Protein AF-0000000077517769 (afdb_homodimer)

Foldseek 3Di:
DVVVVVVVVVVVVVVLLVVLLVLLVVLLVVLCCLQPNFAFDACVVLQVFEEEFEPCLWFLNVLLVVLCLVPRVRAHYEYEEADPVSQVVSCVCSCVVRVHHYHYDHDHLQPDDLVPPDLCLLVGRHAEYEYDFFAFFLFQAAPVPGPPPVLVSRLSGQAVVLVSSCVRHVVVCQVVLHHEYEHEAAPLLVDADGSRRSRNVNRVNSLVVQVVVCVVCVVTSYHGAYAHAYAEATVRLLHHQVPAPCQRYRYSNQQSNQQSSSGRVDRYYNRDSSRSNVVSVVSSDDVVVVNVCCCVPPRVNVSRVSSVVSVVVVVVVVD/DVVVVVVVVVVVVVVLLVVLLVLLVVLLVVLCCLQPNFAFDACVVLQVFEEEFEPCLWFLNVLLVVLCLVPRVRAHYEYEEADPVSQVVSCVCSCVVRVHHYHYDHDHLQPDDLVPPDLCLLVGRHAEYEYDFFAFFLFQAAPVPGPPPVLVSRLSGQAVVLVSSCVRHVVVCQVVLHHEYEHEAAPLLVDAAGSRRSRNVNRVNSLVVQVVVCVVCVVTSYHGAYAHAYAEATVRLLHHQVPAPCQRYRYSNQQSNQQSSSGRPDRYYNRDSSRSNVVSVVSSDDVVVVNVCCCVPPRVNVSRVSSVVSVVVVVVVVD

pLDDT: mean 95.33, std 4.76, range [58.62, 98.94]

Solvent-accessible surface area (backbone atoms only — not comparable to full-atom values): 31493 Å² total; per-residue (Å²): 110,67,66,56,53,50,49,52,48,51,50,51,53,50,15,44,52,49,40,23,50,49,49,22,50,50,39,48,50,50,44,46,39,57,76,72,60,52,70,69,54,83,57,72,90,40,45,88,24,32,31,37,27,31,30,39,66,48,44,56,28,26,28,36,54,52,38,37,35,72,79,64,63,43,35,34,38,35,41,34,34,65,52,59,68,50,48,51,50,48,42,50,50,41,30,73,75,62,69,29,49,65,47,78,44,77,45,39,60,77,77,50,63,76,87,70,53,70,67,61,52,47,73,44,62,48,20,33,40,3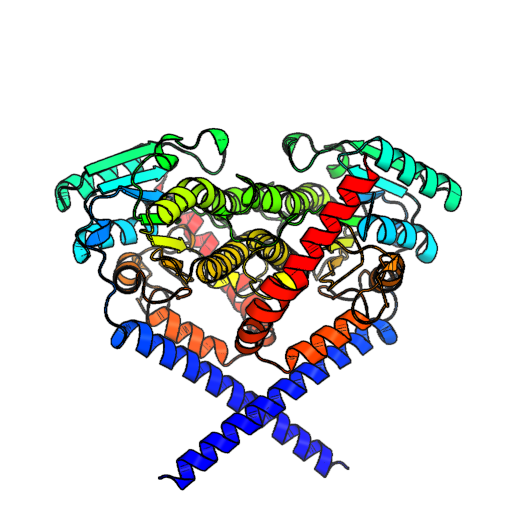7,36,42,39,65,64,54,74,77,55,65,37,38,77,80,74,41,65,89,62,45,51,56,45,34,30,36,24,37,27,49,42,46,48,50,50,44,66,45,35,45,54,48,17,60,74,69,46,37,29,38,37,39,38,59,40,31,48,51,24,73,48,63,43,55,30,48,25,39,45,22,11,25,20,23,19,43,45,23,30,38,53,8,47,30,62,56,33,58,90,49,62,41,37,39,26,27,32,32,32,65,55,44,25,16,75,68,67,49,33,53,55,87,73,34,73,63,56,75,27,26,34,26,57,64,39,18,54,42,30,60,56,39,43,76,67,57,47,73,42,40,35,37,67,51,46,37,51,52,48,20,62,52,46,62,46,56,65,70,60,44,48,68,48,39,42,65,54,36,46,68,39,50,48,28,51,44,30,48,51,40,52,53,50,55,55,57,69,75,108,109,67,64,56,52,49,50,51,48,49,50,52,53,51,16,44,53,48,40,23,49,49,51,23,47,48,41,49,50,51,44,47,40,57,77,71,61,53,71,71,53,82,56,72,90,39,46,86,24,31,32,37,26,30,29,40,66,48,44,55,28,26,28,36,53,50,37,38,37,71,78,65,62,44,37,34,39,34,41,34,34,62,52,59,67,50,47,51,51,46,42,50,49,40,29,72,77,62,69,28,50,66,48,78,46,78,45,39,59,77,75,50,62,75,86,69,53,69,66,60,53,47,73,44,63,48,19,33,39,37,37,40,40,64,65,54,74,77,53,66,36,37,79,80,72,42,64,90,62,45,49,56,44,32,31,38,25,37,28,48,43,44,49,49,51,45,65,45,35,46,54,47,16,59,76,68,47,37,30,37,38,39,37,58,40,31,48,50,27,75,49,62,44,54,31,45,24,40,48,22,12,25,22,24,19,45,45,25,31,36,53,8,48,30,62,54,34,58,88,49,61,39,36,37,26,28,32,31,33,63,55,41,26,16,74,67,66,50,32,55,54,86,72,34,75,63,57,76,27,25,35,27,57,63,38,17,56,41,30,60,54,39,43,74,66,56,47,74,42,41,34,37,67,51,46,36,52,52,49,20,62,52,46,62,46,56,66,69,60,44,48,68,50,38,42,64,55,36,46,68,38,50,46,28,51,45,31,49,52,39,49,52,51,54,58,58,67,74,105

Organism: NCBI:txid2777116

Radius of gyration: 25.0 Å; Cα contacts (8 Å, |Δi|>4): 1229; chains: 2; bounding box: 67×72×52 Å

Nearest PDB structures (foldseek):
  4bmv-assembly4_I  TM=8.872E-01  e=7.139E-17  Sphingobium yanoikuyae
  4bmv-assembly4_H  TM=8.843E-01  e=1.308E-16  Sphingobium yanoikuyae
  6ze0-assembly1_A  TM=8.929E-01  e=1.308E-15  Comamonas sp. 26
  6ze0-assembly2_C-2  TM=8.921E-01  e=1.770E-15  Comamonas sp. 26
  2ztu-assembly1_D  TM=7.907E-01  e=9.650E-14  Pseudomonas fragi

InterPro domains:
  IPR002347 Short-chain dehydrogenase/reductase SDR [PF00106] (51-239)
  IPR002347 Short-chain dehydrogenase/reductase SDR [PR00080] (124-135)
  IPR002347 Short-chain dehydrogenase/reductase SDR [PR00080] (179-187)
  IPR002347 Short-chain dehydrogenase/reductase SDR [PR00080] (199-218)
  IPR002347 Short-chain dehydrogenase/reductase SDR [PR00081] (50-67)
  IPR002347 Short-chain dehydrogenase/reductase SDR [PR00081] (124-135)
  IPR002347 Short-chain dehydrogenase/reductase SDR [PR00081] (173-189)
  IPR002347 Short-chain dehydrogenase/reductase SDR [PR00081] (199-218)
  IPR002347 Short-chain dehydrogenase/reductase SDR [PR00081] (220-237)
  IPR020904 Short-chain dehydrogenase/reductase, conserved site [PS00061] (186-214)
  IPR036291 NAD(P)-binding domain superfamily [SSF51735] (43-278)
  IPR051019 VLCFA Elongation and Steroid Dehydrogenase [PTHR43899] (6-300)

Structure (mmCIF, N/CA/C/O backbone):
data_AF-0000000077517769-model_v1
#
loop_
_entity.id
_entity.type
_entity.pdbx_description
1 polymer 'Uncharacterized protein'
#
loop_
_atom_site.group_PDB
_atom_site.id
_atom_site.type_symbol
_atom_site.label_atom_id
_atom_site.label_alt_id
_atom_site.label_comp_id
_atom_site.label_asym_id
_atom_site.label_entity_id
_atom_site.label_seq_id
_atom_site.pdbx_PDB_ins_code
_atom_site.Cartn_x
_atom_site.Cartn_y
_atom_site.Cartn_z
_atom_site.occupancy
_atom_site.B_iso_or_equiv
_atom_site.auth_seq_id
_atom_site.au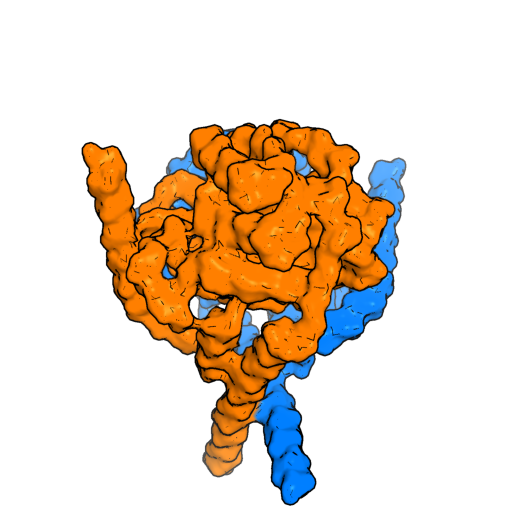th_comp_id
_atom_site.auth_asym_id
_atom_site.auth_atom_id
_atom_site.pdbx_PDB_model_num
ATOM 1 N N . MET A 1 1 ? -41.594 -16.469 -12.984 1 82.88 1 MET A N 1
ATOM 2 C CA . MET A 1 1 ? -40.125 -16.562 -12.938 1 82.88 1 MET A CA 1
ATOM 3 C C . MET A 1 1 ? -39.469 -15.281 -13.43 1 82.88 1 MET A C 1
ATOM 5 O O . MET A 1 1 ? -38.656 -14.68 -12.727 1 82.88 1 MET A O 1
ATOM 9 N N . LEU A 1 2 ? -40 -14.727 -14.523 1 91.19 2 LEU A N 1
ATOM 10 C CA . LEU A 1 2 ? -39.438 -13.5 -15.094 1 91.19 2 LEU A CA 1
ATOM 11 C C . LEU A 1 2 ? -39.75 -12.305 -14.203 1 91.19 2 LEU A C 1
ATOM 13 O O . LEU A 1 2 ? -38.875 -11.43 -14.039 1 91.19 2 LEU A O 1
ATOM 17 N N . GLU A 1 3 ? -40.906 -12.273 -13.641 1 91.31 3 GLU A N 1
ATOM 18 C CA . GLU A 1 3 ? -41.25 -11.18 -12.742 1 91.31 3 GLU A CA 1
ATOM 19 C C . GLU A 1 3 ? -40.375 -11.172 -11.5 1 91.31 3 GLU A C 1
ATOM 21 O O . GLU A 1 3 ? -39.969 -10.109 -11.016 1 91.31 3 GLU A O 1
ATOM 26 N N . PHE A 1 4 ? -40.156 -12.336 -11.039 1 91.69 4 PHE A N 1
ATOM 27 C CA . PHE A 1 4 ? -39.281 -12.469 -9.867 1 91.69 4 PHE A CA 1
ATOM 28 C C . PHE A 1 4 ? -37.875 -11.977 -10.164 1 91.69 4 PHE A C 1
ATOM 30 O O . PHE A 1 4 ? -37.312 -11.219 -9.391 1 91.69 4 PHE A O 1
ATOM 37 N N . VAL A 1 5 ? -37.375 -12.352 -11.234 1 92 5 VAL A N 1
ATOM 38 C CA . VAL A 1 5 ? -36.031 -11.961 -11.648 1 92 5 VAL A CA 1
ATOM 39 C C . VAL A 1 5 ? -35.969 -10.453 -11.852 1 92 5 VAL A C 1
ATOM 41 O O . VAL A 1 5 ? -35 -9.797 -11.445 1 92 5 VAL A O 1
ATOM 44 N N . TRP A 1 6 ? -37.062 -9.945 -12.43 1 92.5 6 TRP A N 1
ATOM 45 C CA . TRP A 1 6 ? -37.125 -8.508 -12.68 1 92.5 6 TRP A CA 1
ATOM 46 C C . TRP A 1 6 ? -37.156 -7.734 -11.367 1 92.5 6 TRP A C 1
ATOM 48 O O . TRP A 1 6 ? -36.5 -6.703 -11.219 1 92.5 6 TRP A O 1
ATOM 58 N N . ASN A 1 7 ? -37.844 -8.234 -10.469 1 92.12 7 ASN A N 1
ATOM 59 C CA . ASN A 1 7 ? -37.938 -7.59 -9.164 1 92.12 7 ASN A CA 1
ATOM 60 C C . ASN A 1 7 ? -36.625 -7.645 -8.398 1 92.12 7 ASN A C 1
ATOM 62 O O . ASN A 1 7 ? -36.25 -6.691 -7.711 1 92.12 7 ASN A O 1
ATOM 66 N N . LEU A 1 8 ? -36.062 -8.758 -8.531 1 91 8 LEU A N 1
ATOM 67 C CA . LEU A 1 8 ? -34.75 -8.898 -7.898 1 91 8 LEU A CA 1
ATOM 68 C C . LEU A 1 8 ? -33.75 -7.934 -8.516 1 91 8 LEU A C 1
ATOM 70 O O . LEU A 1 8 ? -32.906 -7.355 -7.812 1 91 8 LEU A O 1
ATOM 74 N N . PHE A 1 9 ? -33.844 -7.785 -9.781 1 93.88 9 PHE A N 1
ATOM 75 C CA . PHE A 1 9 ? -32.969 -6.859 -10.5 1 93.88 9 PHE A CA 1
ATOM 76 C C . PHE A 1 9 ? -33.219 -5.422 -10.055 1 93.88 9 PHE A C 1
ATOM 78 O O . PHE A 1 9 ? -32.281 -4.68 -9.766 1 93.88 9 PHE A O 1
ATOM 85 N N . LYS A 1 10 ? -34.438 -5.062 -9.953 1 94 10 LYS A N 1
ATOM 86 C CA . LYS A 1 10 ? -34.781 -3.715 -9.531 1 94 10 LYS A CA 1
ATOM 87 C C . LYS A 1 10 ? -34.312 -3.443 -8.102 1 94 10 LYS A C 1
ATOM 89 O O . LYS A 1 10 ? -33.844 -2.354 -7.801 1 94 10 LYS A O 1
ATOM 94 N N . LEU A 1 11 ? -34.562 -4.461 -7.332 1 93.5 11 LEU A N 1
ATOM 95 C CA . LEU A 1 11 ? -34.125 -4.336 -5.945 1 93.5 11 LEU A CA 1
ATOM 96 C C . LEU A 1 11 ? -32.594 -4.156 -5.863 1 93.5 11 LEU A C 1
ATOM 98 O O . LEU A 1 11 ? -32.125 -3.332 -5.09 1 93.5 11 LEU A O 1
ATOM 102 N N . SER A 1 12 ? -31.891 -4.898 -6.621 1 94.38 12 SER A N 1
ATOM 103 C CA . SER A 1 12 ? -30.438 -4.84 -6.629 1 94.38 12 SER A CA 1
ATOM 104 C C . SER A 1 12 ? -29.938 -3.475 -7.094 1 94.38 12 SER A C 1
ATOM 106 O O . SER A 1 12 ? -29.094 -2.861 -6.445 1 94.38 12 SER A O 1
ATOM 108 N N . VAL A 1 13 ? -30.516 -2.955 -8.156 1 94.75 13 VAL A N 1
ATOM 109 C CA . VAL A 1 13 ? -30.078 -1.689 -8.742 1 94.75 13 VAL A CA 1
ATOM 110 C C . VAL A 1 13 ? -30.422 -0.54 -7.797 1 94.75 13 VAL A C 1
ATOM 112 O O . VAL A 1 13 ? -29.594 0.336 -7.547 1 94.75 13 VAL A O 1
ATOM 115 N N . SER A 1 14 ? -31.625 -0.587 -7.309 1 95.56 14 SER A N 1
ATOM 116 C CA . SER A 1 14 ? -32.062 0.475 -6.406 1 95.56 14 SER A CA 1
ATOM 117 C C . SER A 1 14 ? -31.219 0.483 -5.129 1 95.56 14 SER A C 1
ATOM 119 O O . SER A 1 14 ? -30.844 1.547 -4.633 1 95.56 14 SER A O 1
ATOM 121 N N . SER A 1 15 ? -31 -0.694 -4.605 1 96.06 15 SER A N 1
ATOM 122 C CA . SER A 1 15 ? -30.203 -0.792 -3.391 1 96.06 15 SER A CA 1
ATOM 123 C C . SER A 1 15 ? -28.781 -0.312 -3.629 1 96.06 15 SER A C 1
ATOM 125 O O . SER A 1 15 ? -28.172 0.313 -2.754 1 96.06 15 SER A O 1
ATOM 127 N N . TYR A 1 16 ? -28.266 -0.603 -4.73 1 95.06 16 TYR A N 1
ATOM 128 C CA . TYR A 1 16 ? -26.938 -0.146 -5.094 1 95.06 16 TYR A CA 1
ATOM 129 C C . TYR A 1 16 ? -26.875 1.376 -5.152 1 95.06 16 TYR A C 1
ATOM 131 O O . TYR A 1 16 ? -25.953 1.988 -4.621 1 95.06 16 TYR A O 1
ATOM 139 N N . ILE A 1 17 ? -27.828 1.975 -5.777 1 96.19 17 ILE A N 1
ATOM 140 C CA . ILE A 1 17 ? -27.891 3.426 -5.918 1 96.19 17 ILE A CA 1
ATOM 141 C C . ILE A 1 17 ? -28.016 4.074 -4.543 1 96.19 17 ILE A C 1
ATOM 143 O O . ILE A 1 17 ? -27.297 5.039 -4.238 1 96.19 17 ILE A O 1
ATOM 147 N N . VAL A 1 18 ? -28.891 3.5 -3.734 1 96.5 18 VAL A N 1
ATOM 148 C CA . VAL A 1 18 ? -29.078 4.039 -2.391 1 96.5 18 VAL A CA 1
ATOM 149 C C . VAL A 1 18 ? -27.781 3.914 -1.594 1 96.5 18 VAL A C 1
ATOM 151 O O . VAL A 1 18 ? -27.391 4.84 -0.877 1 96.5 18 VAL A O 1
ATOM 154 N N . PHE A 1 19 ? -27.156 2.826 -1.699 1 95.69 19 PHE A N 1
ATOM 155 C CA . PHE A 1 19 ? -25.891 2.621 -1.004 1 95.69 19 PHE A CA 1
ATOM 156 C C . PHE A 1 19 ? -24.875 3.672 -1.419 1 95.69 19 PHE A C 1
ATOM 158 O O . PHE A 1 19 ? -24.156 4.219 -0.576 1 95.69 19 PHE A O 1
ATOM 165 N N . ARG A 1 20 ? -24.781 3.967 -2.684 1 96 20 ARG A N 1
ATOM 166 C CA . ARG A 1 20 ? -23.828 4.949 -3.186 1 96 20 ARG A CA 1
ATOM 167 C C . ARG A 1 20 ? -24.172 6.352 -2.688 1 96 20 ARG A C 1
ATOM 169 O O . ARG A 1 20 ? -23.281 7.141 -2.379 1 96 20 ARG A O 1
ATOM 176 N N . LEU A 1 21 ? -25.422 6.598 -2.652 1 97.25 21 LEU A N 1
ATOM 177 C CA . LEU A 1 21 ? -25.859 7.887 -2.139 1 97.25 21 LEU A CA 1
ATOM 178 C C . LEU A 1 21 ? -25.547 8.016 -0.65 1 97.25 21 LEU A C 1
ATOM 180 O O . LEU A 1 21 ? -25.219 9.102 -0.173 1 97.25 21 LEU A O 1
ATOM 184 N N . LEU A 1 22 ? -25.703 6.91 0.032 1 96.38 22 LEU A N 1
ATOM 185 C CA . LEU A 1 22 ? -25.359 6.91 1.448 1 96.38 22 LEU A CA 1
ATOM 186 C C . LEU A 1 22 ? -23.859 7.172 1.64 1 96.38 22 LEU A C 1
ATOM 188 O O . LEU A 1 22 ? -23.469 7.922 2.537 1 96.38 22 LEU A O 1
ATOM 192 N N . LYS A 1 23 ? -23.094 6.562 0.81 1 95.5 23 LYS A N 1
ATOM 193 C CA . LYS A 1 23 ? -21.656 6.801 0.875 1 95.5 23 LYS A CA 1
ATOM 194 C C . LYS A 1 23 ? -21.312 8.258 0.577 1 95.5 23 LYS A C 1
ATOM 196 O O . LYS A 1 23 ? -20.5 8.867 1.265 1 95.5 23 LYS A O 1
ATOM 201 N N . PHE A 1 24 ? -21.969 8.766 -0.416 1 97.38 24 PHE A N 1
ATOM 202 C CA . PHE A 1 24 ? -21.828 10.172 -0.77 1 97.38 24 PHE A CA 1
ATOM 203 C C . PHE A 1 24 ? -22.156 11.062 0.424 1 97.38 24 PHE A C 1
ATOM 205 O O . PHE A 1 24 ? -21.391 11.961 0.769 1 97.38 24 PHE A O 1
ATOM 212 N N . SER A 1 25 ? -23.219 10.773 1.048 1 97.56 25 SER A N 1
ATOM 213 C CA . SER A 1 25 ? -23.688 11.57 2.178 1 97.56 25 SER A CA 1
ATOM 214 C C . SER A 1 25 ? -22.75 11.43 3.377 1 97.56 25 SER A C 1
ATOM 216 O O . SER A 1 25 ? -22.516 12.391 4.105 1 97.56 25 SER A O 1
ATOM 218 N N . THR A 1 26 ? -22.234 10.242 3.553 1 96.38 26 THR A N 1
ATOM 219 C CA . THR A 1 26 ? -21.344 10 4.672 1 96.38 26 THR A CA 1
ATOM 220 C C . THR A 1 26 ? -20.047 10.805 4.512 1 96.38 26 THR A C 1
ATOM 222 O O . THR A 1 26 ? -19.516 11.344 5.484 1 96.38 26 THR A O 1
ATOM 225 N N . VAL A 1 27 ? -19.516 10.922 3.322 1 97.12 27 VAL A N 1
ATOM 226 C CA . VAL A 1 27 ? -18.297 11.688 3.055 1 97.12 27 VAL A CA 1
ATOM 227 C C . VAL A 1 27 ? -18.547 13.164 3.342 1 97.12 27 VAL A C 1
ATOM 229 O O . VAL A 1 27 ? -17.734 13.82 3.99 1 97.12 27 VAL A O 1
ATOM 232 N N . LEU A 1 28 ? -19.719 13.617 2.91 1 98.12 28 LEU A N 1
ATOM 233 C CA . LEU A 1 28 ? -20.047 15.023 3.125 1 98.12 28 LEU A CA 1
ATOM 234 C C . LEU A 1 28 ? -20.234 15.32 4.609 1 98.12 28 LEU A C 1
ATOM 236 O O . LEU A 1 28 ? -19.812 16.375 5.098 1 98.12 28 LEU A O 1
ATOM 240 N N . LEU A 1 29 ? -20.891 14.422 5.246 1 97.94 29 LEU A N 1
ATOM 241 C CA . LEU A 1 29 ? -21.125 14.602 6.676 1 97.94 29 LEU A CA 1
ATOM 242 C C . LEU A 1 29 ? -19.797 14.617 7.434 1 97.94 29 LEU A C 1
ATOM 244 O O . LEU A 1 29 ? -19.594 15.453 8.312 1 97.94 29 LEU A O 1
ATOM 248 N N . LYS A 1 30 ? -18.938 13.711 7.094 1 96.62 30 LYS A N 1
ATOM 249 C CA . LYS A 1 30 ? -17.609 13.68 7.73 1 96.62 30 LYS A CA 1
ATOM 250 C C . LYS A 1 30 ? -16.844 14.969 7.469 1 96.62 30 LYS A C 1
ATOM 252 O O . LYS A 1 30 ? -16.203 15.508 8.367 1 96.62 30 LYS A O 1
ATOM 257 N N . SER A 1 31 ? -16.922 15.383 6.254 1 97.75 31 SER A N 1
ATOM 258 C CA . SER A 1 31 ? -16.266 16.641 5.898 1 97.75 31 SER A CA 1
ATOM 259 C C . SER A 1 31 ? -16.797 17.797 6.754 1 97.75 31 SER A C 1
ATOM 261 O O . SER A 1 31 ? -16 18.578 7.301 1 97.75 31 SER A O 1
ATOM 263 N N . PHE A 1 32 ? -18.062 17.875 6.883 1 98.06 32 PHE A N 1
ATOM 264 C CA . PHE A 1 32 ? -18.703 18.922 7.668 1 98.06 32 PHE A CA 1
ATOM 265 C C . PHE A 1 32 ? -18.266 18.844 9.125 1 98.06 32 PHE A C 1
ATOM 267 O O . PHE A 1 32 ? -17.938 19.859 9.742 1 98.06 32 PHE A O 1
ATOM 274 N N . LEU A 1 33 ? -18.25 17.688 9.68 1 97.44 33 LEU A N 1
ATOM 275 C CA . LEU A 1 33 ? -17.875 17.484 11.07 1 97.44 33 LEU A CA 1
ATOM 276 C C . LEU A 1 33 ? -16.422 17.875 11.305 1 97.44 33 LEU A C 1
ATOM 278 O O . LEU A 1 33 ? -16.094 18.531 12.297 1 97.44 33 LEU A O 1
ATOM 282 N N . VAL A 1 34 ? -15.516 17.516 10.398 1 96.25 34 VAL A N 1
ATOM 283 C CA . VAL A 1 34 ? -14.086 17.734 10.562 1 96.25 34 VAL A CA 1
ATOM 284 C C . VAL A 1 34 ? -13.766 19.219 10.43 1 96.25 34 VAL A C 1
ATOM 286 O O . VAL A 1 34 ? -13.055 19.781 11.258 1 96.25 34 VAL A O 1
ATOM 289 N N . HIS A 1 35 ? -14.344 19.859 9.43 1 96.94 35 HIS A N 1
ATOM 290 C CA . HIS A 1 35 ? -13.875 21.188 9.047 1 96.94 35 HIS A CA 1
ATOM 291 C C . HIS A 1 35 ? -14.695 22.266 9.734 1 96.94 35 HIS A C 1
ATOM 293 O O . HIS A 1 35 ? -14.234 23.406 9.867 1 96.94 35 HIS A O 1
ATOM 299 N N . PHE A 1 36 ? -15.914 21.906 10.25 1 97.12 36 PHE A N 1
ATOM 300 C CA . PHE A 1 36 ? -16.766 23 10.672 1 97.12 36 PHE A CA 1
ATOM 301 C C . PHE A 1 36 ? -17.297 22.766 12.086 1 97.12 36 PHE A C 1
ATOM 303 O O . PHE A 1 36 ? -17.75 23.703 12.75 1 97.12 36 PHE A O 1
ATOM 310 N N . VAL A 1 37 ? -17.234 21.562 12.586 1 97.38 37 VAL A N 1
ATOM 311 C CA . VAL A 1 37 ? -17.875 21.281 13.875 1 97.38 37 VAL A CA 1
ATOM 312 C C . VAL A 1 37 ? -16.812 20.969 14.914 1 97.38 37 VAL A C 1
ATOM 314 O O . VAL A 1 37 ? -16.828 21.5 16.031 1 97.38 37 VAL A O 1
ATOM 317 N N . THR A 1 38 ? -15.914 20.016 14.617 1 96.38 38 THR A N 1
ATOM 318 C CA . THR A 1 38 ? -14.891 19.578 15.555 1 96.38 38 THR A CA 1
ATOM 319 C C . THR A 1 38 ? -13.984 20.734 15.953 1 96.38 38 THR A C 1
ATOM 321 O O . THR A 1 38 ? -13.477 21.453 15.094 1 96.38 38 THR A O 1
ATOM 324 N N . PRO A 1 39 ? -13.852 20.938 17.203 1 95.88 39 PRO A N 1
ATOM 325 C CA . PRO A 1 39 ? -12.984 22.031 17.656 1 95.88 39 PRO A CA 1
ATOM 326 C C . PRO A 1 39 ? -11.531 21.859 17.203 1 95.88 39 PRO A C 1
ATOM 328 O O . PRO A 1 39 ? -11.055 20.734 17.078 1 95.88 39 PRO A O 1
ATOM 331 N N . VAL A 1 40 ? -10.891 22.922 17.016 1 95.31 40 VAL A N 1
ATOM 332 C CA . VAL A 1 40 ? -9.484 22.922 16.609 1 95.31 40 VAL A CA 1
ATOM 333 C C . VAL A 1 40 ? -8.633 22.328 17.734 1 95.31 40 VAL A C 1
ATOM 335 O O . VAL A 1 40 ? -8.789 22.672 18.906 1 95.31 40 VAL A O 1
ATOM 338 N N . TYR A 1 41 ? -7.801 21.406 17.391 1 96.62 41 TYR A N 1
ATOM 339 C CA . TYR A 1 41 ? -6.883 20.781 18.328 1 96.62 41 TYR A CA 1
ATOM 340 C C . TYR A 1 41 ? -5.754 21.734 18.703 1 96.62 41 TYR A C 1
ATOM 342 O O . TYR A 1 41 ? -5.043 22.25 17.828 1 96.62 41 TYR A O 1
ATOM 350 N N . SER A 1 42 ? -5.57 22.016 19.969 1 97.38 42 SER A N 1
ATOM 351 C CA . SER A 1 42 ? -4.543 22.953 20.406 1 97.38 42 SER A CA 1
ATOM 352 C C . SER A 1 42 ? -3.148 22.359 20.266 1 97.38 42 SER A C 1
ATOM 354 O O . SER A 1 42 ? -2.91 21.219 20.672 1 97.38 42 SER A O 1
ATOM 356 N N . LEU A 1 43 ? -2.223 23.141 19.703 1 97.88 43 LEU A N 1
ATOM 357 C CA . LEU A 1 43 ? -0.837 22.703 19.531 1 97.88 43 LEU A CA 1
ATOM 358 C C . LEU A 1 43 ? 0.068 23.406 20.547 1 97.88 43 LEU A C 1
ATOM 360 O O . LEU A 1 43 ? 1.294 23.328 20.453 1 97.88 43 LEU A O 1
ATOM 364 N N . ASP A 1 44 ? -0.486 24.031 21.547 1 97.62 44 ASP A N 1
ATOM 365 C CA . ASP A 1 44 ? 0.269 24.844 22.5 1 97.62 44 ASP A CA 1
ATOM 366 C C . ASP A 1 44 ? 1.281 24 23.266 1 97.62 44 ASP A C 1
ATOM 368 O O . ASP A 1 44 ? 2.406 24.438 23.516 1 97.62 44 ASP A O 1
ATOM 372 N N . HIS A 1 45 ? 0.897 22.844 23.594 1 97.06 45 HIS A N 1
ATOM 373 C CA . HIS A 1 45 ? 1.745 21.969 24.406 1 97.06 45 HIS A CA 1
ATOM 374 C C . HIS A 1 45 ? 2.896 21.406 23.578 1 97.06 45 HIS A C 1
ATOM 376 O O . HIS A 1 45 ? 3.809 20.781 24.125 1 97.06 45 HIS A O 1
ATOM 382 N N . LEU A 1 46 ? 2.881 21.672 22.234 1 97.81 46 LEU A N 1
ATOM 383 C CA . LEU A 1 46 ? 3.895 21.141 21.344 1 97.81 46 LEU A CA 1
ATOM 384 C C . LEU A 1 46 ? 4.891 22.219 20.938 1 97.81 46 LEU A C 1
ATOM 386 O O . LEU A 1 46 ? 5.906 21.922 20.297 1 97.81 46 LEU A O 1
ATOM 390 N N . LYS A 1 47 ? 4.691 23.422 21.312 1 97.69 47 LYS A N 1
ATOM 391 C CA . LYS A 1 47 ? 5.414 24.578 20.781 1 97.69 47 LYS A CA 1
ATOM 392 C C . LYS A 1 47 ? 6.855 24.594 21.281 1 97.69 47 LYS A C 1
ATOM 394 O O . LYS A 1 47 ? 7.715 25.25 20.672 1 97.69 47 LYS A O 1
ATOM 399 N N . ASP A 1 48 ? 7.145 23.875 22.312 1 96 48 ASP A N 1
ATOM 400 C CA . ASP A 1 48 ? 8.492 23.875 22.875 1 96 48 ASP A CA 1
ATOM 401 C C . ASP A 1 48 ? 9.391 22.859 22.172 1 96 48 ASP A C 1
ATOM 403 O O . ASP A 1 48 ? 10.609 22.891 22.328 1 96 48 ASP A O 1
ATOM 407 N N . GLY A 1 49 ? 8.859 21.953 21.422 1 97.75 49 GLY A N 1
ATOM 408 C CA . GLY A 1 49 ? 9.625 20.938 20.703 1 97.75 49 GLY A CA 1
ATOM 409 C C . GLY A 1 49 ? 9.906 21.312 19.266 1 97.75 49 GLY A C 1
ATOM 410 O O . GLY A 1 49 ? 9.445 22.359 18.781 1 97.75 49 GLY A O 1
ATOM 411 N N . TRP A 1 50 ? 10.672 20.516 18.625 1 98.38 50 TRP A N 1
ATOM 412 C CA . TRP A 1 50 ? 11.016 20.719 17.234 1 98.38 50 TRP A CA 1
ATOM 413 C C . TRP A 1 50 ? 9.938 20.156 16.312 1 98.38 50 TRP A C 1
ATOM 415 O O . TRP A 1 50 ? 9.367 19.109 16.594 1 98.38 50 TRP A O 1
ATOM 425 N N . THR A 1 51 ? 9.648 20.906 15.266 1 98.81 51 THR A N 1
ATOM 426 C CA . THR A 1 51 ? 8.875 20.406 14.133 1 98.81 51 THR A CA 1
ATOM 427 C C . THR A 1 51 ? 9.805 19.938 13.016 1 98.81 51 THR A C 1
ATOM 429 O O . THR A 1 51 ? 10.453 20.75 12.359 1 98.81 51 THR A O 1
ATOM 432 N N . VAL A 1 52 ? 9.883 18.641 12.852 1 98.81 52 VAL A N 1
ATOM 433 C CA . VAL A 1 52 ? 10.727 18.047 11.82 1 98.81 52 VAL A CA 1
ATOM 434 C C . VAL A 1 52 ? 9.93 17.891 10.531 1 98.81 52 VAL A C 1
ATOM 436 O O . VAL A 1 52 ? 8.82 17.328 10.547 1 98.81 52 VAL A O 1
ATOM 439 N N . VAL A 1 53 ? 10.477 18.406 9.406 1 98.81 53 VAL A N 1
ATOM 440 C CA . VAL A 1 53 ? 9.75 18.406 8.141 1 98.81 53 VAL A CA 1
ATOM 441 C C . VAL A 1 53 ? 10.633 17.812 7.043 1 98.81 53 VAL A C 1
ATOM 443 O O . VAL A 1 53 ? 11.75 18.266 6.824 1 98.81 53 VAL A O 1
ATOM 446 N N . THR A 1 54 ? 10.164 16.766 6.41 1 98.62 54 THR A N 1
ATOM 447 C CA . THR A 1 54 ? 10.75 16.312 5.156 1 98.62 54 THR A CA 1
ATOM 448 C C . THR A 1 54 ? 9.961 16.844 3.965 1 98.62 54 THR A C 1
ATOM 450 O O . THR A 1 54 ? 8.734 16.953 4.023 1 98.62 54 THR A O 1
ATOM 453 N N . GLY A 1 55 ? 10.625 17.266 2.922 1 96.88 55 GLY A N 1
ATOM 454 C CA . GLY A 1 55 ? 9.938 17.828 1.778 1 96.88 55 GLY A CA 1
ATOM 455 C C . GLY A 1 55 ? 9.352 19.203 2.061 1 96.88 55 GLY A C 1
ATOM 456 O O . GLY A 1 55 ? 8.242 19.516 1.616 1 96.88 55 GLY A O 1
ATOM 457 N N . GLY A 1 56 ? 10.031 20.016 2.812 1 97.31 56 GLY A N 1
ATOM 458 C CA . GLY A 1 56 ? 9.469 21.266 3.297 1 97.31 56 GLY A CA 1
ATOM 459 C C . GLY A 1 56 ? 9.898 22.469 2.471 1 97.31 56 GLY A C 1
ATOM 460 O O . GLY A 1 56 ? 9.711 23.609 2.889 1 97.31 56 GLY A O 1
ATOM 461 N N . THR A 1 57 ? 10.484 22.219 1.218 1 96.69 57 THR A N 1
ATOM 462 C CA . THR A 1 57 ? 11.055 23.344 0.49 1 96.69 57 THR A CA 1
ATOM 463 C C . THR A 1 57 ? 10.18 23.719 -0.705 1 96.69 57 THR A C 1
ATOM 465 O O . THR A 1 57 ? 10.438 24.719 -1.386 1 96.69 57 THR A O 1
ATOM 468 N N . ASP A 1 58 ? 9.164 22.922 -1 1 94.25 58 ASP A N 1
ATOM 469 C CA . ASP A 1 58 ? 8.242 23.188 -2.096 1 94.25 58 ASP A CA 1
ATOM 470 C C . ASP A 1 58 ? 6.867 22.578 -1.829 1 94.25 58 ASP A C 1
ATOM 472 O O . ASP A 1 58 ? 6.699 21.812 -0.88 1 94.25 58 ASP A O 1
ATOM 476 N N . GLY A 1 59 ? 5.945 23.016 -2.557 1 96.12 59 GLY A N 1
ATOM 477 C CA . GLY A 1 59 ? 4.66 22.344 -2.637 1 96.12 59 GLY A CA 1
ATOM 478 C C . GLY A 1 59 ? 3.908 22.328 -1.318 1 96.12 59 GLY A C 1
ATOM 479 O O . GLY A 1 59 ? 3.836 23.344 -0.63 1 96.12 59 GLY A O 1
ATOM 480 N N . ILE A 1 60 ? 3.311 21.203 -1.014 1 98.06 60 ILE A N 1
ATOM 481 C CA . ILE A 1 60 ? 2.457 21.031 0.159 1 98.06 60 ILE A CA 1
ATOM 482 C C . ILE A 1 60 ? 3.291 21.203 1.429 1 98.06 60 ILE A C 1
ATOM 484 O O . ILE A 1 60 ? 2.877 21.891 2.367 1 98.06 60 ILE A O 1
ATOM 488 N N . GLY A 1 61 ? 4.488 20.625 1.442 1 98.5 61 GLY A N 1
ATOM 489 C CA . GLY A 1 61 ? 5.336 20.672 2.623 1 98.5 61 GLY A CA 1
ATOM 490 C C . GLY A 1 61 ? 5.719 22.094 3.021 1 98.5 61 GLY A C 1
ATOM 491 O O . GLY A 1 61 ? 5.648 22.453 4.199 1 98.5 61 GLY A O 1
ATOM 492 N N . LYS A 1 62 ? 6.098 22.844 2.051 1 98.44 62 LYS A N 1
ATOM 493 C CA . LYS A 1 62 ? 6.465 24.219 2.318 1 98.44 62 LYS A CA 1
ATOM 494 C C . LYS A 1 62 ? 5.27 25.031 2.83 1 98.44 62 LYS A C 1
ATOM 496 O O . LYS A 1 62 ? 5.375 25.734 3.834 1 98.44 62 LYS A O 1
ATOM 501 N N . ALA A 1 63 ? 4.145 24.906 2.123 1 98.62 63 ALA A N 1
ATOM 502 C CA . ALA A 1 63 ? 2.939 25.641 2.506 1 98.62 63 ALA A CA 1
ATOM 503 C C . ALA A 1 63 ? 2.465 25.234 3.896 1 98.62 63 ALA A C 1
ATOM 505 O O . ALA A 1 63 ? 2.039 26.078 4.688 1 98.62 63 ALA A O 1
ATOM 506 N N . TYR A 1 64 ? 2.531 23.953 4.18 1 98.81 64 TYR A N 1
ATOM 507 C CA . TYR A 1 64 ? 2.119 23.422 5.477 1 98.81 64 TYR A CA 1
ATOM 508 C C . TYR A 1 64 ? 2.99 23.984 6.594 1 98.81 64 TYR A C 1
ATOM 510 O O . TYR A 1 64 ? 2.48 24.422 7.629 1 98.81 64 TYR A O 1
ATOM 518 N N . THR A 1 65 ? 4.289 23.984 6.371 1 98.81 65 THR A N 1
ATOM 519 C CA . THR A 1 65 ? 5.254 24.5 7.336 1 98.81 65 THR A CA 1
ATOM 520 C C . THR A 1 65 ? 5.004 25.969 7.621 1 98.81 65 THR A C 1
ATOM 522 O O . THR A 1 65 ? 4.957 26.391 8.781 1 98.81 65 THR A O 1
ATOM 525 N N . GLU A 1 66 ? 4.832 26.734 6.582 1 98.75 66 GLU A N 1
ATOM 526 C CA . GLU A 1 66 ? 4.559 28.156 6.727 1 98.75 66 GLU A CA 1
ATOM 527 C C . GLU A 1 66 ? 3.254 28.391 7.48 1 98.75 66 GLU A C 1
ATOM 529 O O . GLU A 1 66 ? 3.172 29.297 8.32 1 98.75 66 GLU A O 1
ATOM 534 N N . GLU A 1 67 ? 2.254 27.609 7.156 1 98.81 67 GLU A N 1
ATOM 535 C CA . GLU A 1 67 ? 0.953 27.781 7.797 1 98.81 67 GLU A CA 1
ATOM 536 C C . GLU A 1 67 ? 1.025 27.438 9.281 1 98.81 67 GLU A C 1
ATOM 538 O O . GLU A 1 67 ? 0.36 28.078 10.102 1 98.81 67 GLU A O 1
ATOM 543 N N . LEU A 1 68 ? 1.819 26.453 9.68 1 98.81 68 LEU A N 1
ATOM 544 C CA . LEU A 1 68 ? 2.027 26.125 11.086 1 98.81 68 LEU A CA 1
ATOM 545 C C . LEU A 1 68 ? 2.598 27.312 11.844 1 98.81 68 LEU A C 1
ATOM 547 O O . LEU A 1 68 ? 2.162 27.625 12.953 1 98.81 68 LEU A O 1
ATOM 551 N N . ALA A 1 69 ? 3.572 27.938 11.234 1 98.81 69 ALA A N 1
ATOM 552 C CA . ALA A 1 69 ? 4.176 29.125 11.836 1 98.81 69 ALA A CA 1
ATOM 553 C C . ALA A 1 69 ? 3.176 30.266 11.922 1 98.81 69 ALA A C 1
ATOM 555 O O . ALA A 1 69 ? 3.039 30.922 12.961 1 98.81 69 ALA A O 1
ATOM 556 N N . ARG A 1 70 ? 2.457 30.453 10.859 1 98.62 70 ARG A N 1
ATOM 557 C CA . ARG A 1 70 ? 1.573 31.609 10.711 1 98.62 70 ARG A CA 1
ATOM 558 C C . ARG A 1 70 ? 0.364 31.5 11.633 1 98.62 70 ARG A C 1
ATOM 560 O O . ARG A 1 70 ? 0.08 32.406 12.414 1 98.62 70 ARG A O 1
ATOM 567 N N . SER A 1 71 ? -0.333 30.375 11.57 1 98.38 71 SER A N 1
ATOM 568 C CA . SER A 1 71 ? -1.651 30.297 12.195 1 98.38 71 SER A CA 1
ATOM 569 C C . SER A 1 71 ? -1.598 29.562 13.523 1 98.38 71 SER A C 1
ATOM 571 O O . SER A 1 71 ? -2.494 29.703 14.359 1 98.38 71 SER A O 1
ATOM 573 N N . ARG A 1 72 ? -0.522 28.719 13.781 1 98.31 72 ARG A N 1
ATOM 574 C CA . ARG A 1 72 ? -0.524 27.891 14.977 1 98.31 72 ARG A CA 1
ATOM 575 C C . ARG A 1 72 ? 0.599 28.297 15.93 1 98.31 72 ARG A C 1
ATOM 577 O O . ARG A 1 72 ? 0.731 27.734 17.016 1 98.31 72 ARG A O 1
ATOM 584 N N . GLY A 1 73 ? 1.484 29.25 15.531 1 98.38 73 GLY A N 1
ATOM 585 C CA . GLY A 1 73 ? 2.498 29.812 16.406 1 98.38 73 GLY A CA 1
ATOM 586 C C . GLY A 1 73 ? 3.691 28.891 16.609 1 98.38 73 GLY A C 1
ATOM 587 O O . GLY A 1 73 ? 4.426 29.031 17.594 1 98.38 73 GLY A O 1
ATOM 588 N N . ILE A 1 74 ? 3.877 27.938 15.758 1 98.69 74 ILE A N 1
ATOM 589 C CA . ILE A 1 74 ? 5.047 27.078 15.836 1 98.69 74 ILE A CA 1
ATOM 590 C C . ILE A 1 74 ? 6.301 27.859 15.461 1 98.69 74 ILE A C 1
ATOM 592 O O . ILE A 1 74 ? 6.293 28.625 14.484 1 98.69 74 ILE A O 1
ATOM 596 N N . ARG A 1 75 ? 7.398 27.641 16.234 1 98.69 75 ARG A N 1
ATOM 597 C CA . ARG A 1 75 ? 8.531 28.547 16.031 1 98.69 75 ARG A CA 1
ATOM 598 C C . ARG A 1 75 ? 9.836 27.766 15.914 1 98.69 75 ARG A C 1
ATOM 600 O O . ARG A 1 75 ? 10.891 28.344 15.664 1 98.69 75 ARG A O 1
ATOM 607 N N . ARG A 1 76 ? 9.828 26.484 16.078 1 98.5 76 ARG A N 1
ATOM 608 C CA . ARG A 1 76 ? 11.031 25.672 15.961 1 98.5 76 ARG A CA 1
ATOM 609 C C . ARG A 1 76 ? 10.875 24.625 14.859 1 98.5 76 ARG A C 1
ATOM 611 O O . ARG A 1 76 ? 10.023 23.75 14.953 1 98.5 76 ARG A O 1
ATOM 618 N N . PHE A 1 77 ? 11.742 24.766 13.883 1 98.62 77 PHE A N 1
ATOM 619 C CA . PHE A 1 77 ? 11.648 23.875 12.727 1 98.62 77 PHE A CA 1
ATOM 620 C C . PHE A 1 77 ? 12.992 23.203 12.461 1 98.62 77 PHE A C 1
ATOM 622 O O . PHE A 1 77 ? 14.047 23.781 12.695 1 98.62 77 PHE A O 1
ATOM 629 N N . TYR A 1 78 ? 12.977 21.969 12.086 1 98.38 78 TYR A N 1
ATOM 630 C CA . TYR A 1 78 ? 14.078 21.156 11.578 1 98.38 78 TYR A CA 1
ATOM 631 C C . TYR A 1 78 ? 13.766 20.625 10.18 1 98.38 78 TYR A C 1
ATOM 633 O O . TYR A 1 78 ? 12.977 19.688 10.023 1 98.38 78 TYR A O 1
ATOM 641 N N . LEU A 1 79 ? 14.414 21.25 9.141 1 98.44 79 LEU A N 1
ATOM 642 C CA . LEU A 1 79 ? 14.086 20.953 7.754 1 98.44 79 LEU A CA 1
ATOM 643 C C . LEU A 1 79 ? 15.094 19.984 7.145 1 98.44 79 LEU A C 1
ATOM 645 O O . LEU A 1 79 ? 16.312 20.219 7.227 1 98.44 79 LEU A O 1
ATOM 649 N N . LEU A 1 80 ? 14.602 18.891 6.574 1 98.12 80 LEU A N 1
ATOM 650 C CA . LEU A 1 80 ? 15.43 17.953 5.832 1 98.12 80 LEU A CA 1
ATOM 651 C C . LEU A 1 80 ? 15.094 17.984 4.348 1 98.12 80 LEU A C 1
ATOM 653 O O . LEU A 1 80 ? 13.922 18.016 3.969 1 98.12 80 LEU A O 1
ATOM 657 N N . GLY A 1 81 ? 16.109 17.969 3.506 1 97.25 81 GLY A N 1
ATOM 658 C CA . GLY A 1 81 ? 15.938 17.938 2.062 1 97.25 81 GLY A CA 1
ATOM 659 C C . GLY A 1 81 ? 17.25 17.812 1.31 1 97.25 81 GLY A C 1
ATOM 660 O O . GLY A 1 81 ? 18.328 17.922 1.902 1 97.25 81 GLY A O 1
ATOM 661 N N . ARG A 1 82 ? 17.156 17.641 0.067 1 96.5 82 ARG A N 1
ATOM 662 C CA . ARG A 1 82 ? 18.359 17.328 -0.709 1 96.5 82 ARG A CA 1
ATOM 663 C C . ARG A 1 82 ? 19.016 18.578 -1.244 1 96.5 82 ARG A C 1
ATOM 665 O O . ARG A 1 82 ? 20.219 18.594 -1.515 1 96.5 82 ARG A O 1
ATOM 672 N N . ASN A 1 83 ? 18.25 19.703 -1.408 1 97.19 83 ASN A N 1
ATOM 673 C CA . ASN A 1 83 ? 18.75 20.938 -1.99 1 97.19 83 ASN A CA 1
ATOM 674 C C . ASN A 1 83 ? 19.094 21.969 -0.914 1 97.19 83 ASN A C 1
ATOM 676 O O . ASN A 1 83 ? 18.203 22.609 -0.351 1 97.19 83 ASN A O 1
ATOM 680 N N . GLU A 1 84 ? 20.328 22.219 -0.732 1 97.94 84 GLU A N 1
ATOM 681 C CA . GLU A 1 84 ? 20.781 23.094 0.341 1 97.94 84 GLU A CA 1
ATOM 682 C C . GLU A 1 84 ? 20.297 24.531 0.122 1 97.94 84 GLU A C 1
ATOM 684 O O . GLU A 1 84 ? 19.891 25.203 1.069 1 97.94 84 GLU A O 1
ATOM 689 N N . LYS A 1 85 ? 20.359 24.969 -1.066 1 98.38 85 LYS A N 1
ATOM 690 C CA . LYS A 1 85 ? 19.953 26.328 -1.375 1 98.38 85 LYS A CA 1
ATOM 691 C C . LYS A 1 85 ? 18.469 26.547 -1.058 1 98.38 85 LYS A C 1
ATOM 693 O O . LYS A 1 85 ? 18.094 27.562 -0.477 1 98.38 85 LYS A O 1
ATOM 698 N N . LYS A 1 86 ? 17.625 25.625 -1.45 1 98.06 86 LYS A N 1
ATOM 699 C CA . LYS A 1 86 ? 16.203 25.719 -1.172 1 98.06 86 LYS A CA 1
ATOM 700 C C . LYS A 1 86 ? 15.93 25.641 0.327 1 98.06 86 LYS A C 1
ATOM 702 O O . LYS A 1 86 ? 15.047 26.344 0.839 1 98.06 86 LYS A O 1
ATOM 707 N N . LEU A 1 87 ? 16.688 24.812 1.019 1 98.62 87 LEU A N 1
ATOM 708 C CA . LEU A 1 87 ? 16.562 24.688 2.467 1 98.62 87 LEU A CA 1
ATOM 709 C C . LEU A 1 87 ? 16.875 26.016 3.15 1 98.62 87 LEU A C 1
ATOM 711 O O . LEU A 1 87 ? 16.125 26.469 4.008 1 98.62 87 LEU A O 1
ATOM 715 N N . GLN A 1 88 ? 17.953 26.609 2.74 1 98.62 88 GLN A N 1
ATOM 716 C CA . GLN A 1 88 ? 18.391 27.875 3.324 1 98.62 88 GLN A CA 1
ATOM 717 C C . GLN A 1 88 ? 17.375 28.984 3.045 1 98.62 88 GLN A C 1
ATOM 719 O O . GLN A 1 88 ? 17.078 29.797 3.924 1 98.62 88 GLN A O 1
ATOM 724 N N . LYS A 1 89 ? 16.891 28.984 1.856 1 98.62 89 LYS A N 1
ATOM 725 C CA . LYS A 1 89 ? 15.898 29.984 1.494 1 98.62 89 LYS A CA 1
ATOM 726 C C . LYS A 1 89 ? 14.648 29.859 2.365 1 98.62 89 LYS A C 1
ATOM 728 O O . LYS A 1 89 ? 14.148 30.859 2.891 1 98.62 89 LYS A O 1
ATOM 733 N N . THR A 1 90 ? 14.148 28.641 2.506 1 98.56 90 THR A N 1
ATOM 734 C CA . THR A 1 90 ? 12.977 28.406 3.334 1 98.56 90 THR A CA 1
ATOM 735 C C . THR A 1 90 ? 13.25 28.766 4.789 1 98.56 90 THR A C 1
ATOM 737 O O . THR A 1 90 ? 12.406 29.375 5.449 1 98.56 90 THR A O 1
ATOM 740 N N . ALA A 1 91 ? 14.43 28.406 5.297 1 98.75 91 ALA A N 1
ATOM 741 C CA . ALA A 1 91 ? 14.812 28.734 6.664 1 98.75 91 ALA A CA 1
ATOM 742 C C . ALA A 1 91 ? 14.828 30.234 6.891 1 98.75 91 ALA A C 1
ATOM 744 O O . ALA A 1 91 ? 14.312 30.719 7.902 1 98.75 91 ALA A O 1
ATOM 745 N N . GLU A 1 92 ? 15.367 30.953 5.945 1 98.62 92 GLU A N 1
ATOM 746 C CA . GLU A 1 92 ? 15.461 32.406 6.055 1 98.62 92 GLU A CA 1
ATOM 747 C C . GLU A 1 92 ? 14.078 33.031 6.043 1 98.62 92 GLU A C 1
ATOM 749 O O . GLU A 1 92 ? 13.82 34 6.785 1 98.62 92 GLU A O 1
ATOM 754 N N . GLU A 1 93 ? 13.227 32.531 5.184 1 98.5 93 GLU A N 1
ATOM 755 C CA . GLU A 1 93 ? 11.867 33.062 5.129 1 98.5 93 GLU A CA 1
ATOM 756 C C . GLU A 1 93 ? 11.148 32.844 6.461 1 98.5 93 GLU A C 1
ATOM 758 O O . GLU A 1 93 ? 10.469 33.75 6.949 1 98.5 93 GLU A O 1
ATOM 763 N N . LEU A 1 94 ? 11.297 31.719 7.09 1 98.75 94 LEU A N 1
ATOM 764 C CA . LEU A 1 94 ? 10.664 31.406 8.367 1 98.75 94 LEU A CA 1
ATOM 765 C C . LEU A 1 94 ? 11.234 32.281 9.477 1 98.75 94 LEU A C 1
ATOM 767 O O . LEU A 1 94 ? 10.492 32.75 10.344 1 98.75 94 LEU A O 1
ATOM 771 N N . ARG A 1 95 ? 12.531 32.5 9.43 1 98.69 95 ARG A N 1
ATOM 772 C CA . ARG A 1 95 ? 13.18 33.375 10.422 1 98.69 95 ARG A CA 1
ATOM 773 C C . ARG A 1 95 ? 12.688 34.812 10.312 1 98.69 95 ARG A C 1
ATOM 775 O O . ARG A 1 95 ? 12.305 35.406 11.312 1 98.69 95 ARG A O 1
ATOM 782 N N . LYS A 1 96 ? 12.672 35.281 9.086 1 98.56 96 LYS A N 1
ATOM 783 C CA . LYS A 1 96 ? 12.352 36.688 8.844 1 98.56 96 LYS A CA 1
ATOM 784 C C . LYS A 1 96 ? 10.867 36.969 9.109 1 98.56 96 LYS A C 1
ATOM 786 O O . LYS A 1 96 ? 10.523 37.969 9.742 1 98.56 96 LYS A O 1
ATOM 791 N N . LYS A 1 97 ? 10.016 36.094 8.672 1 98.5 97 LYS A N 1
ATOM 792 C CA . LYS A 1 97 ? 8.586 36.344 8.711 1 98.5 97 LYS A CA 1
ATOM 793 C C . LYS A 1 97 ? 8 36 10.078 1 98.5 97 LYS A C 1
ATOM 795 O O . LYS A 1 97 ? 7.047 36.625 10.531 1 98.5 97 LYS A O 1
ATOM 800 N N . TYR A 1 98 ? 8.633 34.969 10.758 1 98.5 98 TYR A N 1
ATOM 801 C CA . TYR A 1 98 ? 7.93 34.469 11.922 1 98.5 98 TYR A CA 1
ATOM 802 C C . TYR A 1 98 ? 8.859 34.375 13.133 1 98.5 98 TYR A C 1
ATOM 804 O O . TYR A 1 98 ? 8.492 33.812 14.164 1 98.5 98 TYR A O 1
ATOM 812 N N . ASP A 1 99 ? 10.117 34.844 13.039 1 98.44 99 ASP A N 1
ATOM 813 C CA . ASP A 1 99 ? 11.102 34.781 14.117 1 98.44 99 ASP A CA 1
ATOM 814 C C . ASP A 1 99 ? 11.312 33.344 14.578 1 98.44 99 ASP A C 1
ATOM 816 O O . ASP A 1 99 ? 11.336 33.062 15.781 1 98.44 99 ASP A O 1
ATOM 820 N N . ALA A 1 100 ? 11.312 32.438 13.648 1 98.69 100 ALA A N 1
ATOM 821 C CA . ALA A 1 100 ? 11.43 31 13.945 1 98.69 100 ALA A CA 1
ATOM 822 C C . ALA A 1 100 ? 12.891 30.594 14.125 1 98.69 100 ALA A C 1
ATOM 824 O O . ALA A 1 100 ? 13.781 31.188 13.523 1 98.69 100 ALA A O 1
ATOM 825 N N . GLU A 1 101 ? 13.156 29.688 15 1 98.62 101 GLU A N 1
ATOM 826 C CA . GLU A 1 101 ? 14.414 28.953 15.055 1 98.62 101 GLU A CA 1
ATOM 827 C C . GLU A 1 101 ? 14.43 27.797 14.07 1 98.62 101 GLU A C 1
ATOM 829 O O . GLU A 1 101 ? 13.57 26.906 14.133 1 98.62 101 GLU A O 1
ATOM 834 N N . VAL A 1 102 ? 15.383 27.812 13.125 1 98.56 102 VAL A N 1
ATOM 835 C CA . VAL A 1 102 ? 15.336 26.828 12.055 1 98.56 102 VAL A CA 1
ATOM 836 C C . VAL A 1 102 ? 16.688 26.125 11.938 1 98.56 102 VAL A C 1
ATOM 838 O O . VAL A 1 102 ? 17.719 26.781 11.82 1 98.56 102 VAL A O 1
ATOM 841 N N . LYS A 1 103 ? 16.688 24.812 12.047 1 97.69 103 LYS A N 1
ATOM 842 C CA . LYS A 1 103 ? 17.812 23.953 11.68 1 97.69 103 LYS A CA 1
ATOM 843 C C . LYS A 1 103 ? 17.594 23.312 10.305 1 97.69 103 LYS A C 1
ATOM 845 O O . LYS A 1 103 ? 16.469 23.031 9.922 1 97.69 103 LYS A O 1
ATOM 850 N N . ILE A 1 104 ? 18.672 23.172 9.594 1 97.75 104 ILE A N 1
ATOM 851 C CA . ILE A 1 104 ? 18.594 22.5 8.305 1 97.75 104 ILE A CA 1
ATOM 852 C C . ILE A 1 104 ? 19.562 21.312 8.273 1 97.75 104 ILE A C 1
ATOM 854 O O . ILE A 1 104 ? 20.625 21.359 8.906 1 97.75 104 ILE A O 1
ATOM 858 N N . HIS A 1 105 ? 19.203 20.281 7.621 1 97.56 105 HIS A N 1
ATOM 859 C CA . HIS A 1 105 ? 20.047 19.125 7.371 1 97.56 105 HIS A CA 1
ATOM 860 C C . HIS A 1 105 ? 19.891 18.625 5.938 1 97.56 105 HIS A C 1
ATOM 862 O O . HIS A 1 105 ? 18.797 18.234 5.535 1 97.56 105 HIS A O 1
ATOM 868 N N . VAL A 1 106 ? 20.984 18.641 5.199 1 97.81 106 VAL A N 1
ATOM 869 C CA . VAL A 1 106 ? 20.953 18.141 3.822 1 97.81 106 VAL A CA 1
ATOM 870 C C . VAL A 1 106 ? 20.938 16.625 3.816 1 97.81 106 VAL A C 1
ATOM 872 O O . VAL A 1 106 ? 21.844 15.977 4.344 1 97.81 106 VAL A O 1
ATOM 875 N N . PHE A 1 107 ? 19.906 16.031 3.254 1 97.88 107 PHE A N 1
ATOM 876 C CA . PHE A 1 107 ? 19.719 14.594 3.164 1 97.88 107 PHE A CA 1
ATOM 877 C C . PHE A 1 107 ? 18.938 14.219 1.905 1 97.88 107 PHE A C 1
ATOM 879 O O . PHE A 1 107 ? 17.812 14.664 1.713 1 97.88 107 PHE A O 1
ATOM 886 N N . ASP A 1 108 ? 19.547 13.438 1.072 1 97.75 108 ASP A N 1
ATOM 887 C CA . ASP A 1 108 ? 18.891 12.961 -0.142 1 97.75 108 ASP A CA 1
ATOM 888 C C . ASP A 1 108 ? 18.219 11.609 0.088 1 97.75 108 ASP A C 1
ATOM 890 O O . ASP A 1 108 ? 18.875 10.562 0.02 1 97.75 108 ASP A O 1
ATOM 894 N N . PHE A 1 109 ? 16.938 11.602 0.2 1 97.62 109 PHE A N 1
ATOM 895 C CA . PHE A 1 109 ? 16.188 10.391 0.491 1 97.62 109 PHE A CA 1
ATOM 896 C C . PHE A 1 109 ? 16.266 9.414 -0.675 1 97.62 109 PHE A C 1
ATOM 898 O O . PHE A 1 109 ? 15.922 8.234 -0.528 1 97.62 109 PHE A O 1
ATOM 905 N N . GLU A 1 110 ? 16.641 9.867 -1.777 1 96.81 110 GLU A N 1
ATOM 906 C CA . GLU A 1 110 ? 16.75 9.016 -2.955 1 96.81 110 GLU A CA 1
ATOM 907 C C . GLU A 1 110 ? 18.016 8.164 -2.912 1 96.81 110 GLU A C 1
ATOM 909 O O . GLU A 1 110 ? 17.984 6.98 -3.246 1 96.81 110 GLU A O 1
ATOM 914 N N . SER A 1 111 ? 19.125 8.766 -2.469 1 95.81 111 SER A N 1
ATOM 915 C CA . SER A 1 111 ? 20.406 8.109 -2.711 1 95.81 111 SER A CA 1
ATOM 916 C C . SER A 1 111 ? 21.172 7.902 -1.412 1 95.81 111 SER A C 1
ATOM 918 O O . SER A 1 111 ? 21.984 6.977 -1.302 1 95.81 111 SER A O 1
ATOM 920 N N . THR A 1 112 ? 20.953 8.766 -0.437 1 95.81 112 THR A N 1
ATOM 921 C CA . THR A 1 112 ? 21.703 8.68 0.81 1 95.81 112 THR A CA 1
ATOM 922 C C . THR A 1 112 ? 21.219 7.512 1.661 1 95.81 112 THR A C 1
ATOM 924 O O . THR A 1 112 ? 20 7.289 1.779 1 95.81 112 THR A O 1
ATOM 927 N N . SER A 1 113 ? 22.141 6.742 2.191 1 95.25 113 SER A N 1
ATOM 928 C CA . SER A 1 113 ? 21.766 5.664 3.094 1 95.25 113 SER A CA 1
ATOM 929 C C . SER A 1 113 ? 20.969 6.195 4.281 1 95.25 113 SER A C 1
ATOM 931 O O . SER A 1 113 ? 21.344 7.195 4.891 1 95.25 113 SER A O 1
ATOM 933 N N . TYR A 1 114 ? 19.891 5.516 4.656 1 95.19 114 TYR A N 1
ATOM 934 C CA . TYR A 1 114 ? 19.031 5.949 5.758 1 95.19 114 TYR A CA 1
ATOM 935 C C . TYR A 1 114 ? 19.766 5.836 7.09 1 95.19 114 TYR A C 1
ATOM 937 O O . TYR A 1 114 ? 19.344 6.41 8.094 1 95.19 114 TYR A O 1
ATOM 945 N N . GLU A 1 115 ? 20.828 5.086 7.141 1 92.81 115 GLU A N 1
ATOM 946 C CA . GLU A 1 115 ? 21.672 5 8.336 1 92.81 115 GLU A CA 1
ATOM 947 C C . GLU A 1 115 ? 22.312 6.344 8.664 1 92.81 115 GLU A C 1
ATOM 949 O O . GLU A 1 115 ? 22.75 6.574 9.797 1 92.81 115 GLU A O 1
ATOM 954 N N . ASN A 1 116 ? 22.297 7.234 7.707 1 95 116 ASN A N 1
ATOM 955 C CA . ASN A 1 116 ? 22.938 8.531 7.883 1 95 116 ASN A CA 1
ATOM 956 C C . ASN A 1 116 ? 21.938 9.602 8.305 1 95 116 ASN A C 1
ATOM 958 O O . ASN A 1 116 ? 22.266 10.789 8.344 1 95 116 ASN A O 1
ATOM 962 N N . LEU A 1 117 ? 20.688 9.164 8.555 1 95.56 117 LEU A N 1
ATOM 963 C CA . LEU A 1 117 ? 19.766 10.109 9.156 1 95.56 117 LEU A CA 1
ATOM 964 C C . LEU A 1 117 ? 20.312 10.664 10.461 1 95.56 117 LEU A C 1
ATOM 966 O O . LEU A 1 117 ? 20.984 9.953 11.211 1 95.56 117 LEU A O 1
ATOM 970 N N . PRO A 1 118 ? 20.062 11.922 10.719 1 91.25 118 PRO A N 1
ATOM 971 C CA . PRO A 1 118 ? 20.625 12.492 11.945 1 91.25 118 PRO A CA 1
ATOM 972 C C . PRO A 1 118 ? 20.141 11.789 13.211 1 91.25 118 PRO A C 1
ATOM 974 O O . PRO A 1 118 ? 18.969 11.898 13.57 1 91.25 118 PRO A O 1
ATOM 977 N N . SER A 1 119 ? 21 11.227 13.922 1 87 119 SER A N 1
ATOM 978 C CA . SER A 1 119 ? 20.672 10.438 15.094 1 87 119 SER A CA 1
ATOM 979 C C . SER A 1 119 ? 20.125 11.312 16.219 1 87 119 SER A C 1
ATOM 981 O O . SER A 1 119 ? 19.422 10.828 17.109 1 87 119 SER A O 1
ATOM 983 N N . ASP A 1 120 ? 20.5 12.57 16.203 1 88.38 120 ASP A N 1
ATOM 984 C CA . ASP A 1 120 ? 20.047 13.477 17.25 1 88.38 120 ASP A CA 1
ATOM 985 C C . ASP A 1 120 ? 18.516 13.609 17.234 1 88.38 120 ASP A C 1
ATOM 987 O O . ASP A 1 120 ? 17.922 14.008 18.25 1 88.38 120 ASP A O 1
ATOM 991 N N . LEU A 1 121 ? 17.922 13.258 16.094 1 91 121 LEU A N 1
ATOM 992 C CA . LEU A 1 121 ? 16.469 13.359 16.016 1 91 121 LEU A CA 1
ATOM 993 C C . LEU A 1 121 ? 15.797 12.375 16.969 1 91 121 LEU A C 1
ATOM 995 O O . LEU A 1 121 ? 14.656 12.602 17.391 1 91 121 LEU A O 1
ATOM 999 N N . SER A 1 122 ? 16.453 11.312 17.281 1 88.12 122 SER A N 1
ATOM 1000 C CA . SER A 1 122 ? 15.883 10.336 18.219 1 88.12 122 SER A CA 1
ATOM 1001 C C . SER A 1 122 ? 15.977 10.836 19.656 1 88.12 122 SER A C 1
ATOM 1003 O O . SER A 1 122 ? 15.242 10.359 20.531 1 88.12 122 SER A O 1
ATOM 1005 N N . GLN A 1 123 ? 16.875 11.766 19.891 1 83.69 123 GLN A N 1
ATOM 1006 C CA . GLN A 1 123 ? 17.125 12.258 21.234 1 83.69 123 GLN A CA 1
ATOM 1007 C C . GLN A 1 123 ? 16.516 13.641 21.438 1 83.69 123 GLN A C 1
ATOM 1009 O O . GLN A 1 123 ? 16.297 14.07 22.578 1 83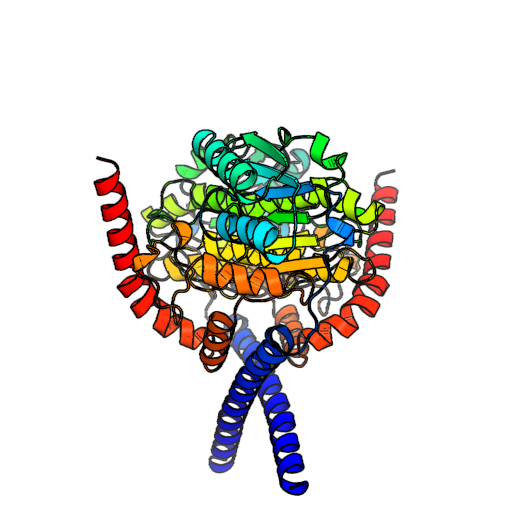.69 123 GLN A O 1
ATOM 1014 N N . GLU A 1 124 ? 16.266 14.281 20.359 1 85.69 124 GLU A N 1
ATOM 1015 C CA . GLU A 1 124 ? 15.695 15.625 20.422 1 85.69 124 GLU A CA 1
ATOM 1016 C C . GLU A 1 124 ? 14.219 15.586 20.812 1 85.69 124 GLU A C 1
ATOM 1018 O O . GLU A 1 124 ? 13.562 14.555 20.656 1 85.69 124 GLU A O 1
ATOM 1023 N N . ASN A 1 125 ? 13.875 16.672 21.453 1 95 125 ASN A N 1
ATOM 1024 C CA . ASN A 1 125 ? 12.453 16.859 21.734 1 95 125 ASN A CA 1
ATOM 1025 C C . ASN A 1 125 ? 11.672 17.203 20.484 1 95 125 ASN A C 1
ATOM 1027 O O . ASN A 1 125 ? 11.344 18.375 20.25 1 95 125 ASN A O 1
ATOM 1031 N N . VAL A 1 126 ? 11.367 16.172 19.703 1 98.12 126 VAL A N 1
ATOM 1032 C CA . VAL A 1 126 ? 10.555 16.375 18.516 1 98.12 126 VAL A CA 1
ATOM 1033 C C . VAL A 1 126 ? 9.07 16.25 18.859 1 98.12 126 VAL A C 1
ATOM 1035 O O . VAL A 1 126 ? 8.633 15.203 19.344 1 98.12 126 VAL A O 1
ATOM 1038 N N . SER A 1 127 ? 8.32 17.312 18.578 1 97.94 127 SER A N 1
ATOM 1039 C CA . SER A 1 127 ? 6.91 17.328 18.969 1 97.94 127 SER A CA 1
ATOM 1040 C C . SER A 1 127 ? 6.012 17.141 17.75 1 97.94 127 SER A C 1
ATOM 1042 O O . SER A 1 127 ? 4.883 16.656 17.875 1 97.94 127 SER A O 1
ATOM 1044 N N . ILE A 1 128 ? 6.516 17.578 16.578 1 98.81 128 ILE A N 1
ATOM 1045 C CA . ILE A 1 128 ? 5.73 17.422 15.359 1 98.81 128 ILE A CA 1
ATOM 1046 C C . ILE A 1 128 ? 6.609 16.859 14.242 1 98.81 128 ILE A C 1
ATOM 1048 O O . ILE A 1 128 ? 7.746 17.312 14.055 1 98.81 128 ILE A O 1
ATOM 1052 N N . LEU A 1 129 ? 6.195 15.836 13.594 1 98.88 129 LEU A N 1
ATOM 1053 C CA . LEU A 1 129 ? 6.836 15.273 12.414 1 98.88 129 LEU A CA 1
ATOM 1054 C C . LEU A 1 129 ? 5.926 15.383 11.195 1 98.88 129 LEU A C 1
ATOM 1056 O O . LEU A 1 129 ? 4.797 14.883 11.211 1 98.88 129 LEU A O 1
ATOM 1060 N N . ILE A 1 130 ? 6.363 16.109 10.188 1 98.94 130 ILE A N 1
ATOM 1061 C CA . ILE A 1 130 ? 5.664 16.219 8.914 1 98.94 130 ILE A CA 1
ATOM 1062 C C . ILE A 1 130 ? 6.441 15.469 7.832 1 98.94 130 ILE A C 1
ATOM 1064 O O . ILE A 1 130 ? 7.512 15.914 7.406 1 98.94 130 ILE A O 1
ATOM 1068 N N . ASN A 1 131 ? 5.938 14.359 7.406 1 98.88 131 ASN A N 1
ATOM 1069 C CA . ASN A 1 131 ? 6.5 13.594 6.301 1 98.88 131 ASN A CA 1
ATOM 1070 C C . ASN A 1 131 ? 5.848 13.953 4.973 1 98.88 131 ASN A C 1
ATOM 1072 O O . ASN A 1 131 ? 4.773 13.445 4.645 1 98.88 131 ASN A O 1
ATOM 1076 N N . CYS A 1 132 ? 6.574 14.742 4.168 1 98.44 132 CYS A N 1
ATOM 1077 C CA . CYS A 1 132 ? 5.988 15.234 2.926 1 98.44 132 CYS A CA 1
ATOM 1078 C C . CYS A 1 132 ? 6.926 14.984 1.748 1 98.44 132 CYS A C 1
ATOM 1080 O O . CYS A 1 132 ? 6.594 15.312 0.607 1 98.44 132 CYS A O 1
ATOM 1082 N N . ALA A 1 133 ? 8.109 14.43 2.002 1 97.81 133 ALA A N 1
ATOM 1083 C CA . ALA A 1 133 ? 9.016 14.109 0.903 1 97.81 133 ALA A CA 1
ATOM 1084 C C . ALA A 1 133 ? 8.391 13.109 -0.058 1 97.81 133 ALA A C 1
ATOM 1086 O O . ALA A 1 133 ? 7.77 12.133 0.372 1 97.81 133 ALA A O 1
ATOM 1087 N N . GLY A 1 134 ? 8.461 13.398 -1.314 1 97.38 134 GLY A N 1
ATOM 1088 C CA . GLY A 1 134 ? 7.898 12.492 -2.303 1 97.38 134 GLY A CA 1
ATOM 1089 C C . GLY A 1 134 ? 8.195 12.914 -3.73 1 97.38 134 GLY A C 1
ATOM 1090 O O . GLY A 1 134 ? 8.43 14.094 -4.004 1 97.38 134 GLY A O 1
ATOM 1091 N N . ILE A 1 135 ? 8.211 11.953 -4.617 1 97.19 135 ILE A N 1
ATOM 1092 C CA . ILE A 1 135 ? 8.375 12.195 -6.047 1 97.19 135 ILE A CA 1
ATOM 1093 C C . ILE A 1 135 ? 7.316 11.406 -6.82 1 97.19 135 ILE A C 1
ATOM 1095 O O . ILE A 1 135 ? 6.727 10.461 -6.289 1 97.19 135 ILE A O 1
ATOM 1099 N N . ALA A 1 136 ? 6.988 11.859 -7.988 1 96.38 136 ALA A N 1
ATOM 1100 C CA . ALA A 1 136 ? 6.086 11.195 -8.93 1 96.38 136 ALA A CA 1
ATOM 1101 C C . ALA A 1 136 ? 6.746 11.016 -10.289 1 96.38 136 ALA A C 1
ATOM 1103 O O . ALA A 1 136 ? 7.77 11.648 -10.578 1 96.38 136 ALA A O 1
ATOM 1104 N N . PRO A 1 137 ? 6.211 10.117 -11.117 1 95.94 137 PRO A N 1
ATOM 1105 C CA . PRO A 1 137 ? 6.762 10 -12.469 1 95.94 137 PRO A CA 1
ATOM 1106 C C . PRO A 1 137 ? 6.645 11.289 -13.273 1 95.94 137 PRO A C 1
ATOM 1108 O O . PRO A 1 137 ? 5.633 11.992 -13.18 1 95.94 137 PRO A O 1
ATOM 1111 N N . GLU A 1 138 ? 7.641 11.523 -14.062 1 94.12 138 GLU A N 1
ATOM 1112 C CA . GLU A 1 138 ? 7.648 12.719 -14.891 1 94.12 138 GLU A CA 1
ATOM 1113 C C . GLU A 1 138 ? 6.934 12.484 -16.219 1 94.12 138 GLU A C 1
ATOM 1115 O O . GLU A 1 138 ? 6.844 13.383 -17.047 1 94.12 138 GLU A O 1
ATOM 1120 N N . GLN A 1 139 ? 6.496 11.297 -16.422 1 93.94 139 GLN A N 1
ATOM 1121 C CA . GLN A 1 139 ? 5.703 10.953 -17.594 1 93.94 139 GLN A CA 1
ATOM 1122 C C . GLN A 1 139 ? 4.695 9.852 -17.266 1 93.94 139 GLN A C 1
ATOM 1124 O O . GLN A 1 139 ? 4.906 9.062 -16.344 1 93.94 139 GLN A O 1
ATOM 1129 N N . VAL A 1 140 ? 3.594 9.922 -17.953 1 95.06 140 VAL A N 1
ATOM 1130 C CA . VAL A 1 140 ? 2.607 8.852 -17.891 1 95.06 140 VAL A CA 1
ATOM 1131 C C . VAL A 1 140 ? 2.988 7.738 -18.859 1 95.06 140 VAL A C 1
ATOM 1133 O O . VAL A 1 140 ? 3.121 7.973 -20.062 1 95.06 140 VAL A O 1
ATOM 1136 N N . GLY A 1 141 ? 3.266 6.578 -18.328 1 96.44 141 GLY A N 1
ATOM 1137 C CA . GLY A 1 141 ? 3.686 5.434 -19.125 1 96.44 141 GLY A CA 1
ATOM 1138 C C . GLY A 1 141 ? 3.752 4.145 -18.328 1 96.44 141 GLY A C 1
ATOM 1139 O O . GLY A 1 141 ? 3.732 4.168 -17.109 1 96.44 141 GLY A O 1
ATOM 1140 N N . ASN A 1 142 ? 3.701 3.053 -19.078 1 97.19 142 ASN A N 1
ATOM 1141 C CA . ASN A 1 142 ? 3.836 1.776 -18.391 1 97.19 142 ASN A CA 1
ATOM 1142 C C . ASN A 1 142 ? 5.23 1.604 -17.797 1 97.19 142 ASN A C 1
ATOM 1144 O O . ASN A 1 142 ? 6.105 2.451 -18 1 97.19 142 ASN A O 1
ATOM 1148 N N . LEU A 1 143 ? 5.48 0.589 -17.016 1 98 143 LEU A N 1
ATOM 1149 C CA . LEU A 1 143 ? 6.711 0.393 -16.25 1 98 143 LEU A CA 1
ATOM 1150 C C . LEU A 1 143 ? 7.93 0.431 -17.172 1 98 143 LEU A C 1
ATOM 1152 O O . LEU A 1 143 ? 8.953 1.019 -16.812 1 98 143 LEU A O 1
ATOM 1156 N N . VAL A 1 144 ? 7.855 -0.15 -18.375 1 97.06 144 VAL A N 1
ATOM 1157 C CA . VAL A 1 144 ? 9.016 -0.299 -19.234 1 97.06 144 VAL A CA 1
ATOM 1158 C C . VAL A 1 144 ? 9.266 1.005 -19.984 1 97.06 144 VAL A C 1
ATOM 1160 O O . VAL A 1 144 ? 10.352 1.214 -20.531 1 97.06 144 VAL A O 1
ATOM 1163 N N . GLU A 1 145 ? 8.281 1.861 -20.031 1 96.56 145 GLU A N 1
ATOM 1164 C CA . GLU A 1 145 ? 8.422 3.17 -20.672 1 96.56 145 GLU A CA 1
ATOM 1165 C C . GLU A 1 145 ? 9.023 4.188 -19.703 1 96.56 145 GLU A C 1
ATOM 1167 O O . GLU A 1 145 ? 9.516 5.234 -20.125 1 96.56 145 GLU A O 1
ATOM 1172 N N . GLN A 1 146 ? 8.938 3.877 -18.438 1 96.88 146 GLN A N 1
ATOM 1173 C CA . GLN A 1 146 ? 9.508 4.75 -17.406 1 96.88 146 GLN A CA 1
ATOM 1174 C C . GLN A 1 146 ? 11.016 4.555 -17.297 1 96.88 146 GLN A C 1
ATOM 1176 O O . GLN A 1 146 ? 11.539 3.512 -17.703 1 96.88 146 GLN A O 1
ATOM 1181 N N . PRO A 1 147 ? 11.758 5.609 -16.781 1 96.56 147 PRO A N 1
ATOM 1182 C CA . PRO A 1 147 ? 13.188 5.41 -16.531 1 96.56 147 PRO A CA 1
ATOM 1183 C C . PRO A 1 147 ? 13.477 4.168 -15.688 1 96.56 147 PRO A C 1
ATOM 1185 O O . PRO A 1 147 ? 12.727 3.861 -14.758 1 96.56 147 PRO A O 1
ATOM 1188 N N . GLU A 1 148 ? 14.617 3.488 -16.062 1 96 148 GLU A N 1
ATOM 1189 C CA . GLU A 1 148 ? 15.016 2.283 -15.336 1 96 148 GLU A CA 1
ATOM 1190 C C . GLU A 1 148 ? 15.133 2.553 -13.844 1 96 148 GLU A C 1
ATOM 1192 O O . GLU A 1 148 ? 15.727 3.555 -13.43 1 96 148 GLU A O 1
ATOM 1197 N N . GLY A 1 149 ? 14.453 1.72 -13.055 1 97.06 149 GLY A N 1
ATOM 1198 C CA . GLY A 1 149 ? 14.594 1.799 -11.609 1 97.06 149 GLY A CA 1
ATOM 1199 C C . GLY A 1 149 ? 13.695 2.844 -10.984 1 97.06 149 GLY A C 1
ATOM 1200 O O . GLY A 1 149 ? 13.773 3.086 -9.773 1 97.06 149 GLY A O 1
ATOM 1201 N N . LEU A 1 150 ? 12.836 3.477 -11.719 1 98.25 150 LEU A N 1
ATOM 1202 C CA . LEU A 1 150 ? 12.008 4.559 -11.195 1 98.25 150 LEU A CA 1
ATOM 1203 C C . LEU A 1 150 ? 11.047 4.047 -10.125 1 98.25 150 LEU A C 1
ATOM 1205 O O . LEU A 1 150 ? 10.797 4.73 -9.133 1 98.25 150 LEU A O 1
ATOM 1209 N N . ALA A 1 151 ? 10.516 2.865 -10.367 1 98.56 151 ALA A N 1
ATOM 1210 C CA . ALA A 1 151 ? 9.539 2.336 -9.414 1 98.56 151 ALA A CA 1
ATOM 1211 C C . ALA A 1 151 ? 10.156 2.201 -8.023 1 98.56 151 ALA A C 1
ATOM 1213 O O . ALA A 1 151 ? 9.594 2.695 -7.043 1 98.56 151 ALA A O 1
ATOM 1214 N N . SER A 1 152 ? 11.305 1.527 -7.926 1 98.25 152 SER A N 1
ATOM 1215 C CA . SER A 1 152 ? 11.969 1.362 -6.637 1 98.25 152 SER A CA 1
ATOM 1216 C C . SER A 1 152 ? 12.398 2.707 -6.059 1 98.25 152 SER A C 1
ATOM 1218 O O . SER A 1 152 ? 12.398 2.895 -4.84 1 98.25 152 SER A O 1
ATOM 1220 N N . LYS A 1 153 ? 12.789 3.629 -6.906 1 98.19 153 LYS A N 1
ATOM 1221 C CA . LYS A 1 153 ? 13.156 4.973 -6.469 1 98.19 153 LYS A CA 1
ATOM 1222 C C . LYS A 1 153 ? 11.977 5.68 -5.805 1 98.19 153 LYS A C 1
ATOM 1224 O O . LYS A 1 153 ? 12.133 6.285 -4.742 1 98.19 153 LYS A O 1
ATOM 1229 N N . ILE A 1 154 ? 10.828 5.605 -6.422 1 98.69 154 ILE A N 1
ATOM 1230 C CA . ILE A 1 154 ? 9.625 6.234 -5.895 1 98.69 154 ILE A CA 1
ATOM 1231 C C . ILE A 1 154 ? 9.273 5.613 -4.543 1 98.69 154 ILE A C 1
ATOM 1233 O O . ILE A 1 154 ? 8.969 6.332 -3.584 1 98.69 154 ILE A O 1
ATOM 1237 N N . LEU A 1 155 ? 9.312 4.316 -4.441 1 98.75 155 LEU A N 1
ATOM 1238 C CA . LEU A 1 155 ? 9.008 3.648 -3.182 1 98.75 155 LEU A CA 1
ATOM 1239 C C . LEU A 1 155 ? 10.008 4.039 -2.104 1 98.75 155 LEU A C 1
ATOM 1241 O O . LEU A 1 155 ? 9.641 4.223 -0.941 1 98.75 155 LEU A O 1
ATOM 1245 N N . ARG A 1 156 ? 11.242 4.145 -2.482 1 98.38 156 ARG A N 1
ATOM 1246 C CA . ARG A 1 156 ? 12.281 4.531 -1.528 1 98.38 156 ARG A CA 1
ATOM 1247 C C . ARG A 1 156 ? 12.031 5.941 -1.001 1 98.38 156 ARG A C 1
ATOM 1249 O O . ARG A 1 156 ? 12.047 6.168 0.211 1 98.38 156 ARG A O 1
ATOM 1256 N N . VAL A 1 157 ? 11.781 6.84 -1.864 1 98.56 157 VAL A N 1
ATOM 1257 C CA . VAL A 1 157 ? 11.656 8.242 -1.49 1 98.56 157 VAL A CA 1
ATOM 1258 C C . VAL A 1 157 ? 10.32 8.477 -0.789 1 98.56 157 VAL A C 1
ATOM 1260 O O . VAL A 1 157 ? 10.266 9.133 0.256 1 98.56 157 VAL A O 1
ATOM 1263 N N . ASN A 1 158 ? 9.266 7.969 -1.325 1 98.75 158 ASN A N 1
ATOM 1264 C CA . ASN A 1 158 ? 7.93 8.281 -0.826 1 98.75 158 ASN A CA 1
ATOM 1265 C C . ASN A 1 158 ? 7.617 7.516 0.455 1 98.75 158 ASN A C 1
ATOM 1267 O O . ASN A 1 158 ? 7.074 8.078 1.405 1 98.75 158 ASN A O 1
ATOM 1271 N N . LEU A 1 159 ? 7.945 6.266 0.425 1 98.81 159 LEU A N 1
ATOM 1272 C CA . LEU A 1 159 ? 7.477 5.367 1.477 1 98.81 159 LEU A CA 1
ATOM 1273 C C . LEU A 1 159 ? 8.57 5.133 2.516 1 98.81 159 LEU A C 1
ATOM 1275 O O . LEU A 1 159 ? 8.359 5.379 3.707 1 98.81 159 LEU A O 1
ATOM 1279 N N . MET A 1 160 ? 9.719 4.672 2.064 1 98.62 160 MET A N 1
ATOM 1280 C CA . MET A 1 160 ? 10.773 4.305 3.01 1 98.62 160 MET A CA 1
ATOM 1281 C C . MET A 1 160 ? 11.227 5.512 3.822 1 98.62 160 MET A C 1
ATOM 1283 O O . MET A 1 160 ? 11.562 5.383 5 1 98.62 160 MET A O 1
ATOM 1287 N N . SER A 1 161 ? 11.25 6.684 3.211 1 98.62 161 SER A N 1
ATOM 1288 C CA . SER A 1 161 ? 11.617 7.895 3.936 1 98.62 161 SER A CA 1
ATOM 1289 C C . SER A 1 161 ? 10.688 8.133 5.121 1 98.62 161 SER A C 1
ATOM 1291 O O . SER A 1 161 ? 11.148 8.328 6.25 1 98.62 161 SER A O 1
ATOM 1293 N N . SER A 1 162 ? 9.359 8.055 4.895 1 98.62 162 SER A N 1
ATOM 1294 C CA . SER A 1 162 ? 8.367 8.289 5.941 1 98.62 162 SER A CA 1
ATOM 1295 C C . SER A 1 162 ? 8.484 7.246 7.051 1 98.62 162 SER A C 1
ATOM 1297 O O . SER A 1 162 ? 8.422 7.586 8.234 1 98.62 162 SER A O 1
ATOM 1299 N N . VAL A 1 163 ? 8.664 6.004 6.688 1 98.75 163 VAL A N 1
ATOM 1300 C CA . VAL A 1 163 ? 8.719 4.918 7.656 1 98.75 163 VAL A CA 1
ATOM 1301 C C . VAL A 1 163 ? 9.969 5.055 8.523 1 98.75 163 VAL A C 1
ATOM 1303 O O . VAL A 1 163 ? 9.898 4.91 9.742 1 98.75 163 VAL A O 1
ATOM 1306 N N . LYS A 1 164 ? 11.078 5.367 7.898 1 98.44 164 LYS A N 1
ATOM 1307 C CA . LYS A 1 164 ? 12.328 5.52 8.633 1 98.44 164 LYS A CA 1
ATOM 1308 C C . LYS A 1 164 ? 12.258 6.707 9.586 1 98.44 164 LYS A C 1
ATOM 1310 O O . LYS A 1 164 ? 12.758 6.637 10.711 1 98.44 164 LYS A O 1
ATOM 1315 N N . MET A 1 165 ? 11.656 7.797 9.148 1 98.56 165 MET A N 1
ATOM 1316 C CA . MET A 1 165 ? 11.492 8.961 10.016 1 98.56 165 MET A CA 1
ATOM 1317 C C . MET A 1 165 ? 10.609 8.625 11.211 1 98.56 165 MET A C 1
ATOM 1319 O O . MET A 1 165 ? 10.891 9.055 12.328 1 98.56 165 MET A O 1
ATOM 1323 N N . ILE A 1 166 ? 9.562 7.898 11.008 1 98.69 166 ILE A N 1
ATOM 1324 C CA . ILE A 1 166 ? 8.656 7.496 12.078 1 98.69 166 ILE A CA 1
ATOM 1325 C C . ILE A 1 166 ? 9.383 6.578 13.055 1 98.69 166 ILE A C 1
ATOM 1327 O O . ILE A 1 166 ? 9.273 6.742 14.273 1 98.69 166 ILE A O 1
ATOM 1331 N N . GLU A 1 167 ? 10.156 5.617 12.516 1 98.06 167 GLU A N 1
ATOM 1332 C CA . GLU A 1 167 ? 10.945 4.727 13.367 1 98.06 167 GLU A CA 1
ATOM 1333 C C . GLU A 1 167 ? 11.891 5.516 14.258 1 98.06 167 GLU A C 1
ATOM 1335 O O . GLU A 1 167 ? 12.133 5.137 15.406 1 98.06 167 GLU A O 1
ATOM 1340 N N . LEU A 1 168 ? 12.383 6.559 13.695 1 97.69 168 LEU A N 1
ATOM 1341 C CA . LEU A 1 168 ? 13.398 7.363 14.375 1 97.69 168 LEU A CA 1
ATOM 1342 C C . LEU A 1 168 ? 12.766 8.242 15.445 1 97.69 168 LEU A C 1
ATOM 1344 O O . LEU A 1 168 ? 13.328 8.406 16.531 1 97.69 168 LEU A O 1
ATOM 1348 N N . ILE A 1 169 ? 11.578 8.781 15.281 1 98.25 169 ILE A N 1
ATOM 1349 C CA . ILE A 1 169 ? 11.094 9.906 16.078 1 98.25 169 ILE A CA 1
ATOM 1350 C C . ILE A 1 169 ? 9.945 9.453 16.969 1 98.25 169 ILE A C 1
ATOM 1352 O O . ILE A 1 169 ? 9.82 9.906 18.109 1 98.25 169 ILE A O 1
ATOM 1356 N N . LEU A 1 170 ? 9.117 8.555 16.531 1 98.31 170 LEU A N 1
ATOM 1357 C CA . LEU A 1 170 ? 7.863 8.203 17.188 1 98.31 170 LEU A CA 1
ATOM 1358 C C . LEU A 1 170 ? 8.125 7.645 18.578 1 98.31 170 LEU A C 1
ATOM 1360 O O . LEU A 1 170 ? 7.418 7.973 19.531 1 98.31 170 LEU A O 1
ATOM 1364 N N . PRO A 1 171 ? 9.172 6.746 18.75 1 97.75 171 PRO A N 1
ATOM 1365 C CA . PRO A 1 171 ? 9.414 6.215 20.094 1 97.75 171 PRO A CA 1
ATOM 1366 C C . PRO A 1 171 ? 9.617 7.312 21.141 1 97.75 171 PRO A C 1
ATOM 1368 O O . PRO A 1 171 ? 9.109 7.207 22.266 1 97.75 171 PRO A O 1
ATOM 1371 N N . GLY A 1 172 ? 10.328 8.344 20.781 1 97.44 172 GLY A N 1
ATOM 1372 C CA . GLY A 1 172 ? 10.5 9.461 21.703 1 97.44 172 GLY A CA 1
ATOM 1373 C C . GLY A 1 172 ? 9.203 10.172 22.016 1 97.44 172 GLY A C 1
ATOM 1374 O O . GLY A 1 172 ? 8.977 10.578 23.156 1 97.44 172 GLY A O 1
ATOM 1375 N N . MET A 1 173 ? 8.352 10.375 21.016 1 98.12 173 MET A N 1
ATOM 1376 C CA . MET A 1 173 ? 7.047 10.992 21.234 1 98.12 173 MET A CA 1
ATOM 1377 C C . MET A 1 173 ? 6.211 10.172 22.203 1 98.12 173 MET A C 1
ATOM 1379 O O . MET A 1 173 ? 5.566 10.727 23.094 1 98.12 173 MET A O 1
ATOM 1383 N N . ILE A 1 174 ? 6.227 8.852 21.953 1 97.88 174 ILE A N 1
ATOM 1384 C CA . ILE A 1 174 ? 5.422 7.957 22.781 1 97.88 174 ILE A CA 1
ATOM 1385 C C . ILE A 1 174 ? 5.938 7.98 24.219 1 97.88 174 ILE A C 1
ATOM 1387 O O . ILE A 1 174 ? 5.152 8.023 25.172 1 97.88 174 ILE A O 1
ATOM 1391 N N . LYS A 1 175 ? 7.227 7.945 24.391 1 96.88 175 LYS A N 1
ATOM 1392 C CA . LYS A 1 175 ? 7.832 8 25.719 1 96.88 175 LYS A CA 1
ATOM 1393 C C . LYS A 1 175 ? 7.41 9.266 26.469 1 96.88 175 LYS A C 1
ATOM 1395 O O . LYS A 1 175 ? 7.086 9.219 27.656 1 96.88 175 LYS A O 1
ATOM 1400 N N . ARG A 1 176 ? 7.359 10.391 25.781 1 97.12 176 ARG A N 1
ATOM 1401 C CA . ARG A 1 176 ? 6.992 11.672 26.375 1 97.12 176 ARG A CA 1
ATOM 1402 C C . ARG A 1 176 ? 5.477 11.852 26.406 1 97.12 176 ARG A C 1
ATOM 1404 O O . ARG A 1 176 ? 4.973 12.797 27 1 97.12 176 ARG A O 1
ATOM 1411 N N . ASN A 1 177 ? 4.719 10.977 25.672 1 97.62 177 ASN A N 1
ATOM 1412 C CA . ASN A 1 177 ? 3.268 11 25.531 1 97.62 177 ASN A CA 1
ATOM 1413 C C . ASN A 1 177 ? 2.777 12.328 24.969 1 97.62 177 ASN A C 1
ATOM 1415 O O . ASN A 1 177 ? 1.833 12.922 25.5 1 97.62 177 ASN A O 1
ATOM 1419 N N . LYS A 1 178 ? 3.545 12.781 24.047 1 96.5 178 LYS A N 1
ATOM 1420 C CA . LYS A 1 178 ? 3.23 14.047 23.391 1 96.5 178 LYS A CA 1
ATOM 1421 C C . LYS A 1 178 ? 3.801 14.094 21.969 1 96.5 178 LYS A C 1
ATOM 1423 O O . LYS A 1 178 ? 4.98 13.805 21.766 1 96.5 178 LYS A O 1
ATOM 1428 N N . GLY A 1 179 ? 2.924 14.477 21.031 1 97.94 179 GLY A N 1
ATOM 1429 C CA . GLY A 1 179 ? 3.438 14.617 19.672 1 97.94 179 GLY A CA 1
ATOM 1430 C C . GLY A 1 179 ? 2.367 14.477 18.609 1 97.94 179 GLY A C 1
ATOM 1431 O O . GLY A 1 179 ? 1.26 14.016 18.891 1 97.94 179 GLY A O 1
ATOM 1432 N N . CYS A 1 180 ? 2.689 14.961 17.422 1 98.5 180 CYS A N 1
ATOM 1433 C CA . CYS A 1 180 ? 1.856 14.828 16.219 1 98.5 180 CYS A CA 1
ATOM 1434 C C . CYS A 1 180 ? 2.684 14.375 15.031 1 98.5 180 CYS A C 1
ATOM 1436 O O . CYS A 1 180 ? 3.777 14.891 14.789 1 98.5 180 CYS A O 1
ATOM 1438 N N . VAL A 1 181 ? 2.238 13.383 14.398 1 98.81 181 VAL A N 1
ATOM 1439 C CA . VAL A 1 181 ? 2.824 12.938 13.141 1 98.81 181 VAL A CA 1
ATOM 1440 C C . VAL A 1 181 ? 1.834 13.164 12 1 98.81 181 VAL A C 1
ATOM 1442 O O . VAL A 1 181 ? 0.67 12.766 12.086 1 98.81 181 VAL A O 1
ATOM 1445 N N . VAL A 1 182 ? 2.24 13.844 10.953 1 98.88 182 VAL A N 1
ATOM 1446 C CA . VAL A 1 182 ? 1.439 14.039 9.75 1 98.88 182 VAL A CA 1
ATOM 1447 C C . VAL A 1 182 ? 2.156 13.422 8.547 1 98.88 182 VAL A C 1
ATOM 1449 O O . VAL A 1 182 ? 3.268 13.836 8.203 1 98.88 182 VAL A O 1
ATOM 1452 N N . ASN A 1 183 ? 1.604 12.438 7.977 1 98.88 183 ASN A N 1
ATOM 1453 C CA . ASN A 1 183 ? 2.078 11.82 6.742 1 98.88 183 ASN A CA 1
ATOM 1454 C C . ASN A 1 183 ? 1.24 12.258 5.543 1 98.88 183 ASN A C 1
ATOM 1456 O O . ASN A 1 183 ? 0.017 12.367 5.641 1 98.88 183 ASN A O 1
ATOM 1460 N N . VAL A 1 184 ? 1.883 12.5 4.438 1 98.69 184 VAL A N 1
ATOM 1461 C CA . VAL A 1 184 ? 1.16 12.93 3.242 1 98.69 184 VAL A CA 1
ATOM 1462 C C . VAL A 1 184 ? 1.111 11.789 2.23 1 98.69 184 VAL A C 1
ATOM 1464 O O . VAL A 1 184 ? 2.143 11.391 1.686 1 98.69 184 VAL A O 1
ATOM 1467 N N . SER A 1 185 ? 0.004 11.289 2.049 1 98.44 185 SER A N 1
ATOM 1468 C CA . SER A 1 185 ? -0.282 10.289 1.025 1 98.44 185 SER A CA 1
ATOM 1469 C C . SER A 1 185 ? -0.93 10.922 -0.201 1 98.44 185 SER A C 1
ATOM 1471 O O . SER A 1 185 ? -0.51 11.992 -0.647 1 98.44 185 SER A O 1
ATOM 1473 N N . SER A 1 186 ? -1.83 10.258 -0.803 1 97.69 186 SER A N 1
ATOM 1474 C CA . SER A 1 186 ? -2.545 10.703 -1.995 1 97.69 186 SER A CA 1
ATOM 1475 C C . SER A 1 186 ? -3.824 9.898 -2.203 1 97.69 186 SER A C 1
ATOM 1477 O O . SER A 1 186 ? -3.92 8.75 -1.764 1 97.69 186 SER A O 1
ATOM 1479 N N . MET A 1 187 ? -4.742 10.547 -2.867 1 95.25 187 MET A N 1
ATOM 1480 C CA . MET A 1 187 ? -5.953 9.812 -3.221 1 95.25 187 MET A CA 1
ATOM 1481 C C . MET A 1 187 ? -5.641 8.672 -4.188 1 95.25 187 MET A C 1
ATOM 1483 O O . MET A 1 187 ? -6.375 7.688 -4.246 1 95.25 187 MET A O 1
ATOM 1487 N N . THR A 1 188 ? -4.578 8.797 -4.922 1 93.81 188 THR A N 1
ATOM 1488 C CA . THR A 1 188 ? -4.184 7.719 -5.816 1 93.81 188 THR A CA 1
ATOM 1489 C C . THR A 1 188 ? -3.85 6.457 -5.027 1 93.81 188 THR A C 1
ATOM 1491 O O . THR A 1 188 ? -3.76 5.367 -5.594 1 93.81 188 THR A O 1
ATOM 1494 N N . GLY A 1 189 ? -3.639 6.578 -3.75 1 93.75 189 GLY A N 1
ATOM 1495 C CA . GLY A 1 189 ? -3.365 5.438 -2.891 1 93.75 189 GLY A CA 1
ATOM 1496 C C . GLY A 1 189 ? -4.621 4.691 -2.473 1 93.75 189 GLY A C 1
ATOM 1497 O O . GLY A 1 189 ? -4.543 3.672 -1.783 1 93.75 189 GLY A O 1
ATOM 1498 N N . TRP A 1 190 ? -5.715 5.113 -2.934 1 89.69 190 TRP A N 1
ATOM 1499 C CA . TRP A 1 190 ? -6.977 4.477 -2.568 1 89.69 190 TRP A CA 1
ATOM 1500 C C . TRP A 1 190 ? -7.301 3.33 -3.518 1 89.69 190 TRP A C 1
ATOM 1502 O O . TRP A 1 190 ? -7.902 2.334 -3.113 1 89.69 190 TRP A O 1
ATOM 1512 N N . ARG A 1 191 ? -6.941 3.523 -4.73 1 90.81 191 ARG A N 1
ATOM 1513 C CA . ARG A 1 191 ? -7.121 2.48 -5.734 1 90.81 191 ARG A CA 1
ATOM 1514 C C . ARG A 1 191 ? -5.945 2.445 -6.707 1 90.81 191 ARG A C 1
ATOM 1516 O O . ARG A 1 191 ? -5.355 3.482 -7.016 1 90.81 191 ARG A O 1
ATOM 1523 N N . PRO A 1 192 ? -5.73 1.266 -7.168 1 92.56 192 PRO A N 1
ATOM 1524 C CA . PRO A 1 192 ? -4.613 1.157 -8.102 1 92.56 192 PRO A CA 1
ATOM 1525 C C . PRO A 1 192 ? -4.895 1.835 -9.445 1 92.56 192 PRO A C 1
ATOM 1527 O O . PRO A 1 192 ? -5.98 1.673 -10.008 1 92.56 192 PRO A O 1
ATOM 1530 N N . LEU A 1 193 ? -4 2.637 -9.859 1 93.5 193 LEU A N 1
ATOM 1531 C CA . LEU A 1 193 ? -4.07 3.297 -11.156 1 93.5 193 LEU A CA 1
ATOM 1532 C C . LEU A 1 193 ? -2.869 2.93 -12.023 1 93.5 193 LEU A C 1
ATOM 1534 O O . LEU A 1 193 ? -1.726 3.008 -11.57 1 93.5 193 LEU A O 1
ATOM 1538 N N . PRO A 1 194 ? -3.074 2.543 -13.266 1 95.81 194 PRO A N 1
ATOM 1539 C CA . PRO A 1 194 ? -1.98 2.182 -14.172 1 95.81 194 PRO A CA 1
ATOM 1540 C C . PRO A 1 194 ? -1.267 3.4 -14.75 1 95.81 194 PRO A C 1
ATOM 1542 O O . PRO A 1 194 ? -1.772 4.52 -14.656 1 95.81 194 PRO A O 1
ATOM 1545 N N . TYR A 1 195 ? 0.007 3.242 -15.242 1 96.31 195 TYR A N 1
ATOM 1546 C CA . TYR A 1 195 ? 0.823 4.184 -16 1 96.31 195 TYR A CA 1
ATOM 1547 C C . TYR A 1 195 ? 1.482 5.203 -15.086 1 96.31 195 TYR A C 1
ATOM 1549 O O . TYR A 1 195 ? 2.137 6.137 -15.547 1 96.31 195 TYR A O 1
ATOM 1557 N N . ILE A 1 196 ? 1.248 5.016 -13.797 1 95.69 196 ILE A N 1
ATOM 1558 C CA . ILE A 1 196 ? 2.004 5.633 -12.711 1 95.69 196 ILE A CA 1
ATOM 1559 C C . ILE A 1 196 ? 2.104 4.66 -11.531 1 95.69 196 ILE A C 1
ATOM 1561 O O . ILE A 1 196 ? 2.029 5.074 -10.375 1 95.69 196 ILE A O 1
ATOM 1565 N N . SER A 1 197 ? 2.184 3.451 -11.75 1 95.25 197 SER A N 1
ATOM 1566 C CA . SER A 1 197 ? 1.884 2.283 -10.93 1 95.25 197 SER A CA 1
ATOM 1567 C C . SER A 1 197 ? 2.592 2.361 -9.578 1 95.25 197 SER A C 1
ATOM 1569 O O . SER A 1 197 ? 2.008 2.033 -8.547 1 95.25 197 SER A O 1
ATOM 1571 N N . SER A 1 198 ? 3.877 2.766 -9.516 1 97.38 198 SER A N 1
ATOM 1572 C CA . SER A 1 198 ? 4.645 2.75 -8.273 1 97.38 198 SER A CA 1
ATOM 1573 C C . SER A 1 198 ? 4.195 3.865 -7.332 1 97.38 198 SER A C 1
ATOM 1575 O O . SER A 1 198 ? 4.301 3.732 -6.113 1 97.38 198 SER A O 1
ATOM 1577 N N . TYR A 1 199 ? 3.662 4.934 -7.883 1 97.88 199 TYR A N 1
ATOM 1578 C CA . TYR A 1 199 ? 3.25 6.074 -7.074 1 97.88 199 TYR A CA 1
ATOM 1579 C C . TYR A 1 199 ? 2.031 5.734 -6.227 1 97.88 199 TYR A C 1
ATOM 1581 O O . TYR A 1 199 ? 2.078 5.82 -4.996 1 97.88 199 TYR A O 1
ATOM 1589 N N . PRO A 1 200 ? 0.922 5.254 -6.871 1 98.12 200 PRO A N 1
ATOM 1590 C CA . PRO A 1 200 ? -0.215 4.832 -6.047 1 98.12 200 PRO A CA 1
ATOM 1591 C C . PRO A 1 200 ? 0.158 3.754 -5.035 1 98.12 200 PRO A C 1
ATOM 1593 O O . PRO A 1 200 ? -0.359 3.75 -3.912 1 98.12 200 PRO A O 1
ATOM 1596 N N . ALA A 1 201 ? 1.015 2.85 -5.418 1 98.69 201 ALA A N 1
ATOM 1597 C CA . ALA A 1 201 ? 1.444 1.793 -4.508 1 98.69 201 ALA A CA 1
ATOM 1598 C C . ALA A 1 201 ? 2.121 2.377 -3.271 1 98.69 201 ALA A C 1
ATOM 1600 O O . ALA A 1 201 ? 1.819 1.979 -2.145 1 98.69 201 ALA A O 1
ATOM 1601 N N . SER A 1 202 ? 3.021 3.324 -3.447 1 98.75 202 SER A N 1
ATOM 1602 C CA . SER A 1 202 ? 3.725 3.961 -2.338 1 98.75 202 SER A CA 1
ATOM 1603 C C . SER A 1 202 ? 2.756 4.699 -1.421 1 98.75 202 SER A C 1
ATOM 1605 O O . SER A 1 202 ? 2.869 4.621 -0.196 1 98.75 202 SER A O 1
ATOM 1607 N N . LYS A 1 203 ? 1.832 5.395 -2.01 1 98.69 203 LYS A N 1
ATOM 1608 C CA . LYS A 1 203 ? 0.901 6.215 -1.241 1 98.69 203 LYS A CA 1
ATOM 1609 C C . LYS A 1 203 ? -0.129 5.352 -0.521 1 98.69 203 LYS A C 1
ATOM 1611 O O . LYS A 1 203 ? -0.576 5.691 0.576 1 98.69 203 LYS A O 1
ATOM 1616 N N . ALA A 1 204 ? -0.462 4.223 -1.146 1 98.5 204 ALA A N 1
ATOM 1617 C CA . ALA A 1 204 ? -1.308 3.256 -0.45 1 98.5 204 ALA A CA 1
ATOM 1618 C C . ALA A 1 204 ? -0.626 2.74 0.814 1 98.5 204 ALA A C 1
ATOM 1620 O O . ALA A 1 204 ? -1.246 2.676 1.879 1 98.5 204 ALA A O 1
ATOM 1621 N N . ALA A 1 205 ? 0.589 2.387 0.679 1 98.81 205 ALA A N 1
ATOM 1622 C CA . ALA A 1 205 ? 1.329 1.854 1.82 1 98.81 205 ALA A CA 1
ATOM 1623 C C . ALA A 1 205 ? 1.42 2.885 2.943 1 98.81 205 ALA A C 1
ATOM 1625 O O . ALA A 1 205 ? 1.272 2.543 4.117 1 98.81 205 ALA A O 1
ATOM 1626 N N . ILE A 1 206 ? 1.642 4.133 2.604 1 98.75 206 ILE A N 1
ATOM 1627 C CA . ILE A 1 206 ? 1.713 5.203 3.592 1 98.75 206 ILE A CA 1
ATOM 1628 C C . ILE A 1 206 ? 0.381 5.312 4.332 1 98.75 206 ILE A C 1
ATOM 1630 O O . ILE A 1 206 ? 0.352 5.43 5.559 1 98.75 206 ILE A O 1
ATOM 1634 N N . SER A 1 207 ? -0.675 5.289 3.592 1 98.19 207 SER A N 1
ATOM 1635 C CA . SER A 1 207 ? -2 5.395 4.191 1 98.19 207 SER A CA 1
ATOM 1636 C C . SER A 1 207 ? -2.277 4.227 5.133 1 98.19 207 SER A C 1
ATOM 1638 O O . SER A 1 207 ? -2.779 4.426 6.242 1 98.19 207 SER A O 1
ATOM 1640 N N . PHE A 1 208 ? -1.94 3.01 4.641 1 98.19 208 PHE A N 1
ATOM 1641 C CA . PHE A 1 208 ? -2.139 1.819 5.461 1 98.19 208 PHE A CA 1
ATOM 1642 C C . PHE A 1 208 ? -1.341 1.915 6.754 1 98.19 208 PHE A C 1
ATOM 1644 O O . PHE A 1 208 ? -1.876 1.674 7.84 1 98.19 208 PHE A O 1
ATOM 1651 N N . PHE A 1 209 ? -0.105 2.268 6.645 1 98.81 209 PHE A N 1
ATOM 1652 C CA . PHE A 1 209 ? 0.802 2.352 7.781 1 98.81 209 PHE A CA 1
ATOM 1653 C C . PHE A 1 209 ? 0.328 3.406 8.773 1 98.81 209 PHE A C 1
ATOM 1655 O O . PHE A 1 209 ? 0.271 3.152 9.977 1 98.81 209 PHE A O 1
ATOM 1662 N N . SER A 1 210 ? -0.078 4.555 8.281 1 98.62 210 SER A N 1
ATOM 1663 C CA . SER A 1 210 ? -0.538 5.664 9.102 1 98.62 210 SER A CA 1
ATOM 1664 C C . SER A 1 210 ? -1.812 5.301 9.859 1 98.62 210 SER A C 1
ATOM 1666 O O . SER A 1 210 ? -1.932 5.574 11.055 1 98.62 210 SER A O 1
ATOM 1668 N N . ASP A 1 211 ? -2.719 4.703 9.141 1 97.5 211 ASP A N 1
ATOM 1669 C CA . ASP A 1 211 ? -3.988 4.312 9.742 1 97.5 211 ASP A CA 1
ATOM 1670 C C . ASP A 1 211 ? -3.771 3.303 10.867 1 97.5 211 ASP A C 1
ATOM 1672 O O . ASP A 1 211 ? -4.328 3.451 11.961 1 97.5 211 ASP A O 1
ATOM 1676 N N . ALA A 1 212 ? -2.973 2.303 10.602 1 97.88 212 ALA A N 1
ATOM 1677 C CA . ALA A 1 212 ? -2.678 1.28 11.602 1 97.88 212 ALA A CA 1
ATOM 1678 C C . ALA A 1 212 ? -2 1.891 12.828 1 97.88 212 ALA A C 1
ATOM 1680 O O . ALA A 1 212 ? -2.35 1.565 13.969 1 97.88 212 ALA A O 1
ATOM 1681 N N . LEU A 1 213 ? -1.062 2.779 12.617 1 98.5 213 LEU A N 1
ATOM 1682 C CA . LEU A 1 213 ? -0.357 3.422 13.719 1 98.5 213 LEU A CA 1
ATOM 1683 C C . LEU A 1 213 ? -1.312 4.266 14.555 1 98.5 213 LEU A C 1
ATOM 1685 O O . LEU A 1 213 ? -1.188 4.316 15.781 1 98.5 213 LEU A O 1
ATOM 1689 N N . SER A 1 214 ? -2.223 4.973 13.883 1 97.81 214 SER A N 1
ATOM 1690 C CA . SER A 1 214 ? -3.188 5.785 14.617 1 97.81 214 SER A CA 1
ATOM 1691 C C . SER A 1 214 ? -4.02 4.926 15.562 1 97.81 214 SER A C 1
ATOM 1693 O O . SER A 1 214 ? -4.348 5.355 16.672 1 97.81 214 SER A O 1
ATOM 1695 N N . ASP A 1 215 ? -4.371 3.719 15.133 1 96.38 215 ASP A N 1
ATOM 1696 C CA . ASP A 1 215 ? -5.09 2.785 15.992 1 96.38 215 ASP A CA 1
ATOM 1697 C C . ASP A 1 215 ? -4.207 2.307 17.141 1 96.38 215 ASP A C 1
ATOM 1699 O O . ASP A 1 215 ? -4.656 2.227 18.281 1 96.38 215 ASP A O 1
ATOM 1703 N N . GLU A 1 216 ? -2.992 2.025 16.859 1 97.38 216 GLU A N 1
ATOM 1704 C CA . GLU A 1 216 ? -2.057 1.484 17.844 1 97.38 216 GLU A CA 1
ATOM 1705 C C . GLU A 1 216 ? -1.828 2.469 18.984 1 97.38 216 GLU A C 1
ATOM 1707 O O . GLU A 1 216 ? -1.641 2.062 20.125 1 97.38 216 GLU A O 1
ATOM 1712 N N . PHE A 1 217 ? -1.896 3.711 18.625 1 97.75 217 PHE A N 1
ATOM 1713 C CA . PHE A 1 217 ? -1.493 4.688 19.625 1 97.75 217 PHE A CA 1
ATOM 1714 C C . PHE A 1 217 ? -2.656 5.598 20 1 97.75 217 PHE A C 1
ATOM 1716 O O . PHE A 1 217 ? -2.451 6.699 20.516 1 97.75 217 PHE A O 1
ATOM 1723 N N . ARG A 1 218 ? -3.852 5.168 19.719 1 94.62 218 ARG A N 1
ATOM 1724 C CA . ARG A 1 218 ? -5.062 5.941 19.984 1 94.62 218 ARG A CA 1
ATOM 1725 C C . ARG A 1 218 ? -5.191 6.27 21.469 1 94.62 218 ARG A C 1
ATOM 1727 O O . ARG A 1 218 ? -5.758 7.301 21.828 1 94.62 218 ARG A O 1
ATOM 1734 N N . SER A 1 219 ? -4.672 5.426 22.312 1 95.25 219 SER A N 1
ATOM 1735 C CA . SER A 1 219 ? -4.805 5.613 23.75 1 95.25 219 SER A CA 1
ATOM 1736 C C . SER A 1 219 ? -3.734 6.562 24.281 1 95.25 219 SER A C 1
ATOM 1738 O O . SER A 1 219 ? -3.775 6.957 25.453 1 95.25 219 SER A O 1
ATOM 1740 N N . SER A 1 220 ? -2.742 6.918 23.5 1 97.12 220 SER A N 1
ATOM 1741 C CA . SER A 1 220 ? -1.723 7.891 23.875 1 97.12 220 SER A CA 1
ATOM 1742 C C . SER A 1 220 ? -2.15 9.312 23.516 1 97.12 220 SER A C 1
ATOM 1744 O O . SER A 1 220 ? -3.223 9.516 22.953 1 97.12 220 SER A O 1
ATOM 1746 N N . ASN A 1 221 ? -1.348 10.266 23.906 1 97.38 221 ASN A N 1
ATOM 1747 C CA . ASN A 1 221 ? -1.598 11.656 23.547 1 97.38 221 ASN A CA 1
ATOM 1748 C C . ASN A 1 221 ? -0.886 12.031 22.25 1 97.38 221 ASN A C 1
ATOM 1750 O O . ASN A 1 221 ? -0.8 13.219 21.906 1 97.38 221 ASN A O 1
ATOM 1754 N N . VAL A 1 222 ? -0.339 11.031 21.609 1 98.25 222 VAL A N 1
ATOM 1755 C CA . VAL A 1 222 ? 0.305 11.258 20.312 1 98.25 222 VAL A CA 1
ATOM 1756 C C . VAL A 1 222 ? -0.715 11.094 19.203 1 98.25 222 VAL A C 1
ATOM 1758 O O . VAL A 1 222 ? -1.402 10.07 19.125 1 98.25 222 VAL A O 1
ATOM 1761 N N . LYS A 1 223 ? -0.858 12.125 18.375 1 98.31 223 LYS A N 1
ATOM 1762 C CA . LYS A 1 223 ? -1.779 12.094 17.234 1 98.31 223 LYS A CA 1
ATOM 1763 C C . LYS A 1 223 ? -1.053 11.719 15.945 1 98.31 223 LYS A C 1
ATOM 1765 O O . LYS A 1 223 ? -0.009 12.289 15.625 1 98.31 223 LYS A O 1
ATOM 1770 N N . ILE A 1 224 ? -1.531 10.742 15.289 1 98.62 224 ILE A N 1
ATOM 1771 C CA . ILE A 1 224 ? -0.994 10.328 13.992 1 98.62 224 ILE A CA 1
ATOM 1772 C C . ILE A 1 224 ? -2.049 10.531 12.906 1 98.62 224 ILE A C 1
ATOM 1774 O O . ILE A 1 224 ? -3.131 9.945 12.969 1 98.62 224 ILE A O 1
ATOM 1778 N N . GLN A 1 225 ? -1.713 11.359 11.953 1 98.44 225 GLN A N 1
ATOM 1779 C CA . GLN A 1 225 ? -2.648 11.758 10.906 1 98.44 225 GLN A CA 1
ATOM 1780 C C . GLN A 1 225 ? -2.064 11.508 9.523 1 98.44 225 GLN A C 1
ATOM 1782 O O . GLN A 1 225 ? -0.852 11.609 9.328 1 98.44 225 GLN A O 1
ATOM 1787 N N . CYS A 1 226 ? -2.879 11.109 8.602 1 98.56 226 CYS A N 1
ATOM 1788 C CA . CYS A 1 226 ? -2.527 10.945 7.195 1 98.56 226 CYS A CA 1
ATOM 1789 C C . CYS A 1 226 ? -3.387 11.836 6.309 1 98.56 226 CYS A C 1
ATOM 1791 O O . CYS A 1 226 ? -4.617 11.773 6.363 1 98.56 226 CYS A O 1
ATOM 1793 N N . LEU A 1 227 ? -2.764 12.703 5.562 1 98.69 227 LEU A N 1
ATOM 1794 C CA . LEU A 1 227 ? -3.451 13.508 4.562 1 98.69 227 LEU A CA 1
ATOM 1795 C C . LEU A 1 227 ? -3.484 12.789 3.217 1 98.69 227 LEU A C 1
ATOM 1797 O O . LEU A 1 227 ? -2.465 12.273 2.76 1 98.69 227 LEU A O 1
ATOM 1801 N N . VAL A 1 228 ? -4.621 12.758 2.607 1 98.19 228 VAL A N 1
ATOM 1802 C CA . VAL A 1 228 ? -4.828 12.07 1.335 1 98.19 228 VAL A CA 1
ATOM 1803 C C . VAL A 1 228 ? -5.391 13.047 0.307 1 98.19 228 VAL A C 1
ATOM 1805 O O . VAL A 1 228 ? -6.531 12.898 -0.14 1 98.19 228 VAL A O 1
ATOM 1808 N N . PRO A 1 229 ? -4.582 13.945 -0.125 1 97.88 229 PRO A N 1
ATOM 1809 C CA . PRO A 1 229 ? -5.074 14.992 -1.024 1 97.88 229 PRO A CA 1
ATOM 1810 C C . PRO A 1 229 ? -5.402 14.469 -2.42 1 97.88 229 PRO A C 1
ATOM 1812 O O . PRO A 1 229 ? -4.934 13.391 -2.803 1 97.88 229 PRO A O 1
ATOM 1815 N N . MET A 1 230 ? -6.277 15.242 -3.094 1 96.69 230 MET A N 1
ATOM 1816 C CA . MET A 1 230 ? -6.375 15.18 -4.551 1 96.69 230 MET A CA 1
ATOM 1817 C C . MET A 1 230 ? -5.402 16.141 -5.207 1 96.69 230 MET A C 1
ATOM 1819 O O . MET A 1 230 ? -4.262 16.297 -4.758 1 96.69 230 MET A O 1
ATOM 1823 N N . LEU A 1 231 ? -5.754 16.828 -6.223 1 95.69 231 LEU A N 1
ATOM 1824 C CA . LEU A 1 231 ? -4.805 17.641 -6.98 1 95.69 231 LEU A CA 1
ATOM 1825 C C . LEU A 1 231 ? -4.5 18.938 -6.254 1 95.69 231 LEU A C 1
ATOM 1827 O O . LEU A 1 231 ? -5.406 19.734 -6.004 1 95.69 231 LEU A O 1
ATOM 1831 N N . VAL A 1 232 ? -3.334 19.031 -5.828 1 97.19 232 VAL A N 1
ATOM 1832 C CA . VAL A 1 232 ? -2.756 20.297 -5.363 1 97.19 232 VAL A CA 1
ATOM 1833 C C . VAL A 1 232 ? -1.701 20.781 -6.355 1 97.19 232 VAL A C 1
ATOM 1835 O O . VAL A 1 232 ? -0.897 19.984 -6.852 1 97.19 232 VAL A O 1
ATOM 1838 N N . ALA A 1 233 ? -1.737 22.031 -6.668 1 95.62 233 ALA A N 1
ATOM 1839 C CA . ALA A 1 233 ? -0.843 22.547 -7.695 1 95.62 233 ALA A CA 1
ATOM 1840 C C . ALA A 1 233 ? 0.607 22.547 -7.219 1 95.62 233 ALA A C 1
ATOM 1842 O O . ALA A 1 233 ? 1.054 23.469 -6.547 1 95.62 233 ALA A O 1
ATOM 1843 N N . THR A 1 234 ? 1.291 21.531 -7.547 1 93.62 234 THR A N 1
ATOM 1844 C CA . THR A 1 234 ? 2.691 21.312 -7.195 1 93.62 234 THR A CA 1
ATOM 1845 C C . THR A 1 234 ? 3.441 20.656 -8.352 1 93.62 234 THR A C 1
ATOM 1847 O O . THR A 1 234 ? 2.83 20.219 -9.328 1 93.62 234 THR A O 1
ATOM 1850 N N . LYS A 1 235 ? 4.73 20.609 -8.188 1 87.44 235 LYS A N 1
ATOM 1851 C CA . LYS A 1 235 ? 5.559 19.938 -9.18 1 87.44 235 LYS A CA 1
ATOM 1852 C C . LYS A 1 235 ? 5.219 18.453 -9.25 1 87.44 235 LYS A C 1
ATOM 1854 O O . LYS A 1 235 ? 5.211 17.859 -10.336 1 87.44 235 LYS A O 1
ATOM 1859 N N . VAL A 1 236 ? 4.945 17.844 -8.125 1 86.44 236 VAL A N 1
ATOM 1860 C CA . VAL A 1 236 ? 4.621 16.422 -8.055 1 86.44 236 VAL A CA 1
ATOM 1861 C C . VAL A 1 236 ? 3.367 16.141 -8.883 1 86.44 236 VAL A C 1
ATOM 1863 O O . VAL A 1 236 ? 3.287 15.117 -9.57 1 86.44 236 VAL A O 1
ATOM 1866 N N . ALA A 1 237 ? 2.426 17.062 -8.859 1 89.56 237 ALA A N 1
ATOM 1867 C CA . ALA A 1 237 ? 1.174 16.891 -9.586 1 89.56 237 ALA A CA 1
ATOM 1868 C C . ALA A 1 237 ? 1.292 17.438 -11.008 1 89.56 237 ALA A C 1
ATOM 1870 O O . ALA A 1 237 ? 0.342 17.359 -11.789 1 89.56 237 ALA A O 1
ATOM 1871 N N . SER A 1 238 ? 2.438 18.094 -11.359 1 88.81 238 SER A N 1
ATOM 1872 C CA . SER A 1 238 ? 2.686 18.703 -12.664 1 88.81 238 SER A CA 1
ATOM 1873 C C . SER A 1 238 ? 1.682 19.812 -12.961 1 88.81 238 SER A C 1
ATOM 1875 O O . SER A 1 238 ? 1.104 19.859 -14.047 1 88.81 238 SER A O 1
ATOM 1877 N N . TYR A 1 239 ? 1.429 20.578 -11.914 1 88.44 239 TYR A N 1
ATOM 1878 C CA . TYR A 1 239 ? 0.572 21.75 -12.047 1 88.44 239 TYR A CA 1
ATOM 1879 C C . TYR A 1 239 ? 1.289 23 -11.57 1 88.44 239 TYR A C 1
ATOM 1881 O O . TYR A 1 239 ? 1.942 23 -10.523 1 88.44 239 TYR A O 1
ATOM 1889 N N . GLU A 1 240 ? 1.145 24.016 -12.375 1 87.75 240 GLU A N 1
ATOM 1890 C CA . GLU A 1 240 ? 1.564 25.328 -11.906 1 87.75 240 GLU A CA 1
ATOM 1891 C C . GLU A 1 240 ? 0.509 25.953 -11 1 87.75 240 GLU A C 1
ATOM 1893 O O . GLU A 1 240 ? -0.69 25.734 -11.195 1 87.75 240 GLU A O 1
ATOM 1898 N N . VAL A 1 241 ? 0.97 26.703 -10.102 1 87.88 241 VAL A N 1
ATOM 1899 C CA . VAL A 1 241 ? 0.066 27.344 -9.148 1 87.88 241 VAL A CA 1
ATOM 1900 C C . VAL A 1 241 ? -0.951 28.203 -9.891 1 87.88 241 VAL A C 1
ATOM 1902 O O . VAL A 1 241 ? -2.127 28.25 -9.523 1 87.88 241 VAL A O 1
ATOM 1905 N N . ALA A 1 242 ? -0.531 28.844 -10.961 1 87.94 242 ALA A N 1
ATOM 1906 C CA . ALA A 1 242 ? -1.383 29.734 -11.734 1 87.94 242 ALA A CA 1
ATOM 1907 C C . ALA A 1 242 ? -2.533 28.969 -12.383 1 87.94 242 ALA A C 1
ATOM 1909 O O . ALA A 1 242 ? -3.547 29.562 -12.758 1 87.94 242 ALA A O 1
ATOM 1910 N N . GLU A 1 243 ? -2.436 27.656 -12.484 1 87.12 243 GLU A N 1
ATOM 1911 C CA . GLU A 1 243 ? -3.443 26.828 -13.133 1 87.12 243 GLU A CA 1
ATOM 1912 C C . GLU A 1 243 ? -4.512 26.375 -12.141 1 87.12 243 GLU A C 1
ATOM 1914 O O . GLU A 1 243 ? -5.539 25.812 -12.531 1 87.12 243 GLU A O 1
ATOM 1919 N N . ALA A 1 244 ? -4.262 26.656 -10.898 1 89 244 ALA A N 1
ATOM 1920 C CA . ALA A 1 244 ? -5.211 26.234 -9.875 1 89 244 ALA A CA 1
ATOM 1921 C C . ALA A 1 244 ? -6.488 27.062 -9.93 1 89 244 ALA A C 1
ATOM 1923 O O . ALA A 1 244 ? -6.434 28.281 -10.117 1 89 244 ALA A O 1
ATOM 1924 N N . ASN A 1 245 ? -7.641 26.422 -9.828 1 87.69 245 ASN A N 1
ATOM 1925 C CA . ASN A 1 245 ? -8.922 27.125 -9.828 1 87.69 245 ASN A CA 1
ATOM 1926 C C . ASN A 1 245 ? -9.609 27.031 -8.469 1 87.69 245 ASN A C 1
ATOM 1928 O O . ASN A 1 245 ? -10.734 27.5 -8.305 1 87.69 245 ASN A O 1
ATOM 1932 N N . ASP A 1 246 ? -8.969 26.266 -7.539 1 87.81 246 ASP A N 1
ATOM 1933 C CA . ASP A 1 246 ? -9.383 26.078 -6.152 1 87.81 246 ASP A CA 1
ATOM 1934 C C . ASP A 1 246 ? -10.711 25.328 -6.07 1 87.81 246 ASP A C 1
ATOM 1936 O O . ASP A 1 246 ? -11.492 25.547 -5.141 1 87.81 246 ASP A O 1
ATOM 1940 N N . ILE A 1 247 ? -11.055 24.625 -7.09 1 85.81 247 ILE A N 1
ATOM 1941 C CA . ILE A 1 247 ? -12.195 23.703 -7.094 1 85.81 247 ILE A CA 1
ATOM 1942 C C . ILE A 1 247 ? -11.711 22.281 -7.359 1 85.81 247 ILE A C 1
ATOM 1944 O O . ILE A 1 247 ? -11.734 21.438 -6.461 1 85.81 247 ILE A O 1
ATOM 1948 N N . PHE A 1 248 ? -11.07 22.141 -8.484 1 88.25 248 PHE A N 1
ATOM 1949 C CA . PHE A 1 248 ? -10.57 20.828 -8.852 1 88.25 248 PHE A CA 1
ATOM 1950 C C . PHE A 1 248 ? -9.102 20.672 -8.484 1 88.25 248 PHE A C 1
ATOM 1952 O O . PHE A 1 248 ? -8.664 19.609 -8.062 1 88.25 248 PHE A O 1
ATOM 1959 N N . VAL A 1 249 ? -8.375 21.766 -8.68 1 94.44 249 VAL A N 1
ATOM 1960 C CA . VAL A 1 249 ? -6.973 21.875 -8.289 1 94.44 249 VAL A CA 1
ATOM 1961 C C . VAL A 1 249 ? -6.793 23.031 -7.316 1 94.44 249 VAL A C 1
ATOM 1963 O O . VAL A 1 249 ? -7.086 24.188 -7.652 1 94.44 249 VAL A O 1
ATOM 1966 N N . VAL A 1 250 ? -6.336 22.75 -6.148 1 96.81 250 VAL A N 1
ATOM 1967 C CA . VAL A 1 250 ? -6.184 23.781 -5.141 1 96.81 250 VAL A CA 1
ATOM 1968 C C . VAL A 1 250 ? -4.719 24.219 -5.051 1 96.81 250 VAL A C 1
ATOM 1970 O O . VAL A 1 250 ? -3.822 23.453 -5.43 1 96.81 250 VAL A O 1
ATOM 1973 N N . THR A 1 251 ? -4.512 25.453 -4.613 1 97.25 251 THR A N 1
ATOM 1974 C CA . THR A 1 251 ? -3.143 25.906 -4.375 1 97.25 251 THR A CA 1
ATOM 1975 C C . THR A 1 251 ? -2.58 25.266 -3.105 1 97.25 251 THR A C 1
ATOM 1977 O O . THR A 1 251 ? -3.336 24.859 -2.221 1 97.25 251 THR A O 1
ATOM 1980 N N . PRO A 1 252 ? -1.258 25.172 -3.027 1 97.88 252 PRO A N 1
ATOM 1981 C CA . PRO A 1 252 ? -0.659 24.656 -1.794 1 97.88 252 PRO A CA 1
ATOM 1982 C C . PRO A 1 252 ? -1.071 25.453 -0.558 1 97.88 252 PRO A C 1
ATOM 1984 O O . PRO A 1 252 ? -1.333 24.875 0.497 1 97.88 252 PRO A O 1
ATOM 1987 N N . GLU A 1 253 ? -1.214 26.75 -0.66 1 97.38 253 GLU A N 1
ATOM 1988 C CA . GLU A 1 253 ? -1.562 27.625 0.466 1 97.38 253 GLU A CA 1
ATOM 1989 C C . GLU A 1 253 ? -2.994 27.375 0.931 1 97.38 253 GLU A C 1
ATOM 1991 O O . GLU A 1 253 ? -3.254 27.266 2.133 1 97.38 253 GLU A O 1
ATOM 1996 N N . SER A 1 254 ? -3.889 27.266 -0.055 1 97.31 254 SER A N 1
ATOM 1997 C CA . SER A 1 254 ? -5.285 27 0.277 1 97.31 254 SER A CA 1
ATOM 1998 C C . SER A 1 254 ? -5.438 25.625 0.939 1 97.31 254 SER A C 1
ATOM 2000 O O . SER A 1 254 ? -6.18 25.484 1.913 1 97.31 254 SER A O 1
ATOM 2002 N N . PHE A 1 255 ? -4.746 24.688 0.413 1 98.31 255 PHE A N 1
ATOM 2003 C CA . PHE A 1 255 ? -4.754 23.344 0.99 1 98.31 255 PHE A CA 1
ATOM 2004 C C . PHE A 1 255 ? -4.207 23.375 2.414 1 98.31 255 PHE A C 1
ATOM 2006 O O . PHE A 1 255 ? -4.84 22.844 3.334 1 98.31 255 PHE A O 1
ATOM 2013 N N . ALA A 1 256 ? -3.061 24 2.641 1 98.5 256 ALA A N 1
ATOM 2014 C CA . ALA A 1 256 ? -2.369 24.016 3.928 1 98.5 256 ALA A CA 1
ATOM 2015 C C . ALA A 1 256 ? -3.211 24.703 4.996 1 98.5 256 ALA A C 1
ATOM 2017 O O . ALA A 1 256 ? -3.211 24.297 6.156 1 98.5 256 ALA A O 1
ATOM 2018 N N . ARG A 1 257 ? -3.943 25.766 4.629 1 98.25 257 ARG A N 1
ATOM 2019 C CA . ARG A 1 257 ? -4.785 26.469 5.586 1 98.25 257 ARG A CA 1
ATOM 2020 C C . ARG A 1 257 ? -5.805 25.531 6.223 1 98.25 257 ARG A C 1
ATOM 2022 O O . ARG A 1 257 ? -5.984 25.547 7.441 1 98.25 257 ARG A O 1
ATOM 2029 N N . GLN A 1 258 ? -6.383 24.75 5.391 1 98.12 258 GLN A N 1
ATOM 2030 C CA . GLN A 1 258 ? -7.418 23.844 5.887 1 98.12 258 GLN A CA 1
ATOM 2031 C C . GLN A 1 258 ? -6.801 22.625 6.562 1 98.12 258 GLN A C 1
ATOM 2033 O O . GLN A 1 258 ? -7.281 22.188 7.609 1 98.12 258 GLN A O 1
ATOM 2038 N N . ALA A 1 259 ? -5.742 22.094 6.012 1 98.62 259 ALA A N 1
ATOM 2039 C CA . ALA A 1 259 ? -5.102 20.891 6.547 1 98.62 259 ALA A CA 1
ATOM 2040 C C . ALA A 1 259 ? -4.492 21.156 7.918 1 98.62 259 ALA A C 1
ATOM 2042 O O . ALA A 1 259 ? -4.605 20.344 8.828 1 98.62 259 ALA A O 1
ATOM 2043 N N . VAL A 1 260 ? -3.826 22.312 8.086 1 98.75 260 VAL A N 1
ATOM 2044 C CA . VAL A 1 260 ? -3.213 22.672 9.359 1 98.75 260 VAL A CA 1
ATOM 2045 C C . VAL A 1 260 ? -4.297 22.906 10.406 1 98.75 260 VAL A C 1
ATOM 2047 O O . VAL A 1 260 ? -4.137 22.531 11.57 1 98.75 260 VAL A O 1
ATOM 2050 N N . ALA A 1 261 ? -5.43 23.5 9.969 1 98.25 261 ALA A N 1
ATOM 2051 C CA . ALA A 1 261 ? -6.547 23.672 10.891 1 98.25 261 ALA A CA 1
ATOM 2052 C C . ALA A 1 261 ? -7.078 22.344 11.383 1 98.25 261 ALA A C 1
ATOM 2054 O O . ALA A 1 261 ? -7.609 22.25 12.492 1 98.25 261 ALA A O 1
ATOM 2055 N N . ALA A 1 262 ? -6.867 21.312 10.609 1 98.06 262 ALA A N 1
ATOM 2056 C CA . ALA A 1 262 ? -7.457 20.016 10.906 1 98.06 262 ALA A CA 1
ATOM 2057 C C . ALA A 1 262 ? -6.453 19.109 11.609 1 98.06 262 ALA A C 1
ATOM 2059 O O . ALA A 1 262 ? -6.773 17.953 11.945 1 98.06 262 ALA A O 1
ATOM 2060 N N . ILE A 1 263 ? -5.25 19.594 11.859 1 97.81 263 ILE A N 1
ATOM 2061 C CA . ILE A 1 263 ? -4.234 18.75 12.492 1 97.81 263 ILE A CA 1
ATOM 2062 C C . ILE A 1 263 ? -4.758 18.219 13.82 1 97.81 263 ILE A C 1
ATOM 2064 O O . ILE A 1 263 ? -5.355 18.969 14.602 1 97.81 263 ILE A O 1
ATOM 2068 N N . GLY A 1 264 ? -4.645 16.875 14.07 1 94.88 264 GLY A N 1
ATOM 2069 C CA . GLY A 1 264 ? -4.992 16.266 15.344 1 94.88 264 GLY A CA 1
ATOM 2070 C C . GLY A 1 264 ? -6.469 15.945 15.469 1 94.88 264 GLY A C 1
ATOM 2071 O O . GLY A 1 264 ? -6.895 15.305 16.438 1 94.88 264 GLY A O 1
ATOM 2072 N N . ARG A 1 265 ? -7.352 16.328 14.477 1 92.12 265 ARG A N 1
ATOM 2073 C CA . ARG A 1 265 ? -8.797 16.156 14.586 1 92.12 265 ARG A CA 1
ATOM 2074 C C . ARG A 1 265 ? -9.211 14.758 14.156 1 92.12 265 ARG A C 1
ATOM 2076 O O . ARG A 1 265 ? -10.062 14.133 14.797 1 92.12 265 ARG A O 1
ATOM 2083 N N . TRP A 1 266 ? -8.672 14.281 13.008 1 93.06 266 TRP A N 1
ATOM 2084 C CA . TRP A 1 266 ? -8.984 12.969 12.461 1 93.06 266 TRP A CA 1
ATOM 2085 C C . TRP A 1 266 ? -7.734 12.297 11.898 1 93.06 266 TRP A C 1
ATOM 2087 O O . TRP A 1 266 ? -6.746 12.977 11.602 1 93.06 266 TRP A O 1
ATOM 2097 N N . GLU A 1 267 ? -7.828 11.031 11.805 1 95.75 267 GLU A N 1
ATOM 2098 C CA . GLU A 1 267 ? -6.637 10.25 11.484 1 95.75 267 GLU A CA 1
ATOM 2099 C C . GLU A 1 267 ? -6.371 10.227 9.984 1 95.75 267 GLU A C 1
ATOM 2101 O O . GLU A 1 267 ? -5.223 10.312 9.547 1 95.75 267 GLU A O 1
ATOM 2106 N N . ILE A 1 268 ? -7.43 10.062 9.203 1 96.19 268 ILE A N 1
ATOM 2107 C CA . ILE A 1 268 ? -7.312 10.039 7.75 1 96.19 268 ILE A CA 1
ATOM 2108 C C . ILE A 1 268 ? -8.242 11.086 7.141 1 96.19 268 ILE A C 1
ATOM 2110 O O . ILE A 1 268 ? -9.461 11.008 7.301 1 96.19 268 ILE A O 1
ATOM 2114 N N . LEU A 1 269 ? -7.676 12.055 6.465 1 96.94 269 LEU A N 1
ATOM 2115 C CA . LEU A 1 269 ? -8.477 13.102 5.84 1 96.94 269 LEU A CA 1
ATOM 2116 C C . LEU A 1 269 ? -7.828 13.586 4.551 1 96.94 269 LEU A C 1
ATOM 2118 O O . LEU A 1 269 ? -6.621 13.414 4.355 1 96.94 269 LEU A O 1
ATOM 2122 N N . THR A 1 270 ? -8.602 14.148 3.729 1 97.62 270 THR A N 1
ATOM 2123 C CA . THR A 1 270 ? -8.062 14.703 2.494 1 97.62 270 THR A CA 1
ATOM 2124 C C . THR A 1 270 ? -7.23 15.953 2.781 1 97.62 270 THR A C 1
ATOM 2126 O O . THR A 1 270 ? -6.227 16.203 2.111 1 97.62 270 THR A O 1
ATOM 2129 N N . GLY A 1 271 ? -7.652 16.75 3.701 1 97.38 271 GLY A N 1
ATOM 2130 C CA . GLY A 1 271 ? -6.965 17.984 4.066 1 97.38 271 GLY A CA 1
ATOM 2131 C C . GLY A 1 271 ? -7.773 19.234 3.777 1 97.38 271 GLY A C 1
ATOM 2132 O O . GLY A 1 271 ? -7.539 20.281 4.375 1 97.38 271 GLY A O 1
ATOM 2133 N N . CYS A 1 272 ? -8.781 19.125 2.814 1 97.69 272 CYS A N 1
ATOM 2134 C CA . CYS A 1 272 ? -9.57 20.312 2.518 1 97.69 272 CYS A CA 1
ATOM 2135 C C . CYS A 1 272 ? -10.953 19.938 2 1 97.69 272 CYS A C 1
ATOM 2137 O O . CYS A 1 272 ? -11.141 18.844 1.457 1 97.69 272 CYS A O 1
ATOM 2139 N N . VAL A 1 273 ? -11.883 20.859 2.096 1 98 273 VAL A N 1
ATOM 2140 C CA . VAL A 1 273 ? -13.289 20.641 1.794 1 98 273 VAL A CA 1
ATOM 2141 C C . VAL A 1 273 ? -13.461 20.359 0.303 1 98 273 VAL A C 1
ATOM 2143 O O . VAL A 1 273 ? -14.281 19.531 -0.089 1 98 273 VAL A O 1
ATOM 2146 N N . GLN A 1 274 ? -12.727 21.078 -0.535 1 97.88 274 GLN A N 1
ATOM 2147 C CA . GLN A 1 274 ? -12.82 20.891 -1.979 1 97.88 274 GLN A CA 1
ATOM 2148 C C . GLN A 1 274 ? -12.555 19.438 -2.365 1 97.88 274 GLN A C 1
ATOM 2150 O O . GLN A 1 274 ? -13.281 18.859 -3.174 1 97.88 274 GLN A O 1
ATOM 2155 N N . HIS A 1 275 ? -11.5 18.875 -1.774 1 98.19 275 HIS A N 1
ATOM 2156 C CA . HIS A 1 275 ? -11.148 17.5 -2.064 1 98.19 275 HIS A CA 1
ATOM 2157 C C . HIS A 1 275 ? -12.18 16.531 -1.49 1 98.19 275 HIS A C 1
ATOM 2159 O O . HIS A 1 275 ? -12.469 15.492 -2.09 1 98.19 275 HIS A O 1
ATOM 2165 N N . ASP A 1 276 ? -12.773 16.844 -0.332 1 98.12 276 ASP A N 1
ATOM 2166 C CA . ASP A 1 276 ? -13.844 16.031 0.228 1 98.12 276 ASP A CA 1
ATOM 2167 C C . ASP A 1 276 ? -15.039 15.961 -0.727 1 98.12 276 ASP A C 1
ATOM 2169 O O . ASP A 1 276 ? -15.609 14.891 -0.938 1 98.12 276 ASP A O 1
ATOM 2173 N N . ILE A 1 277 ? -15.383 17.094 -1.286 1 97.94 277 ILE A N 1
ATOM 2174 C CA . ILE A 1 277 ? -16.516 17.172 -2.203 1 97.94 277 ILE A CA 1
ATOM 2175 C C . ILE A 1 277 ? -16.234 16.328 -3.445 1 97.94 277 ILE A C 1
ATOM 2177 O O . ILE A 1 277 ? -17.094 15.594 -3.916 1 97.94 277 ILE A O 1
ATOM 2181 N N . GLN A 1 278 ? -15.047 16.453 -3.945 1 96.69 278 GLN A N 1
ATOM 2182 C CA . GLN A 1 278 ? -14.656 15.656 -5.109 1 96.69 278 GLN A CA 1
ATOM 2183 C C . GLN A 1 278 ? -14.758 14.164 -4.82 1 96.69 278 GLN A C 1
ATOM 2185 O O . GLN A 1 278 ? -15.266 13.398 -5.645 1 96.69 278 GLN A O 1
ATOM 2190 N N . ILE A 1 279 ? -14.305 13.773 -3.68 1 96.25 279 ILE A N 1
ATOM 2191 C CA . ILE A 1 279 ? -14.344 12.367 -3.295 1 96.25 279 ILE A CA 1
ATOM 2192 C C . ILE A 1 279 ? -15.789 11.922 -3.127 1 96.25 279 ILE A C 1
ATOM 2194 O O . ILE A 1 279 ? -16.141 10.797 -3.496 1 96.25 279 ILE A O 1
ATOM 2198 N N . ALA A 1 280 ? -16.609 12.789 -2.545 1 97.38 280 ALA A N 1
ATOM 2199 C CA . ALA A 1 280 ? -18.031 12.469 -2.406 1 97.38 280 ALA A CA 1
ATOM 2200 C C . ALA A 1 280 ? -18.656 12.164 -3.762 1 97.38 280 ALA A C 1
ATOM 2202 O O . ALA A 1 280 ? -19.312 11.133 -3.93 1 97.38 280 ALA A O 1
ATOM 2203 N N . PHE A 1 281 ? -18.406 12.969 -4.73 1 96.06 281 PHE A N 1
ATOM 2204 C CA . PHE A 1 281 ? -18.969 12.75 -6.062 1 96.06 281 PHE A CA 1
ATOM 2205 C C . PHE A 1 281 ? -18.344 11.508 -6.703 1 96.06 281 PHE A C 1
ATOM 2207 O O . PHE A 1 281 ? -19.047 10.758 -7.398 1 96.06 281 PHE A O 1
ATOM 2214 N N . GLY A 1 282 ? -17.047 11.32 -6.426 1 93.06 282 GLY A N 1
ATOM 2215 C CA . GLY A 1 282 ? -16.406 10.133 -6.938 1 93.06 282 GLY A CA 1
ATOM 2216 C C . GLY A 1 282 ? -16.984 8.844 -6.379 1 93.06 282 GLY A C 1
ATOM 2217 O O . GLY A 1 282 ? -16.969 7.812 -7.051 1 93.06 282 GLY A O 1
ATOM 2218 N N . SER A 1 283 ? -17.5 8.898 -5.191 1 93.69 283 SER A N 1
ATOM 2219 C CA . SER A 1 283 ? -18 7.711 -4.508 1 93.69 283 SER A CA 1
ATOM 2220 C C . SER A 1 283 ? -19.344 7.258 -5.086 1 93.69 283 SER A C 1
ATOM 2222 O O . SER A 1 283 ? -19.812 6.16 -4.781 1 93.69 283 SER A O 1
ATOM 2224 N N . LEU A 1 284 ? -19.938 8.031 -5.984 1 94.75 284 LEU A N 1
ATOM 2225 C CA . LEU A 1 284 ? -21.203 7.668 -6.617 1 94.75 284 LEU A CA 1
ATOM 2226 C C . LEU A 1 284 ? -20.984 6.582 -7.668 1 94.75 284 LEU A C 1
ATOM 2228 O O . LEU A 1 284 ? -21.938 5.914 -8.078 1 94.75 284 LEU A O 1
ATOM 2232 N N . LEU A 1 285 ? -19.75 6.492 -8.055 1 91.06 285 LEU A N 1
ATOM 2233 C CA . LEU A 1 285 ? -19.406 5.484 -9.055 1 91.06 285 LEU A CA 1
ATOM 2234 C C . LEU A 1 285 ? -18.531 4.391 -8.438 1 91.06 285 LEU A C 1
ATOM 2236 O O . LEU A 1 285 ? -17.719 4.66 -7.551 1 91.06 285 LEU A O 1
ATOM 2240 N N . SER A 1 286 ? -18.797 3.148 -8.891 1 89.88 286 SER A N 1
ATOM 2241 C CA . SER A 1 286 ? -17.875 2.088 -8.484 1 89.88 286 SER A CA 1
ATOM 2242 C C . SER A 1 286 ? -16.484 2.309 -9.062 1 89.88 286 SER A C 1
ATOM 2244 O O . SER A 1 286 ? -16.328 2.986 -10.086 1 89.88 286 SER A O 1
ATOM 2246 N N . PHE A 1 287 ? -15.469 1.784 -8.391 1 88.88 287 PHE A N 1
ATOM 2247 C CA . PHE A 1 287 ? -14.094 1.96 -8.859 1 88.88 287 PHE A CA 1
ATOM 2248 C C . PHE A 1 287 ? -13.898 1.299 -10.219 1 88.88 287 PHE A C 1
ATOM 2250 O O . PHE A 1 287 ? -13.156 1.807 -11.062 1 88.88 287 PHE A O 1
ATOM 2257 N N . TRP A 1 288 ? -14.477 0.171 -10.375 1 88.31 288 TRP A N 1
ATOM 2258 C CA . TRP A 1 288 ? -14.359 -0.5 -11.664 1 88.31 288 TRP A CA 1
ATOM 2259 C C . TRP A 1 288 ? -14.828 0.41 -12.797 1 88.31 288 TRP A C 1
ATOM 2261 O O . TRP A 1 288 ? -14.133 0.569 -13.797 1 88.31 288 TRP A O 1
ATOM 2271 N N . LEU A 1 289 ? -16.016 1.012 -12.625 1 89.44 289 LEU A N 1
ATOM 2272 C CA . LEU A 1 289 ? -16.547 1.915 -13.633 1 89.44 289 LEU A CA 1
ATOM 2273 C C . LEU A 1 289 ? -15.672 3.148 -13.781 1 89.44 289 LEU A C 1
ATOM 2275 O O . LEU A 1 289 ? -15.422 3.609 -14.898 1 89.44 289 LEU A O 1
ATOM 2279 N N . PHE A 1 290 ? -15.273 3.6 -12.656 1 90.19 290 PHE A N 1
ATOM 2280 C CA . PHE A 1 290 ? -14.375 4.75 -12.672 1 90.19 290 PHE A CA 1
ATOM 2281 C C . PHE A 1 290 ? -13.125 4.453 -13.484 1 90.19 290 PHE A C 1
ATOM 2283 O O . PHE A 1 290 ? -12.711 5.254 -14.328 1 90.19 290 PHE A O 1
ATOM 2290 N N . LYS A 1 291 ? -12.492 3.342 -13.297 1 90.94 291 LYS A N 1
ATOM 2291 C CA . LYS A 1 291 ? -11.258 2.955 -13.977 1 90.94 291 LYS A CA 1
ATOM 2292 C C . LYS A 1 291 ? -11.477 2.826 -15.477 1 90.94 291 LYS A C 1
ATOM 2294 O O . LYS A 1 291 ? -10.625 3.23 -16.266 1 90.94 291 LYS A O 1
ATOM 2299 N N . GLN A 1 292 ? -12.625 2.283 -15.898 1 91.56 292 GLN A N 1
ATOM 2300 C CA . GLN A 1 292 ? -12.93 2.076 -17.312 1 91.56 292 GLN A CA 1
ATOM 2301 C C . GLN A 1 292 ? -13.008 3.406 -18.062 1 91.56 292 GLN A C 1
ATOM 2303 O O . GLN A 1 292 ? -12.711 3.473 -19.25 1 91.56 292 GLN A O 1
ATOM 2308 N N . LEU A 1 293 ? -13.445 4.395 -17.328 1 90.75 293 LEU A N 1
ATOM 2309 C CA . LEU A 1 293 ? -13.586 5.703 -17.969 1 90.75 293 LEU A CA 1
ATOM 2310 C C . LEU A 1 293 ? -12.328 6.539 -17.766 1 90.75 293 LEU A C 1
ATOM 2312 O O . LEU A 1 293 ? -11.852 7.191 -18.703 1 90.75 293 LEU A O 1
ATOM 2316 N N . PHE A 1 294 ? -11.805 6.473 -16.625 1 90.75 294 PHE A N 1
ATOM 2317 C CA . PHE A 1 294 ? -10.711 7.352 -16.219 1 90.75 294 PHE A CA 1
ATOM 2318 C C . PHE A 1 294 ? -9.422 6.984 -16.938 1 90.75 294 PHE A C 1
ATOM 2320 O O . PHE A 1 294 ? -8.672 7.863 -17.359 1 90.75 294 PHE A O 1
ATOM 2327 N N . VAL A 1 295 ? -9.133 5.734 -17.141 1 91.5 295 VAL A N 1
ATOM 2328 C CA . VAL A 1 295 ? -7.84 5.301 -17.656 1 91.5 295 VAL A CA 1
ATOM 2329 C C . VAL A 1 295 ? -7.727 5.691 -19.141 1 91.5 295 VAL A C 1
ATOM 2331 O O . VAL A 1 295 ? -6.809 6.414 -19.516 1 91.5 295 VAL A O 1
ATOM 2334 N N . PRO A 1 296 ? -8.664 5.332 -19.984 1 91.56 296 PRO A N 1
ATOM 2335 C CA . PRO A 1 296 ? -8.516 5.676 -21.406 1 91.56 296 PRO A CA 1
ATOM 2336 C C . PRO A 1 296 ? -8.695 7.168 -21.672 1 91.56 296 PRO A C 1
ATOM 2338 O O . PRO A 1 296 ? -7.957 7.746 -22.469 1 91.56 296 PRO A O 1
ATOM 2341 N N . PHE A 1 297 ? -9.562 7.863 -20.906 1 91.5 297 PHE A N 1
ATOM 2342 C CA . PHE A 1 297 ? -9.922 9.227 -21.281 1 91.5 297 PHE A CA 1
ATOM 2343 C C . PHE A 1 297 ? -9.117 10.242 -20.484 1 91.5 297 PHE A C 1
ATOM 2345 O O . PHE A 1 297 ? -8.758 11.297 -21.016 1 91.5 297 PHE A O 1
ATOM 2352 N N . VAL A 1 298 ? -8.844 9.906 -19.297 1 89.5 298 VAL A N 1
ATOM 2353 C CA . VAL A 1 298 ? -8.172 10.891 -18.453 1 89.5 298 VAL A CA 1
ATOM 2354 C C . VAL A 1 298 ? -6.691 10.555 -18.344 1 89.5 298 VAL A C 1
ATOM 2356 O O . VAL A 1 298 ? -5.836 11.367 -18.703 1 89.5 298 VAL A O 1
ATOM 2359 N N . MET A 1 299 ? -6.367 9.375 -17.984 1 90.25 299 MET A N 1
ATOM 2360 C CA . MET A 1 299 ? -4.973 9 -17.766 1 90.25 299 MET A CA 1
ATOM 2361 C C . MET A 1 299 ? -4.195 9.023 -19.078 1 90.25 299 MET A C 1
ATOM 2363 O O . MET A 1 299 ? -3.191 9.727 -19.203 1 90.25 299 MET A O 1
ATOM 2367 N N . LEU A 1 300 ? -4.617 8.312 -20.047 1 90.12 300 LEU A N 1
ATOM 2368 C CA . LEU A 1 300 ? -3.9 8.156 -21.312 1 90.12 300 LEU A CA 1
ATOM 2369 C C . LEU A 1 300 ? -4.227 9.297 -22.266 1 90.12 300 LEU A C 1
ATOM 2371 O O . LEU A 1 300 ? -3.504 9.516 -23.234 1 90.12 300 LEU A O 1
ATOM 2375 N N . GLY A 1 301 ? -5.281 10.047 -21.938 1 89.75 301 GLY A N 1
ATOM 2376 C CA . GLY A 1 301 ? -5.664 11.195 -22.75 1 89.75 301 GLY A CA 1
ATOM 2377 C C . GLY A 1 301 ? -5.168 12.516 -22.188 1 89.75 301 GLY A C 1
ATOM 2378 O O . GLY A 1 301 ? -4.066 12.961 -22.516 1 89.75 301 GLY A O 1
ATOM 2379 N N . ILE A 1 302 ? -5.875 12.953 -21.234 1 85 302 ILE A N 1
ATOM 2380 C CA . ILE A 1 302 ? -5.672 14.305 -20.719 1 85 302 ILE A CA 1
ATOM 2381 C C . ILE A 1 302 ? -4.395 14.359 -19.891 1 85 302 ILE A C 1
ATOM 2383 O O . ILE A 1 302 ? -3.523 15.203 -20.141 1 85 302 ILE A O 1
ATOM 2387 N N . HIS A 1 303 ? -4.281 13.508 -19.031 1 85.88 303 HIS A N 1
ATOM 2388 C CA . HIS A 1 303 ? -3.18 13.562 -18.078 1 85.88 303 HIS A CA 1
ATOM 2389 C C . HIS A 1 303 ? -1.842 13.32 -18.781 1 85.88 303 HIS A C 1
ATOM 2391 O O . HIS A 1 303 ? -0.849 13.984 -18.469 1 85.88 303 HIS A O 1
ATOM 2397 N N . LYS A 1 304 ? -1.791 12.406 -19.625 1 88.38 304 LYS A N 1
ATOM 2398 C CA . LYS A 1 304 ? -0.555 12.125 -20.359 1 88.38 304 LYS A CA 1
ATOM 2399 C C . LYS A 1 304 ? -0.06 13.367 -21.094 1 88.38 304 LYS A C 1
ATOM 2401 O O . LYS A 1 304 ? 1.115 13.727 -21 1 88.38 304 LYS A O 1
ATOM 2406 N N . GLN A 1 305 ? -0.926 14.008 -21.734 1 89.38 305 GLN A N 1
ATOM 2407 C CA . GLN A 1 305 ? -0.576 15.219 -22.469 1 89.38 305 GLN A CA 1
ATOM 2408 C C . GLN A 1 305 ? -0.201 16.359 -21.516 1 89.38 305 GLN A C 1
ATOM 2410 O O . GLN A 1 305 ? 0.752 17.094 -21.766 1 89.38 305 GLN A O 1
ATOM 2415 N N . ARG A 1 306 ? -0.93 16.438 -20.516 1 86.88 306 ARG A N 1
ATOM 2416 C CA . ARG A 1 306 ? -0.695 17.5 -19.562 1 86.88 306 ARG A CA 1
ATOM 2417 C C . ARG A 1 306 ? 0.682 17.375 -18.922 1 86.88 306 ARG A C 1
ATOM 2419 O O . ARG A 1 306 ? 1.408 18.359 -18.797 1 86.88 306 ARG A O 1
ATOM 2426 N N . VAL A 1 307 ? 0.979 16.234 -18.562 1 87.38 307 VAL A N 1
ATOM 2427 C CA . VAL A 1 307 ? 2.268 15.984 -17.922 1 87.38 307 VAL A CA 1
ATOM 2428 C C . VAL A 1 307 ? 3.398 16.266 -18.906 1 87.38 307 VAL A C 1
ATOM 2430 O O . VAL A 1 307 ? 4.402 16.875 -18.547 1 87.38 307 VAL A O 1
ATOM 2433 N N . ALA A 1 308 ? 3.254 15.852 -20.094 1 89.75 308 ALA A N 1
ATOM 2434 C CA . ALA A 1 308 ? 4.254 16.109 -21.125 1 89.75 308 ALA A CA 1
ATOM 2435 C C . ALA A 1 308 ? 4.461 17.609 -21.328 1 89.75 308 ALA A C 1
ATOM 2437 O O . ALA A 1 308 ? 5.598 18.078 -21.406 1 89.75 308 ALA A O 1
ATOM 2438 N N . ASP A 1 309 ? 3.35 18.297 -21.375 1 89.94 309 ASP A N 1
ATOM 2439 C CA . ASP A 1 309 ? 3.4 19.734 -21.562 1 89.94 309 ASP A CA 1
ATOM 2440 C C . ASP A 1 309 ? 4.078 20.422 -20.391 1 89.94 309 ASP A C 1
ATOM 2442 O O . ASP A 1 309 ? 4.863 21.359 -20.578 1 89.94 309 ASP A O 1
ATOM 2446 N N . PHE A 1 310 ? 3.779 20 -19.266 1 86.69 310 PHE A N 1
ATOM 2447 C CA . PHE A 1 310 ? 4.363 20.578 -18.062 1 86.69 310 PHE A CA 1
ATOM 2448 C C . PHE A 1 310 ? 5.875 20.391 -18.047 1 86.69 310 PHE A C 1
ATOM 2450 O O . PHE A 1 310 ? 6.617 21.344 -17.75 1 86.69 310 PHE A O 1
ATOM 2457 N N . GLN A 1 311 ? 6.316 19.203 -18.344 1 87.69 311 GLN A N 1
ATOM 2458 C CA . GLN A 1 311 ? 7.742 18.906 -18.328 1 87.69 311 GLN A CA 1
ATOM 2459 C C . GLN A 1 311 ? 8.484 19.719 -19.391 1 87.69 311 GLN A C 1
ATOM 2461 O O . GLN A 1 311 ? 9.617 20.156 -19.172 1 87.69 311 GLN A O 1
ATOM 2466 N N . LYS A 1 312 ? 7.863 19.891 -20.562 1 87.19 312 LYS A N 1
ATOM 2467 C CA . LYS A 1 312 ? 8.438 20.719 -21.625 1 87.19 312 LYS A CA 1
ATOM 2468 C C . LYS A 1 312 ? 8.609 22.172 -21.172 1 87.19 312 LYS A C 1
ATOM 2470 O O . LYS A 1 312 ? 9.633 22.797 -21.438 1 87.19 312 LYS A O 1
ATOM 2475 N N . ASN A 1 313 ? 7.645 22.609 -20.375 1 84.94 313 ASN A N 1
ATOM 2476 C CA . ASN A 1 313 ? 7.684 23.969 -19.875 1 84.94 313 ASN A CA 1
ATOM 2477 C C . ASN A 1 313 ? 8.797 24.156 -18.859 1 84.94 313 ASN A C 1
ATOM 2479 O O . ASN A 1 313 ? 9.469 25.188 -18.844 1 84.94 313 ASN A O 1
ATOM 2483 N N . ILE A 1 314 ? 8.984 23.219 -17.938 1 82.38 314 ILE A N 1
ATOM 2484 C CA . ILE A 1 314 ? 10.031 23.297 -16.922 1 82.38 314 ILE A CA 1
ATOM 2485 C C . ILE A 1 314 ? 11.406 23.297 -17.609 1 82.38 314 ILE A C 1
ATOM 2487 O O . ILE A 1 314 ? 12.297 24.047 -17.203 1 82.38 314 ILE A O 1
ATOM 2491 N N . ARG A 1 315 ? 11.602 22.484 -18.656 1 82.31 315 ARG A N 1
ATOM 2492 C CA . ARG A 1 315 ? 12.867 22.391 -19.375 1 82.31 315 ARG A CA 1
ATOM 2493 C C . ARG A 1 315 ? 13.18 23.703 -20.094 1 82.31 315 ARG A C 1
ATOM 2495 O O . ARG A 1 315 ? 14.344 24.109 -20.156 1 82.31 315 ARG A O 1
ATOM 2502 N N . ASN A 1 316 ? 12.141 24.25 -20.516 1 83.75 316 ASN A N 1
ATOM 2503 C CA . ASN A 1 316 ? 12.305 25.516 -21.219 1 83.75 316 ASN A CA 1
ATOM 2504 C C . ASN A 1 316 ? 12.672 26.641 -20.266 1 83.75 316 ASN A C 1
ATOM 2506 O O . ASN A 1 316 ? 13.352 27.594 -20.656 1 83.75 316 ASN A O 1
ATOM 2510 N N . LYS A 1 317 ? 12.242 26.609 -19.141 1 74.25 317 LYS A N 1
ATOM 2511 C CA . LYS A 1 317 ? 12.539 27.641 -18.156 1 74.25 317 LYS A CA 1
ATOM 2512 C C . LYS A 1 317 ? 13.953 27.484 -17.609 1 74.25 317 LYS A C 1
ATOM 2514 O O . LYS A 1 317 ? 14.586 28.469 -17.219 1 74.25 317 LYS A O 1
ATOM 2519 N N . ASP A 1 318 ? 14.422 26.391 -17.547 1 68.56 318 ASP A N 1
ATOM 2520 C CA . ASP A 1 318 ? 15.758 26.125 -17.016 1 68.56 318 ASP A CA 1
ATOM 2521 C C . ASP A 1 318 ? 16.828 26.453 -18.062 1 68.56 318 ASP A C 1
ATOM 2523 O O . ASP A 1 318 ? 18 26.609 -17.719 1 68.56 318 ASP A O 1
ATOM 2527 N N . GLN A 1 319 ? 16.594 26.562 -19.422 1 58.62 319 GLN A N 1
ATOM 2528 C CA . GLN A 1 319 ? 17.516 27.031 -20.453 1 58.62 319 GLN A CA 1
ATOM 2529 C C . GLN A 1 319 ? 17.516 28.562 -20.516 1 58.62 319 GLN A C 1
ATOM 2531 O O . GLN A 1 319 ? 18.547 29.172 -20.75 1 58.62 319 GLN A O 1
ATOM 2536 N N . MET B 1 1 ? -43.438 13.664 9.438 1 82.56 1 MET B N 1
ATOM 2537 C CA . MET B 1 1 ? -42 13.859 9.516 1 82.56 1 MET B CA 1
ATOM 2538 C C . MET B 1 1 ? -41.312 12.609 10.062 1 82.56 1 MET B C 1
ATOM 2540 O O . MET B 1 1 ? -40.406 12.07 9.43 1 82.56 1 MET B O 1
ATOM 2544 N N . LEU B 1 2 ? -41.906 12.031 11.109 1 91.12 2 LEU B N 1
ATOM 2545 C CA . LEU B 1 2 ? -41.312 10.844 11.727 1 91.12 2 LEU B CA 1
ATOM 2546 C C . LEU B 1 2 ? -41.438 9.633 10.812 1 91.12 2 LEU B C 1
ATOM 2548 O O . LEU B 1 2 ? -40.531 8.812 10.719 1 91.12 2 LEU B O 1
ATOM 2552 N N . GLU B 1 3 ? -42.531 9.523 10.156 1 91.44 3 GLU B N 1
ATOM 2553 C CA . GLU B 1 3 ? -42.75 8.414 9.234 1 91.44 3 GLU B CA 1
ATOM 2554 C C . GLU B 1 3 ? -41.75 8.469 8.07 1 91.44 3 GLU B C 1
ATOM 2556 O O . GLU B 1 3 ? -41.25 7.43 7.633 1 91.44 3 GLU B O 1
ATOM 2561 N N . PHE B 1 4 ? -41.594 9.641 7.621 1 91.81 4 PHE B N 1
ATOM 2562 C CA . PHE B 1 4 ? -40.656 9.82 6.52 1 91.81 4 PHE B CA 1
ATOM 2563 C C . PHE B 1 4 ? -39.25 9.422 6.938 1 91.81 4 PHE B C 1
ATOM 2565 O O . PHE B 1 4 ? -38.562 8.695 6.215 1 91.81 4 PHE B O 1
ATOM 2572 N N . VAL B 1 5 ? -38.844 9.82 8.039 1 92.06 5 VAL B N 1
ATOM 2573 C CA . VAL B 1 5 ? -37.531 9.516 8.57 1 92.06 5 VAL B CA 1
ATOM 2574 C C . VAL B 1 5 ? -37.375 8.008 8.781 1 92.06 5 VAL B C 1
ATOM 2576 O O . VAL B 1 5 ? -36.344 7.426 8.461 1 92.06 5 VAL B O 1
ATOM 2579 N N . TRP B 1 6 ? -38.469 7.445 9.273 1 92.5 6 TRP B N 1
ATOM 2580 C CA . TRP B 1 6 ? -38.438 6.008 9.516 1 92.5 6 TRP B CA 1
ATOM 2581 C C . TRP B 1 6 ? -38.344 5.23 8.211 1 92.5 6 TRP B C 1
ATOM 2583 O O . TRP B 1 6 ? -37.625 4.242 8.125 1 92.5 6 TRP B O 1
ATOM 2593 N N . ASN B 1 7 ? -39 5.691 7.246 1 92.31 7 ASN B N 1
ATOM 2594 C CA . ASN B 1 7 ? -38.938 5.043 5.941 1 92.31 7 ASN B CA 1
ATOM 2595 C C . ASN B 1 7 ? -37.562 5.184 5.29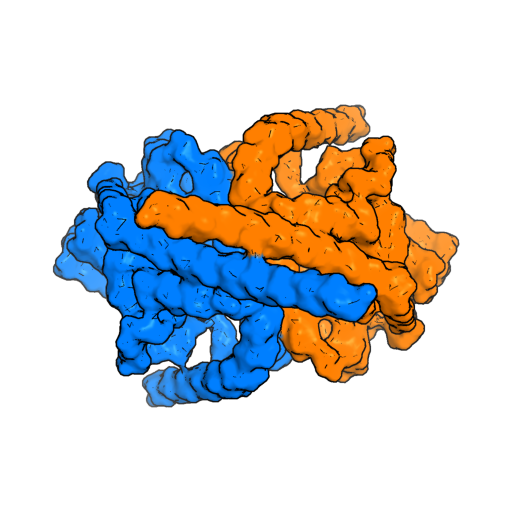3 1 92.31 7 ASN B C 1
ATOM 2597 O O . ASN B 1 7 ? -37.094 4.254 4.637 1 92.31 7 ASN B O 1
ATOM 2601 N N . LEU B 1 8 ? -37.062 6.336 5.465 1 91.12 8 LEU B N 1
ATOM 2602 C CA . LEU B 1 8 ? -35.719 6.555 4.941 1 91.12 8 LEU B CA 1
ATOM 2603 C C . LEU B 1 8 ? -34.719 5.656 5.648 1 91.12 8 LEU B C 1
ATOM 2605 O O . LEU B 1 8 ? -33.812 5.133 5.016 1 91.12 8 LEU B O 1
ATOM 2609 N N . PHE B 1 9 ? -34.938 5.496 6.891 1 93.88 9 PHE B N 1
ATOM 2610 C CA . PHE B 1 9 ? -34.062 4.629 7.68 1 93.88 9 PHE B CA 1
ATOM 2611 C C . PHE B 1 9 ? -34.188 3.18 7.227 1 93.88 9 PHE B C 1
ATOM 2613 O O . PHE B 1 9 ? -33.188 2.498 7.016 1 93.88 9 PHE B O 1
ATOM 2620 N N . LYS B 1 10 ? -35.344 2.756 7.039 1 94 10 LYS B N 1
ATOM 2621 C CA . LYS B 1 10 ? -35.594 1.388 6.59 1 94 10 LYS B CA 1
ATOM 2622 C C . LYS B 1 10 ? -35 1.148 5.207 1 94 10 LYS B C 1
ATOM 2624 O O . LYS B 1 10 ? -34.406 0.094 4.949 1 94 10 LYS B O 1
ATOM 2629 N N . LEU B 1 11 ? -35.219 2.15 4.41 1 93.56 11 LEU B N 1
ATOM 2630 C CA . LEU B 1 11 ? -34.656 2.061 3.062 1 93.56 11 LEU B CA 1
ATOM 2631 C C . LEU B 1 11 ? -33.156 1.979 3.104 1 93.56 11 LEU B C 1
ATOM 2633 O O . LEU B 1 11 ? -32.531 1.189 2.373 1 93.56 11 LEU B O 1
ATOM 2637 N N . SER B 1 12 ? -32.562 2.758 3.924 1 94.38 12 SER B N 1
ATOM 2638 C CA . SER B 1 12 ? -31.094 2.791 4.051 1 94.38 12 SER B CA 1
ATOM 2639 C C . SER B 1 12 ? -30.562 1.457 4.555 1 94.38 12 SER B C 1
ATOM 2641 O O . SER B 1 12 ? -29.625 0.902 3.975 1 94.38 12 SER B O 1
ATOM 2643 N N . VAL B 1 13 ? -31.188 0.903 5.566 1 94.81 13 VAL B N 1
ATOM 2644 C CA . VAL B 1 13 ? -30.719 -0.333 6.188 1 94.81 13 VAL B CA 1
ATOM 2645 C C . VAL B 1 13 ? -30.906 -1.501 5.223 1 94.81 13 VAL B C 1
ATOM 2647 O O . VAL B 1 13 ? -30.016 -2.322 5.043 1 94.81 13 VAL B O 1
ATOM 2650 N N . SER B 1 14 ? -32.062 -1.529 4.641 1 95.56 14 SER B N 1
ATOM 2651 C CA . SER B 1 14 ? -32.344 -2.615 3.707 1 95.56 14 SER B CA 1
ATOM 2652 C C . SER B 1 14 ? -31.422 -2.564 2.502 1 95.56 14 SER B C 1
ATOM 2654 O O . SER B 1 14 ? -30.953 -3.6 2.037 1 95.56 14 SER B O 1
ATOM 2656 N N . SER B 1 15 ? -31.234 -1.376 1.991 1 96.06 15 SER B N 1
ATOM 2657 C CA . SER B 1 15 ? -30.359 -1.224 0.843 1 96.06 15 SER B CA 1
ATOM 2658 C C . SER B 1 15 ? -28.922 -1.614 1.194 1 96.06 15 SER B C 1
ATOM 2660 O O . SER B 1 15 ? -28.219 -2.201 0.374 1 96.06 15 SER B O 1
ATOM 2662 N N . TYR B 1 16 ? -28.531 -1.299 2.328 1 95.12 16 TYR B N 1
ATOM 2663 C CA . TYR B 1 16 ? -27.203 -1.673 2.797 1 95.12 16 TYR B CA 1
ATOM 2664 C C . TYR B 1 16 ? -27.047 -3.188 2.863 1 95.12 16 TYR B C 1
ATOM 2666 O O . TYR B 1 16 ? -26.047 -3.74 2.408 1 95.12 16 TYR B O 1
ATOM 2674 N N . ILE B 1 17 ? -28 -3.846 3.412 1 96.25 17 ILE B N 1
ATOM 2675 C CA . ILE B 1 17 ? -27.984 -5.297 3.551 1 96.25 17 ILE B CA 1
ATOM 2676 C C . ILE B 1 17 ? -27.953 -5.949 2.17 1 96.25 17 ILE B C 1
ATOM 2678 O O . ILE B 1 17 ? -27.172 -6.867 1.925 1 96.25 17 ILE B O 1
ATOM 2682 N N . VAL B 1 18 ? -28.812 -5.438 1.295 1 96.62 18 VAL B N 1
ATOM 2683 C CA . VAL B 1 18 ? -28.859 -5.984 -0.058 1 96.62 18 VAL B CA 1
ATOM 2684 C C . VAL B 1 18 ? -27.516 -5.773 -0.75 1 96.62 18 VAL B C 1
ATOM 2686 O O . VAL B 1 18 ? -27.016 -6.672 -1.431 1 96.62 18 VAL B O 1
ATOM 2689 N N . PHE B 1 19 ? -26.969 -4.648 -0.595 1 95.69 19 PHE B N 1
ATOM 2690 C CA . PHE B 1 19 ? -25.672 -4.359 -1.188 1 95.69 19 PHE B CA 1
ATOM 2691 C C . PHE B 1 19 ? -24.609 -5.344 -0.69 1 95.69 19 PHE B C 1
ATOM 2693 O O . PHE B 1 19 ? -23.797 -5.84 -1.472 1 95.69 19 PHE B O 1
ATOM 2700 N N . ARG B 1 20 ? -24.609 -5.641 0.574 1 95.94 20 ARG B N 1
ATOM 2701 C CA . ARG B 1 20 ? -23.641 -6.562 1.155 1 95.94 20 ARG B CA 1
ATOM 2702 C C . ARG B 1 20 ? -23.859 -7.977 0.632 1 95.94 20 ARG B C 1
ATOM 2704 O O . ARG B 1 20 ? -22.891 -8.711 0.395 1 95.94 20 ARG B O 1
ATOM 2711 N N . LEU B 1 21 ? -25.062 -8.297 0.496 1 97.25 21 LEU B N 1
ATOM 2712 C CA . LEU B 1 21 ? -25.375 -9.617 -0.049 1 97.25 21 LEU B CA 1
ATOM 2713 C C . LEU B 1 21 ? -24.938 -9.719 -1.508 1 97.25 21 LEU B C 1
ATOM 2715 O O . LEU B 1 21 ? -24.5 -10.773 -1.957 1 97.25 21 LEU B O 1
ATOM 2719 N N . LEU B 1 22 ? -25.109 -8.625 -2.201 1 96.31 22 LEU B N 1
ATOM 2720 C CA . LEU B 1 22 ? -24.656 -8.594 -3.586 1 96.31 22 LEU B CA 1
ATOM 2721 C C . LEU B 1 22 ? -23.141 -8.766 -3.658 1 96.31 22 LEU B C 1
ATOM 2723 O O . LEU B 1 22 ? -22.625 -9.484 -4.523 1 96.31 22 LEU B O 1
ATOM 2727 N N . LYS B 1 23 ? -22.469 -8.102 -2.771 1 95.5 23 LYS B N 1
ATOM 2728 C CA . LYS B 1 23 ? -21.031 -8.25 -2.725 1 95.5 23 LYS B CA 1
ATOM 2729 C C . LYS B 1 23 ? -20.625 -9.688 -2.398 1 95.5 23 LYS B C 1
ATOM 2731 O O . LYS B 1 23 ? -19.719 -10.242 -3.018 1 95.5 23 LYS B O 1
ATOM 2736 N N . PHE B 1 24 ? -21.312 -10.234 -1.462 1 97.38 24 PHE B N 1
ATOM 2737 C CA . PHE B 1 24 ? -21.109 -11.633 -1.097 1 97.38 24 PHE B CA 1
ATOM 2738 C C . PHE B 1 24 ? -21.297 -12.539 -2.311 1 97.38 24 PHE B C 1
ATOM 2740 O O . PHE B 1 24 ? -20.438 -13.383 -2.592 1 97.38 24 PHE B O 1
ATOM 2747 N N . SER B 1 25 ? -22.328 -12.32 -3.008 1 97.56 25 SER B N 1
ATOM 2748 C CA . SER B 1 25 ? -22.641 -13.141 -4.168 1 97.56 25 SER B CA 1
ATOM 2749 C C . SER B 1 25 ? -21.641 -12.938 -5.293 1 97.56 25 SER B C 1
ATOM 2751 O O . SER B 1 25 ? -21.281 -13.883 -5.996 1 97.56 25 SER B O 1
ATOM 2753 N N . THR B 1 26 ? -21.172 -11.719 -5.438 1 96.38 26 THR B N 1
ATOM 2754 C CA . THR B 1 26 ? -20.203 -11.414 -6.48 1 96.38 26 THR B CA 1
ATOM 2755 C C . THR B 1 26 ? -18.891 -12.141 -6.215 1 96.38 26 THR B C 1
ATOM 2757 O O . THR B 1 26 ? -18.25 -12.648 -7.145 1 96.38 26 THR B O 1
ATOM 2760 N N . VAL B 1 27 ? -18.438 -12.219 -4.988 1 97.19 27 VAL B N 1
ATOM 2761 C CA . VAL B 1 27 ? -17.203 -12.906 -4.625 1 97.19 27 VAL B CA 1
ATOM 2762 C C . VAL B 1 27 ? -17.328 -14.398 -4.926 1 97.19 27 VAL B C 1
ATOM 2764 O O . VAL B 1 27 ? -16.422 -15 -5.508 1 97.19 27 VAL B O 1
ATOM 2767 N N . LEU B 1 28 ? -18.5 -14.93 -4.586 1 98.12 28 LEU B N 1
ATOM 2768 C CA . LEU B 1 28 ? -18.719 -16.344 -4.824 1 98.12 28 LEU B CA 1
ATOM 2769 C C . LEU B 1 28 ? -18.766 -16.656 -6.316 1 98.12 28 LEU B C 1
ATOM 2771 O O . LEU B 1 28 ? -18.25 -17.672 -6.77 1 98.12 28 LEU B O 1
ATOM 2775 N N . LEU B 1 29 ? -19.438 -15.797 -7.008 1 97.94 29 LEU B N 1
ATOM 2776 C CA . LEU B 1 29 ? -19.531 -15.984 -8.453 1 97.94 29 LEU B CA 1
ATOM 2777 C C . LEU B 1 29 ? -18.156 -15.914 -9.102 1 97.94 29 LEU B C 1
ATOM 2779 O O . LEU B 1 29 ? -17.828 -16.734 -9.961 1 97.94 29 LEU B O 1
ATOM 2783 N N . LYS B 1 30 ? -17.375 -14.953 -8.703 1 96.69 30 LYS B N 1
ATOM 2784 C CA . LYS B 1 30 ? -16.016 -14.836 -9.227 1 96.69 30 LYS B CA 1
ATOM 2785 C C . LYS B 1 30 ? -15.195 -16.078 -8.906 1 96.69 30 LYS B C 1
ATOM 2787 O O . LYS B 1 30 ? -14.438 -16.562 -9.75 1 96.69 30 LYS B O 1
ATOM 2792 N N . SER B 1 31 ? -15.352 -16.5 -7.703 1 97.81 31 SER B N 1
ATOM 2793 C CA . SER B 1 31 ? -14.648 -17.703 -7.293 1 97.81 31 SER B CA 1
ATOM 2794 C C . SER B 1 31 ? -15.023 -18.891 -8.18 1 97.81 31 SER B C 1
ATOM 2796 O O . SER B 1 31 ? -14.148 -19.609 -8.664 1 97.81 31 SER B O 1
ATOM 2798 N N . PHE B 1 32 ? -16.281 -19.062 -8.406 1 98.12 32 PHE B N 1
ATOM 2799 C CA . PHE B 1 32 ? -16.781 -20.141 -9.234 1 98.12 32 PHE B CA 1
ATOM 2800 C C . PHE B 1 32 ? -16.234 -20.031 -10.656 1 98.12 32 PHE B C 1
ATOM 2802 O O . PHE B 1 32 ? -15.789 -21.031 -11.234 1 98.12 32 PHE B O 1
ATOM 2809 N N . LEU B 1 33 ? -16.25 -18.891 -11.203 1 97.56 33 LEU B N 1
ATOM 2810 C CA . LEU B 1 33 ? -15.781 -18.656 -12.57 1 97.56 33 LEU B CA 1
ATOM 2811 C C . LEU B 1 33 ? -14.289 -18.953 -12.688 1 97.56 33 LEU B C 1
ATOM 2813 O O . LEU B 1 33 ? -13.844 -19.594 -13.648 1 97.56 33 LEU B O 1
ATOM 2817 N N . VAL B 1 34 ? -13.492 -18.516 -11.719 1 96.38 34 VAL B N 1
ATOM 2818 C CA . VAL B 1 34 ? -12.039 -18.641 -11.773 1 96.38 34 VAL B CA 1
ATOM 2819 C C . VAL B 1 34 ? -11.641 -20.109 -11.609 1 96.38 34 VAL B C 1
ATOM 2821 O O . VAL B 1 34 ? -10.828 -20.625 -12.383 1 96.38 34 VAL B O 1
ATOM 2824 N N . HIS B 1 35 ? -12.242 -20.781 -10.648 1 97 35 HIS B N 1
ATOM 2825 C CA . HIS B 1 35 ? -11.719 -22.078 -10.234 1 97 35 HIS B CA 1
ATOM 2826 C C . HIS B 1 35 ? -12.414 -23.219 -10.977 1 97 35 HIS B C 1
ATOM 2828 O O . HIS B 1 35 ? -11.867 -24.312 -11.078 1 97 35 HIS B O 1
ATOM 2834 N N . PHE B 1 36 ? -13.602 -22.922 -11.586 1 97.12 36 PHE B N 1
ATOM 2835 C CA . PHE B 1 36 ? -14.352 -24.078 -12.078 1 97.12 36 PHE B CA 1
ATOM 2836 C C . PHE B 1 36 ? -14.773 -23.859 -13.531 1 97.12 36 PHE B C 1
ATOM 2838 O O . PHE B 1 36 ? -15.117 -24.828 -14.227 1 97.12 36 PHE B O 1
ATOM 2845 N N . VAL B 1 37 ? -14.758 -22.656 -14.031 1 97.44 37 VAL B N 1
ATOM 2846 C CA . VAL B 1 37 ? -15.305 -22.422 -15.359 1 97.44 37 VAL B CA 1
ATOM 2847 C C . VAL B 1 37 ? -14.18 -22.031 -16.312 1 97.44 37 VAL B C 1
ATOM 2849 O O . VAL B 1 37 ? -14.086 -22.562 -17.422 1 97.44 37 VAL B O 1
ATOM 2852 N N . THR B 1 38 ? -13.367 -21.031 -15.945 1 96.38 38 THR B N 1
ATOM 2853 C CA . THR B 1 38 ? -12.305 -20.531 -16.797 1 96.38 38 THR B CA 1
ATOM 2854 C C . THR B 1 38 ? -11.297 -21.625 -17.125 1 96.38 38 THR B C 1
ATOM 2856 O O . THR B 1 38 ? -10.82 -22.328 -16.234 1 96.38 38 THR B O 1
ATOM 2859 N N . PRO B 1 39 ? -11.055 -21.812 -18.359 1 95.88 39 PRO B N 1
ATOM 2860 C CA . PRO B 1 39 ? -10.094 -22.859 -18.734 1 95.88 39 PRO B CA 1
ATOM 2861 C C . PRO B 1 39 ? -8.695 -22.594 -18.172 1 95.88 39 PRO B C 1
ATOM 2863 O O . PRO B 1 39 ? -8.297 -21.438 -18 1 95.88 39 PRO B O 1
ATOM 2866 N N . VAL B 1 40 ? -8 -23.625 -17.938 1 95.31 40 VAL B N 1
ATOM 2867 C CA . VAL B 1 40 ? -6.637 -23.531 -17.422 1 95.31 40 VAL B CA 1
ATOM 2868 C C . VAL B 1 40 ? -5.738 -22.875 -18.469 1 95.31 40 VAL B C 1
ATOM 2870 O O . VAL B 1 40 ? -5.785 -23.219 -19.641 1 95.31 40 VAL B O 1
ATOM 2873 N N . TYR B 1 41 ? -5 -21.906 -18.062 1 96.62 41 TYR B N 1
ATOM 2874 C CA . TYR B 1 41 ? -4.055 -21.219 -18.938 1 96.62 41 TYR B CA 1
ATOM 2875 C C . TYR B 1 41 ? -2.838 -22.094 -19.219 1 96.62 41 TYR B C 1
ATOM 2877 O O . TYR B 1 41 ? -2.166 -22.547 -18.297 1 96.62 41 TYR B O 1
ATOM 2885 N N . SER B 1 42 ? -2.535 -22.375 -20.469 1 97.44 42 SER B N 1
ATOM 2886 C CA . SER B 1 42 ? -1.417 -23.234 -20.828 1 97.44 42 SER B CA 1
ATOM 2887 C C . SER B 1 42 ? -0.081 -22.547 -20.578 1 97.44 42 SER B C 1
ATOM 2889 O O . SER B 1 42 ? 0.111 -21.391 -20.953 1 97.44 42 SER B O 1
ATOM 2891 N N . LEU B 1 43 ? 0.847 -23.266 -19.938 1 97.94 43 LEU B N 1
ATOM 2892 C CA . LEU B 1 43 ? 2.184 -22.75 -19.672 1 97.94 43 LEU B CA 1
ATOM 2893 C C . LEU B 1 43 ? 3.209 -23.375 -20.609 1 97.94 43 LEU B C 1
ATOM 2895 O O . LEU B 1 43 ? 4.414 -23.219 -20.406 1 97.94 43 LEU B O 1
ATOM 2899 N N . ASP B 1 44 ? 2.775 -24.047 -21.641 1 97.69 44 ASP B N 1
ATOM 2900 C CA . ASP B 1 44 ? 3.652 -24.812 -22.516 1 97.69 44 ASP B CA 1
ATOM 2901 C C . ASP B 1 44 ? 4.664 -23.891 -23.203 1 97.69 44 ASP B C 1
ATOM 2903 O O . ASP B 1 44 ? 5.832 -24.266 -23.359 1 97.69 44 ASP B O 1
ATOM 2907 N N . HIS B 1 45 ? 4.23 -22.766 -23.578 1 97.12 45 HIS B N 1
ATOM 2908 C CA . HIS B 1 45 ? 5.082 -21.844 -24.312 1 97.12 45 HIS B CA 1
ATOM 2909 C C . HIS B 1 45 ? 6.125 -21.203 -23.406 1 97.12 45 HIS B C 1
ATOM 2911 O O . HIS B 1 45 ? 7.039 -20.531 -23.875 1 97.12 45 HIS B O 1
ATOM 2917 N N . LEU B 1 46 ? 6.027 -21.469 -22.078 1 97.81 46 LEU B N 1
ATOM 2918 C CA . LEU B 1 46 ? 6.93 -20.859 -21.109 1 97.81 46 LEU B CA 1
ATOM 2919 C C . LEU B 1 46 ? 7.961 -21.875 -20.609 1 97.81 46 LEU B C 1
ATOM 2921 O O . LEU B 1 46 ? 8.898 -21.516 -19.906 1 97.81 46 LEU B O 1
ATOM 2925 N N . LYS B 1 47 ? 7.867 -23.094 -21 1 97.69 47 LYS B N 1
ATOM 2926 C CA . LYS B 1 47 ? 8.617 -24.203 -20.406 1 97.69 47 LYS B CA 1
ATOM 2927 C C . LYS B 1 47 ? 10.094 -24.125 -20.781 1 97.69 47 LYS B C 1
ATOM 2929 O O . LYS B 1 47 ? 10.945 -24.719 -20.109 1 97.69 47 LYS B O 1
ATOM 2934 N N . ASP B 1 48 ? 10.414 -23.375 -21.797 1 96 48 ASP B N 1
ATOM 2935 C CA . ASP B 1 48 ? 11.797 -23.297 -22.25 1 96 48 ASP B CA 1
ATOM 2936 C C . ASP B 1 48 ? 12.57 -22.234 -21.484 1 96 48 ASP B C 1
ATOM 2938 O O . ASP B 1 48 ? 13.797 -22.172 -21.547 1 96 48 ASP B O 1
ATOM 2942 N N . GLY B 1 49 ? 11.922 -21.359 -20.781 1 97.69 49 GLY B N 1
ATOM 2943 C CA . GLY B 1 49 ? 12.562 -20.297 -20.016 1 97.69 49 GLY B CA 1
ATOM 2944 C C . GLY B 1 49 ? 12.75 -20.656 -18.547 1 97.69 49 GLY B C 1
ATOM 2945 O O . GLY B 1 49 ? 12.336 -21.734 -18.109 1 97.69 49 GLY B O 1
ATOM 2946 N N . TRP B 1 50 ? 13.414 -19.812 -17.859 1 98.38 50 TRP B N 1
ATOM 2947 C CA . TRP B 1 50 ? 13.656 -20 -16.422 1 98.38 50 TRP B CA 1
ATOM 2948 C C . TRP B 1 50 ? 12.477 -19.516 -15.602 1 98.38 50 TRP B C 1
ATOM 2950 O O . TRP B 1 50 ? 11.867 -18.484 -15.922 1 98.38 50 TRP B O 1
ATOM 2960 N N . THR B 1 51 ? 12.148 -20.281 -14.586 1 98.81 51 THR B N 1
ATOM 2961 C CA . THR B 1 51 ? 11.266 -19.828 -13.523 1 98.81 51 THR B CA 1
ATOM 2962 C C . THR B 1 51 ? 12.062 -19.312 -12.336 1 98.81 51 THR B C 1
ATOM 2964 O O . THR B 1 51 ? 12.711 -20.078 -11.625 1 98.81 51 THR B O 1
ATOM 2967 N N . VAL B 1 52 ? 12.047 -18.016 -12.164 1 98.81 52 VAL B N 1
ATOM 2968 C CA . VAL B 1 52 ? 12.773 -17.375 -11.07 1 98.81 52 VAL B CA 1
ATOM 2969 C C . VAL B 1 52 ? 11.859 -17.266 -9.852 1 98.81 52 VAL B C 1
ATOM 2971 O O . VAL B 1 52 ? 10.734 -16.781 -9.953 1 98.81 52 VAL B O 1
ATOM 2974 N N . VAL B 1 53 ? 12.352 -17.75 -8.688 1 98.81 53 VAL B N 1
ATOM 2975 C CA . VAL B 1 53 ? 11.523 -17.797 -7.48 1 98.81 53 VAL B CA 1
ATOM 2976 C C . VAL B 1 53 ? 12.281 -17.156 -6.32 1 98.81 53 VAL B C 1
ATOM 2978 O O . VAL B 1 53 ? 13.406 -17.531 -6.012 1 98.81 53 VAL B O 1
ATOM 2981 N N . THR B 1 54 ? 11.703 -16.141 -5.73 1 98.62 54 THR B N 1
ATOM 2982 C CA . THR B 1 54 ? 12.156 -15.641 -4.434 1 98.62 54 THR B CA 1
ATOM 2983 C C . THR B 1 54 ? 11.305 -16.219 -3.307 1 98.62 54 THR B C 1
ATOM 2985 O O . THR B 1 54 ? 10.102 -16.406 -3.461 1 98.62 54 THR B O 1
ATOM 2988 N N . GLY B 1 55 ? 11.922 -16.609 -2.219 1 96.94 55 GLY B N 1
ATOM 2989 C CA . GLY B 1 55 ? 11.18 -17.234 -1.131 1 96.94 55 GLY B CA 1
ATOM 2990 C C . GLY B 1 55 ? 10.703 -18.625 -1.454 1 96.94 55 GLY B C 1
ATOM 2991 O O . GLY B 1 55 ? 9.586 -19.016 -1.103 1 96.94 55 GLY B O 1
ATOM 2992 N N . GLY B 1 56 ? 11.492 -19.391 -2.141 1 97.25 56 GLY B N 1
ATOM 2993 C CA . GLY B 1 56 ? 11.055 -20.672 -2.664 1 97.25 56 GLY B CA 1
ATOM 2994 C C . GLY B 1 56 ? 11.484 -21.844 -1.801 1 97.25 56 GLY B C 1
ATOM 2995 O O . GLY B 1 56 ? 11.391 -23 -2.221 1 97.25 56 GLY B O 1
ATOM 2996 N N . THR B 1 57 ? 11.961 -21.562 -0.513 1 96.62 57 THR B N 1
ATOM 2997 C CA . THR B 1 57 ? 12.539 -22.656 0.261 1 96.62 57 THR B CA 1
ATOM 2998 C C . THR B 1 57 ? 11.594 -23.078 1.382 1 96.62 57 THR B C 1
ATOM 3000 O O . THR B 1 57 ? 11.867 -24.062 2.084 1 96.62 57 THR B O 1
ATOM 3003 N N . ASP B 1 58 ? 10.508 -22.344 1.597 1 94.25 58 ASP B N 1
ATOM 3004 C CA . ASP B 1 58 ? 9.523 -22.688 2.617 1 94.25 58 ASP B CA 1
ATOM 3005 C C . ASP B 1 58 ? 8.141 -22.172 2.24 1 94.25 58 ASP B C 1
ATOM 3007 O O . ASP B 1 58 ? 7.996 -21.406 1.279 1 94.25 58 ASP B O 1
ATOM 3011 N N . GLY B 1 59 ? 7.203 -22.656 2.893 1 96.19 59 GLY B N 1
ATOM 3012 C CA . GLY B 1 59 ? 5.875 -22.062 2.867 1 96.19 59 GLY B CA 1
ATOM 3013 C C . GLY B 1 59 ? 5.23 -22.094 1.495 1 96.19 59 GLY B C 1
ATOM 3014 O O . GLY B 1 59 ? 5.277 -23.125 0.808 1 96.19 59 GLY B O 1
ATOM 3015 N N . ILE B 1 60 ? 4.59 -21.031 1.142 1 98.06 60 ILE B N 1
ATOM 3016 C CA . ILE B 1 60 ? 3.824 -20.922 -0.095 1 98.06 60 ILE B CA 1
ATOM 3017 C C . ILE B 1 60 ? 4.762 -21.016 -1.295 1 98.06 60 ILE B C 1
ATOM 3019 O O . ILE B 1 60 ? 4.469 -21.734 -2.26 1 98.06 60 ILE B O 1
ATOM 3023 N N . GLY B 1 61 ? 5.914 -20.375 -1.212 1 98.5 61 GLY B N 1
ATOM 3024 C CA . GLY B 1 61 ? 6.852 -20.375 -2.324 1 98.5 61 GLY B CA 1
ATOM 3025 C C . GLY B 1 61 ? 7.355 -21.75 -2.688 1 98.5 61 GLY B C 1
ATOM 3026 O O . GLY B 1 61 ? 7.402 -22.109 -3.865 1 98.5 61 GLY B O 1
ATOM 3027 N N . LYS B 1 62 ? 7.707 -22.469 -1.69 1 98.44 62 LYS B N 1
ATOM 3028 C CA . LYS B 1 62 ? 8.188 -23.828 -1.926 1 98.44 62 LYS B CA 1
ATOM 3029 C C . LYS B 1 62 ? 7.086 -24.703 -2.529 1 98.44 62 LYS B C 1
ATOM 3031 O O . LYS B 1 62 ? 7.312 -25.391 -3.521 1 98.44 62 LYS B O 1
ATOM 3036 N N . ALA B 1 63 ? 5.902 -24.656 -1.92 1 98.62 63 ALA B N 1
ATOM 3037 C CA . ALA B 1 63 ? 4.781 -25.469 -2.393 1 98.62 63 ALA B CA 1
ATOM 3038 C C . ALA B 1 63 ? 4.391 -25.078 -3.818 1 98.62 63 ALA B C 1
ATOM 3040 O O . ALA B 1 63 ? 4.082 -25.953 -4.641 1 98.62 63 ALA B O 1
ATOM 3041 N N . TYR B 1 64 ? 4.391 -23.797 -4.09 1 98.81 64 TYR B N 1
ATOM 3042 C CA . TYR B 1 64 ? 4.051 -23.312 -5.418 1 98.81 64 TYR B CA 1
ATOM 3043 C C . TYR B 1 64 ? 5.039 -23.812 -6.461 1 98.81 64 TYR B C 1
ATOM 3045 O O . TYR B 1 64 ? 4.645 -24.266 -7.535 1 98.81 64 TYR B O 1
ATOM 3053 N N . THR B 1 65 ? 6.316 -23.719 -6.137 1 98.81 65 THR B N 1
ATOM 3054 C CA . THR B 1 65 ? 7.387 -24.172 -7.023 1 98.81 65 THR B CA 1
ATOM 3055 C C . THR B 1 65 ? 7.258 -25.656 -7.32 1 98.81 65 THR B C 1
ATOM 3057 O O . THR B 1 65 ? 7.324 -26.078 -8.484 1 98.81 65 THR B O 1
ATOM 3060 N N . GLU B 1 66 ? 7.051 -26.422 -6.297 1 98.75 66 GLU B N 1
ATOM 3061 C CA . GLU B 1 66 ? 6.883 -27.859 -6.461 1 98.75 66 GLU B CA 1
ATOM 3062 C C . GLU B 1 66 ? 5.66 -28.188 -7.312 1 98.75 66 GLU B C 1
ATOM 3064 O O . GLU B 1 66 ? 5.703 -29.078 -8.156 1 98.75 66 GLU B O 1
ATOM 3069 N N . GLU B 1 67 ? 4.59 -27.469 -7.066 1 98.81 67 GLU B N 1
ATOM 3070 C CA . GLU B 1 67 ? 3.355 -27.703 -7.809 1 98.81 67 GLU B CA 1
ATOM 3071 C C . GLU B 1 67 ? 3.525 -27.359 -9.289 1 98.81 67 GLU B C 1
ATOM 3073 O O . GLU B 1 67 ? 2.971 -28.047 -10.156 1 98.81 67 GLU B O 1
ATOM 3078 N N . LEU B 1 68 ? 4.281 -26.328 -9.617 1 98.81 68 LEU B N 1
ATOM 3079 C CA . LEU B 1 68 ? 4.582 -25.984 -11.008 1 98.81 68 LEU B CA 1
ATOM 3080 C C . LEU B 1 68 ? 5.289 -27.141 -11.703 1 98.81 68 LEU B C 1
ATOM 3082 O O . LEU B 1 68 ? 4.961 -27.469 -12.852 1 98.81 68 LEU B O 1
ATOM 3086 N N . ALA B 1 69 ? 6.25 -27.703 -11.023 1 98.81 69 ALA B N 1
ATOM 3087 C CA . ALA B 1 69 ? 6.977 -28.844 -11.578 1 98.81 69 ALA B CA 1
ATOM 3088 C C . ALA B 1 69 ? 6.062 -30.047 -11.734 1 98.81 69 ALA B C 1
ATOM 3090 O O . ALA B 1 69 ? 6.047 -30.703 -12.781 1 98.81 69 ALA B O 1
ATOM 3091 N N . ARG B 1 70 ? 5.281 -30.281 -10.734 1 98.62 70 ARG B N 1
ATOM 3092 C CA . ARG B 1 70 ? 4.469 -31.484 -10.656 1 98.62 70 ARG B CA 1
ATOM 3093 C C . ARG B 1 70 ? 3.33 -31.453 -11.664 1 98.62 70 ARG B C 1
ATOM 3095 O O . ARG B 1 70 ? 3.166 -32.375 -12.461 1 98.62 70 ARG B O 1
ATOM 3102 N N . SER B 1 71 ? 2.555 -30.375 -11.656 1 98.38 71 SER B N 1
ATOM 3103 C CA . SER B 1 71 ? 1.286 -30.391 -12.383 1 98.38 71 SER B CA 1
ATOM 3104 C C . SER B 1 71 ? 1.395 -29.641 -13.703 1 98.38 71 SER B C 1
ATOM 3106 O O . SER B 1 71 ? 0.576 -29.844 -14.602 1 98.38 71 SER B O 1
ATOM 3108 N N . ARG B 1 72 ? 2.43 -28.75 -13.883 1 98.31 72 ARG B N 1
ATOM 3109 C CA . ARG B 1 72 ? 2.467 -27.922 -15.078 1 98.31 72 ARG B CA 1
ATOM 3110 C C . ARG B 1 72 ? 3.684 -28.25 -15.938 1 98.31 72 ARG B C 1
ATOM 3112 O O . ARG B 1 72 ? 3.865 -27.672 -17.016 1 98.31 72 ARG B O 1
ATOM 3119 N N . GLY B 1 73 ? 4.598 -29.141 -15.461 1 98.38 73 GLY B N 1
ATOM 3120 C CA . GLY B 1 73 ? 5.711 -29.625 -16.25 1 98.38 73 GLY B CA 1
ATOM 3121 C C . GLY B 1 73 ? 6.855 -28.641 -16.375 1 98.38 73 GLY B C 1
ATOM 3122 O O . GLY B 1 73 ? 7.668 -28.719 -17.297 1 98.38 73 GLY B O 1
ATOM 3123 N N . ILE B 1 74 ? 6.91 -27.672 -15.508 1 98.69 74 ILE B N 1
ATOM 3124 C CA . ILE B 1 74 ? 8.023 -26.734 -15.492 1 98.69 74 ILE B CA 1
ATOM 3125 C C . ILE B 1 74 ? 9.289 -27.438 -15.023 1 98.69 74 ILE B C 1
ATOM 3127 O O . ILE B 1 74 ? 9.258 -28.203 -14.047 1 98.69 74 ILE B O 1
ATOM 3131 N N . ARG B 1 75 ? 10.43 -27.156 -15.703 1 98.69 75 ARG B N 1
ATOM 3132 C CA . ARG B 1 75 ? 11.594 -27.969 -15.414 1 98.69 75 ARG B CA 1
ATOM 3133 C C . ARG B 1 75 ? 12.836 -27.109 -15.195 1 98.69 75 ARG B C 1
ATOM 3135 O O . ARG B 1 75 ? 13.906 -27.625 -14.867 1 98.69 75 ARG B O 1
ATOM 3142 N N . ARG B 1 76 ? 12.766 -25.844 -15.367 1 98.5 76 ARG B N 1
ATOM 3143 C CA . ARG B 1 76 ? 13.898 -24.953 -15.156 1 98.5 76 ARG B CA 1
ATOM 3144 C C . ARG B 1 76 ? 13.586 -23.922 -14.07 1 98.5 76 ARG B C 1
ATOM 3146 O O . ARG B 1 76 ? 12.688 -23.094 -14.234 1 98.5 76 ARG B O 1
ATOM 3153 N N . PHE B 1 77 ? 14.383 -23.984 -13.031 1 98.62 77 PHE B N 1
ATOM 3154 C CA . PHE B 1 77 ? 14.141 -23.109 -11.891 1 98.62 77 PHE B CA 1
ATOM 3155 C C . PHE B 1 77 ? 15.406 -22.359 -11.516 1 98.62 77 PHE B C 1
ATOM 3157 O O . PHE B 1 77 ? 16.516 -22.875 -11.664 1 98.62 77 PHE B O 1
ATOM 3164 N N . TYR B 1 78 ? 15.289 -21.125 -11.148 1 98.31 78 TYR B N 1
ATOM 3165 C CA . TYR B 1 78 ? 16.297 -20.25 -10.562 1 98.31 78 TYR B CA 1
ATOM 3166 C C . TYR B 1 78 ? 15.836 -19.75 -9.195 1 98.31 78 TYR B C 1
ATOM 3168 O O . TYR B 1 78 ? 14.977 -18.875 -9.109 1 98.31 78 TYR B O 1
ATOM 3176 N N . LEU B 1 79 ? 16.438 -20.328 -8.109 1 98.38 79 LEU B N 1
ATOM 3177 C CA . LEU B 1 79 ? 15.984 -20.047 -6.75 1 98.38 79 LEU B CA 1
ATOM 3178 C C . LEU B 1 79 ? 16.875 -19.031 -6.066 1 98.38 79 LEU B C 1
ATOM 3180 O O . LEU B 1 79 ? 18.109 -19.172 -6.055 1 98.38 79 LEU B O 1
ATOM 3184 N N . LEU B 1 80 ? 16.266 -17.969 -5.543 1 98.06 80 LEU B N 1
ATOM 3185 C CA . LEU B 1 80 ? 16.969 -16.969 -4.738 1 98.06 80 LEU B CA 1
ATOM 3186 C C . LEU B 1 80 ? 16.516 -17.031 -3.281 1 98.06 80 LEU B C 1
ATOM 3188 O O . LEU B 1 80 ? 15.328 -17.141 -2.998 1 98.06 80 LEU B O 1
ATOM 3192 N N . GLY B 1 81 ? 17.453 -16.969 -2.357 1 97.19 81 GLY B N 1
ATOM 3193 C CA . GLY B 1 81 ? 17.172 -16.953 -0.932 1 97.19 81 GLY B CA 1
ATOM 3194 C C . GLY B 1 81 ? 18.406 -16.734 -0.078 1 97.19 81 GLY B C 1
ATOM 3195 O O . GLY B 1 81 ? 19.531 -16.781 -0.583 1 97.19 81 GLY B O 1
ATOM 3196 N N . ARG B 1 82 ? 18.203 -16.562 1.139 1 96.44 82 ARG B N 1
ATOM 3197 C CA . ARG B 1 82 ? 19.312 -16.172 2.006 1 96.44 82 ARG B CA 1
ATOM 3198 C C . ARG B 1 82 ? 20.016 -17.391 2.596 1 96.44 82 ARG B C 1
ATOM 3200 O O . ARG B 1 82 ? 21.188 -17.328 2.955 1 96.44 82 ARG B O 1
ATOM 3207 N N . ASN B 1 83 ? 19.297 -18.562 2.707 1 97.12 83 ASN B N 1
ATOM 3208 C CA . ASN B 1 83 ? 19.844 -19.766 3.332 1 97.12 83 ASN B CA 1
ATOM 3209 C C . ASN B 1 83 ? 20.328 -20.766 2.289 1 97.12 83 ASN B C 1
ATOM 3211 O O . ASN B 1 83 ? 19.531 -21.453 1.66 1 97.12 83 ASN B O 1
ATOM 3215 N N . GLU B 1 84 ? 21.594 -20.938 2.209 1 97.94 84 GLU B N 1
ATOM 3216 C CA . GLU B 1 84 ? 22.188 -21.781 1.177 1 97.94 84 GLU B CA 1
ATOM 3217 C C . GLU B 1 84 ? 21.781 -23.234 1.36 1 97.94 84 GLU B C 1
ATOM 3219 O O . GLU B 1 84 ? 21.5 -23.938 0.385 1 97.94 84 GLU B O 1
ATOM 3224 N N . LYS B 1 85 ? 21.781 -23.672 2.543 1 98.31 85 LYS B N 1
ATOM 3225 C CA . LYS B 1 85 ? 21.422 -25.062 2.822 1 98.31 85 LYS B CA 1
ATOM 3226 C C . LYS B 1 85 ? 20 -25.375 2.389 1 98.31 85 LYS B C 1
ATOM 3228 O O . LYS B 1 85 ? 19.734 -26.406 1.783 1 98.31 85 LYS B O 1
ATOM 3233 N N . LYS B 1 86 ? 19.078 -24.516 2.715 1 98.06 86 LYS B N 1
ATOM 3234 C CA . LYS B 1 86 ? 17.688 -24.703 2.324 1 98.06 86 LYS B CA 1
ATOM 3235 C C . LYS B 1 86 ? 17.516 -24.641 0.808 1 98.06 86 LYS B C 1
ATOM 3237 O O . LYS B 1 86 ? 16.734 -25.391 0.229 1 98.06 86 LYS B O 1
ATOM 3242 N N . LEU B 1 87 ? 18.281 -23.75 0.181 1 98.62 87 LEU B N 1
ATOM 3243 C CA . LEU B 1 87 ? 18.25 -23.641 -1.273 1 98.62 87 LEU B CA 1
ATOM 3244 C C . LEU B 1 87 ? 18.719 -24.938 -1.927 1 98.62 87 LEU B C 1
ATOM 3246 O O . LEU B 1 87 ? 18.062 -25.438 -2.842 1 98.62 87 LEU B O 1
ATOM 3250 N N . GLN B 1 88 ? 19.797 -25.469 -1.43 1 98.56 88 GLN B N 1
ATOM 3251 C CA . GLN B 1 88 ? 20.359 -26.703 -1.975 1 98.56 88 GLN B CA 1
ATOM 3252 C C . GLN B 1 88 ? 19.391 -27.859 -1.773 1 98.56 88 GLN B C 1
ATOM 3254 O O . GLN B 1 88 ? 19.219 -28.688 -2.674 1 98.56 88 GLN B O 1
ATOM 3259 N N . LYS B 1 89 ? 18.828 -27.906 -0.632 1 98.56 89 LYS B N 1
ATOM 3260 C CA . LYS B 1 89 ? 17.859 -28.969 -0.348 1 98.56 89 LYS B CA 1
ATOM 3261 C C . LYS B 1 89 ? 16.688 -28.922 -1.316 1 98.56 89 LYS B C 1
ATOM 3263 O O . LYS B 1 89 ? 16.281 -29.938 -1.876 1 98.56 89 LYS B O 1
ATOM 3268 N N . THR B 1 90 ? 16.125 -27.734 -1.498 1 98.56 90 THR B N 1
ATOM 3269 C CA . THR B 1 90 ? 15 -27.562 -2.416 1 98.56 90 THR B CA 1
ATOM 3270 C C . THR B 1 90 ? 15.414 -27.922 -3.844 1 98.56 90 THR B C 1
ATOM 3272 O O . THR B 1 90 ? 14.664 -28.578 -4.566 1 98.56 90 THR B O 1
ATOM 3275 N N . ALA B 1 91 ? 16.594 -27.469 -4.254 1 98.75 91 ALA B N 1
ATOM 3276 C CA . ALA B 1 91 ? 17.109 -27.766 -5.586 1 98.75 91 ALA B CA 1
ATOM 3277 C C . ALA B 1 91 ? 17.234 -29.281 -5.805 1 98.75 91 ALA B C 1
ATOM 3279 O O . ALA B 1 91 ? 16.844 -29.797 -6.852 1 98.75 91 ALA B O 1
ATOM 3280 N N . GLU B 1 92 ? 17.75 -29.953 -4.816 1 98.62 92 GLU B N 1
ATOM 3281 C CA . GLU B 1 92 ? 17.953 -31.391 -4.91 1 98.62 92 GLU B CA 1
ATOM 3282 C C . GLU B 1 92 ? 16.609 -32.125 -5.008 1 98.62 92 GLU B C 1
ATOM 3284 O O . GLU B 1 92 ? 16.484 -33.094 -5.77 1 98.62 92 GLU B O 1
ATOM 3289 N N . GLU B 1 93 ? 15.664 -31.672 -4.227 1 98.5 93 GLU B N 1
ATOM 3290 C CA . GLU B 1 93 ? 14.336 -32.281 -4.281 1 98.5 93 GLU B CA 1
ATOM 3291 C C . GLU B 1 93 ? 13.711 -32.125 -5.664 1 98.5 93 GLU B C 1
ATOM 3293 O O . GLU B 1 93 ? 13.133 -33.062 -6.203 1 98.5 93 GLU B O 1
ATOM 3298 N N . LEU B 1 94 ? 13.844 -30.984 -6.281 1 98.75 94 LEU B N 1
ATOM 3299 C CA . LEU B 1 94 ? 13.305 -30.719 -7.605 1 98.75 94 LEU B CA 1
ATOM 3300 C C . LEU B 1 94 ? 14.016 -31.547 -8.664 1 98.75 94 LEU B C 1
ATOM 3302 O O . LEU B 1 94 ? 13.375 -32.062 -9.586 1 98.75 94 LEU B O 1
ATOM 3306 N N . ARG B 1 95 ? 15.312 -31.688 -8.508 1 98.69 95 ARG B N 1
ATOM 3307 C CA . ARG B 1 95 ? 16.094 -32.5 -9.445 1 98.69 95 ARG B CA 1
ATOM 3308 C C . ARG B 1 95 ? 15.688 -33.969 -9.367 1 98.69 95 ARG B C 1
ATOM 3310 O O . ARG B 1 95 ? 15.422 -34.594 -10.391 1 98.69 95 ARG B O 1
ATOM 3317 N N . LYS B 1 96 ? 15.594 -34.438 -8.156 1 98.56 96 LYS B N 1
ATOM 3318 C CA . LYS B 1 96 ? 15.344 -35.844 -7.934 1 98.56 96 LYS B CA 1
ATOM 3319 C C . LYS B 1 96 ? 13.906 -36.219 -8.312 1 98.56 96 LYS B C 1
ATOM 3321 O O . LYS B 1 96 ? 13.68 -37.25 -8.977 1 98.56 96 LYS B O 1
ATOM 3326 N N . LYS B 1 97 ? 12.977 -35.406 -7.941 1 98.44 97 LYS B N 1
ATOM 3327 C CA . LYS B 1 97 ? 11.57 -35.75 -8.094 1 98.44 97 LYS B CA 1
ATOM 3328 C C . LYS B 1 97 ? 11.078 -35.438 -9.508 1 98.44 97 LYS B C 1
ATOM 3330 O O . LYS B 1 97 ? 10.203 -36.156 -10.031 1 98.44 97 LYS B O 1
ATOM 3335 N N . TYR B 1 98 ? 11.688 -34.406 -10.141 1 98.5 98 TYR B N 1
ATOM 3336 C CA . TYR B 1 98 ? 11.047 -33.938 -11.359 1 98.5 98 TYR B CA 1
ATOM 3337 C C . TYR B 1 98 ? 12.062 -33.781 -12.484 1 98.5 98 TYR B C 1
ATOM 3339 O O . TYR B 1 98 ? 11.742 -33.219 -13.547 1 98.5 98 TYR B O 1
ATOM 3347 N N . ASP B 1 99 ? 13.352 -34.156 -12.289 1 98.44 99 ASP B N 1
ATOM 3348 C CA . ASP B 1 99 ? 14.414 -34.031 -13.289 1 98.44 99 ASP B CA 1
ATOM 3349 C C . ASP B 1 99 ? 14.562 -32.562 -13.742 1 98.44 99 ASP B C 1
ATOM 3351 O O . ASP B 1 99 ? 14.672 -32.312 -14.938 1 98.44 99 ASP B O 1
ATOM 3355 N N . ALA B 1 100 ? 14.422 -31.672 -12.812 1 98.69 100 ALA B N 1
ATOM 3356 C CA . ALA B 1 100 ? 14.469 -30.234 -13.102 1 98.69 100 ALA B CA 1
ATOM 3357 C C . ALA B 1 100 ? 15.906 -29.734 -13.164 1 98.69 100 ALA B C 1
ATOM 3359 O O . ALA B 1 100 ? 16.781 -30.281 -12.492 1 98.69 100 ALA B O 1
ATOM 3360 N N . GLU B 1 101 ? 16.203 -28.812 -14.016 1 98.62 101 GLU B N 1
ATOM 3361 C CA . GLU B 1 101 ? 17.406 -28 -13.969 1 98.62 101 GLU B CA 1
ATOM 3362 C C . GLU B 1 101 ? 17.266 -26.844 -12.992 1 98.62 101 GLU B C 1
ATOM 3364 O O . GLU B 1 101 ? 16.359 -26.016 -13.133 1 98.62 101 GLU B O 1
ATOM 3369 N N . VAL B 1 102 ? 18.141 -26.797 -11.984 1 98.56 102 VAL B N 1
ATOM 3370 C CA . VAL B 1 102 ? 17.938 -25.812 -10.93 1 98.56 102 VAL B CA 1
ATOM 3371 C C . VAL B 1 102 ? 19.234 -25.031 -10.703 1 98.56 102 VAL B C 1
ATOM 3373 O O . VAL B 1 102 ? 20.297 -25.609 -10.508 1 98.56 102 VAL B O 1
ATOM 3376 N N . LYS B 1 103 ? 19.156 -23.719 -10.812 1 97.69 103 LYS B N 1
ATOM 3377 C CA . LYS B 1 103 ? 20.203 -22.781 -10.359 1 97.69 103 LYS B CA 1
ATOM 3378 C C . LYS B 1 103 ? 19.828 -22.172 -9.016 1 97.69 103 LYS B C 1
ATOM 3380 O O . LYS B 1 103 ? 18.656 -21.938 -8.727 1 97.69 103 LYS B O 1
ATOM 3385 N N . ILE B 1 104 ? 20.828 -21.969 -8.211 1 97.69 104 ILE B N 1
ATOM 3386 C CA . ILE B 1 104 ? 20.609 -21.312 -6.934 1 97.69 104 ILE B CA 1
ATOM 3387 C C . ILE B 1 104 ? 21.484 -20.062 -6.836 1 97.69 104 ILE B C 1
ATOM 3389 O O . ILE B 1 104 ? 22.594 -20.031 -7.375 1 97.69 104 ILE B O 1
ATOM 3393 N N . HIS B 1 105 ? 21.016 -19.047 -6.223 1 97.5 105 HIS B N 1
ATOM 3394 C CA . HIS B 1 105 ? 21.766 -17.844 -5.906 1 97.5 105 HIS B CA 1
ATOM 3395 C C . HIS B 1 105 ? 21.453 -17.359 -4.492 1 97.5 105 HIS B C 1
ATOM 3397 O O . HIS B 1 105 ? 20.312 -17.031 -4.176 1 97.5 105 HIS B O 1
ATOM 3403 N N . VAL B 1 106 ? 22.484 -17.312 -3.668 1 97.81 106 VAL B N 1
ATOM 3404 C CA . VAL B 1 106 ? 22.312 -16.828 -2.299 1 97.81 106 VAL B CA 1
ATOM 3405 C C . VAL B 1 106 ? 22.188 -15.305 -2.297 1 97.81 106 VAL B C 1
ATOM 3407 O O . VAL B 1 106 ? 23.094 -14.602 -2.756 1 97.81 106 VAL B O 1
ATOM 3410 N N . PHE B 1 107 ? 21.094 -14.781 -1.821 1 97.88 107 PHE B N 1
ATOM 3411 C CA . PHE B 1 107 ? 20.812 -13.352 -1.748 1 97.88 107 PHE B CA 1
ATOM 3412 C C . PHE B 1 107 ? 19.922 -13.039 -0.555 1 97.88 107 PHE B C 1
ATOM 3414 O O . PHE B 1 107 ? 18.812 -13.555 -0.45 1 97.88 107 PHE B O 1
ATOM 3421 N N . ASP B 1 108 ? 20.406 -12.211 0.317 1 97.75 108 ASP B N 1
ATOM 3422 C CA . ASP B 1 108 ? 19.625 -11.781 1.476 1 97.75 108 ASP B CA 1
ATOM 3423 C C . ASP B 1 108 ? 18.891 -10.477 1.192 1 97.75 108 ASP B C 1
ATOM 3425 O O . ASP B 1 108 ? 19.469 -9.391 1.314 1 97.75 108 ASP B O 1
ATOM 3429 N N . PHE B 1 109 ? 17.625 -10.547 0.983 1 97.62 109 PHE B N 1
ATOM 3430 C CA . PHE B 1 109 ? 16.828 -9.383 0.632 1 97.62 109 PHE B CA 1
ATOM 3431 C C . PHE B 1 109 ? 16.75 -8.406 1.8 1 97.62 109 PHE B C 1
ATOM 3433 O O . PHE B 1 109 ? 16.359 -7.25 1.625 1 97.62 109 PHE B O 1
ATOM 3440 N N . GLU B 1 110 ? 17.078 -8.852 2.938 1 96.88 110 GLU B N 1
ATOM 3441 C CA . GLU B 1 110 ? 17.031 -7.996 4.117 1 96.88 110 GLU B CA 1
ATOM 3442 C C . GLU B 1 110 ? 18.25 -7.07 4.176 1 96.88 110 GLU B C 1
ATOM 3444 O O . GLU B 1 110 ? 18.109 -5.891 4.5 1 96.88 110 GLU B O 1
ATOM 3449 N N . SER B 1 111 ? 19.406 -7.602 3.811 1 95.81 111 SER B N 1
ATOM 3450 C CA . SER B 1 111 ? 20.625 -6.863 4.152 1 95.81 111 SER B CA 1
ATOM 3451 C C . SER B 1 111 ? 21.484 -6.609 2.916 1 95.81 111 SER B C 1
ATOM 3453 O O . SER B 1 111 ? 22.234 -5.637 2.865 1 95.81 111 SER B O 1
ATOM 3455 N N . THR B 1 112 ? 21.406 -7.469 1.925 1 95.88 112 THR B N 1
ATOM 3456 C CA . THR B 1 112 ? 22.234 -7.332 0.739 1 95.88 112 THR B CA 1
ATOM 3457 C C . THR B 1 112 ? 21.734 -6.199 -0.152 1 95.88 112 THR B C 1
ATOM 3459 O O . THR B 1 112 ? 20.531 -6.059 -0.364 1 95.88 112 THR B O 1
ATOM 3462 N N . SER B 1 113 ? 22.656 -5.371 -0.602 1 95.25 113 SER B N 1
ATOM 3463 C CA . SER B 1 113 ? 22.281 -4.32 -1.535 1 95.25 113 SER B CA 1
ATOM 3464 C C . SER B 1 113 ? 21.609 -4.898 -2.777 1 95.25 113 SER B C 1
ATOM 3466 O O . SER B 1 113 ? 22.094 -5.875 -3.352 1 95.25 113 SER B O 1
ATOM 3468 N N . TYR B 1 114 ? 20.531 -4.281 -3.232 1 95.12 114 TYR B N 1
ATOM 3469 C CA . TYR B 1 114 ? 19.797 -4.766 -4.398 1 95.12 114 TYR B CA 1
ATOM 3470 C C . TYR B 1 114 ? 20.625 -4.609 -5.668 1 95.12 114 TYR B C 1
ATOM 3472 O O . TYR B 1 114 ? 20.297 -5.211 -6.695 1 95.12 114 TYR B O 1
ATOM 3480 N N . GLU B 1 115 ? 21.641 -3.797 -5.641 1 92.75 115 GLU B N 1
ATOM 3481 C CA . GLU B 1 115 ? 22.547 -3.656 -6.766 1 92.75 115 GLU B CA 1
ATOM 3482 C C . GLU B 1 115 ? 23.297 -4.961 -7.039 1 92.75 115 GLU B C 1
ATOM 3484 O O . GLU B 1 115 ? 23.844 -5.156 -8.125 1 92.75 115 GLU B O 1
ATOM 3489 N N . ASN B 1 116 ? 23.266 -5.852 -6.078 1 94.94 116 ASN B N 1
ATOM 3490 C CA . ASN B 1 116 ? 24 -7.109 -6.199 1 94.94 116 ASN B CA 1
ATOM 3491 C C . ASN B 1 116 ? 23.109 -8.234 -6.695 1 94.94 116 ASN B C 1
ATOM 3493 O O . ASN B 1 116 ? 23.516 -9.398 -6.719 1 94.94 116 ASN B O 1
ATOM 3497 N N . LEU B 1 117 ? 21.859 -7.875 -7.047 1 95.5 117 LEU B N 1
ATOM 3498 C CA . LEU B 1 117 ? 21.031 -8.875 -7.715 1 95.5 117 LEU B CA 1
ATOM 3499 C C . LEU B 1 117 ? 21.719 -9.391 -8.977 1 95.5 117 LEU B C 1
ATOM 3501 O O . LEU B 1 117 ? 22.406 -8.625 -9.672 1 95.5 117 LEU B O 1
ATOM 3505 N N . PRO B 1 118 ? 21.578 -10.648 -9.258 1 90.88 118 PRO B N 1
ATOM 3506 C CA . PRO B 1 118 ? 22.266 -11.18 -10.438 1 90.88 118 PRO B CA 1
ATOM 3507 C C . PRO B 1 118 ? 21.828 -10.5 -11.734 1 90.88 118 PRO B C 1
ATOM 3509 O O . PRO B 1 118 ? 20.703 -10.68 -12.18 1 90.88 118 PRO B O 1
ATOM 3512 N N . SER B 1 119 ? 22.719 -9.898 -12.375 1 86.75 119 SER B N 1
ATOM 3513 C CA . SER B 1 119 ? 22.422 -9.125 -13.578 1 86.75 119 SER B CA 1
ATOM 3514 C C . SER B 1 119 ? 22.031 -10.031 -14.734 1 86.75 119 SER B C 1
ATOM 3516 O O . SER B 1 119 ? 21.375 -9.594 -15.68 1 86.75 119 SER B O 1
ATOM 3518 N N . ASP B 1 120 ? 22.469 -11.258 -14.68 1 88.19 120 ASP B N 1
ATOM 3519 C CA . ASP B 1 120 ? 22.156 -12.188 -15.758 1 88.19 120 ASP B CA 1
ATOM 3520 C C . ASP B 1 120 ? 20.656 -12.414 -15.875 1 88.19 120 ASP B C 1
ATOM 3522 O O . ASP B 1 120 ? 20.156 -12.844 -16.922 1 88.19 120 ASP B O 1
ATOM 3526 N N . LEU B 1 121 ? 19.953 -12.109 -14.781 1 90.69 121 LEU B N 1
ATOM 3527 C CA . LEU B 1 121 ? 18.5 -12.305 -14.805 1 90.69 121 LEU B CA 1
ATOM 3528 C C . LEU B 1 121 ? 17.844 -11.367 -15.812 1 90.69 121 LEU B C 1
ATOM 3530 O O . LEU B 1 121 ? 16.766 -11.656 -16.328 1 90.69 121 LEU B O 1
ATOM 3534 N N . SER B 1 122 ? 18.453 -10.25 -16.078 1 87.5 122 SER B N 1
ATOM 3535 C CA . SER B 1 122 ? 17.906 -9.312 -17.047 1 87.5 122 SER B CA 1
ATOM 3536 C C . SER B 1 122 ? 18.156 -9.797 -18.484 1 87.5 122 SER B C 1
ATOM 3538 O O . SER B 1 122 ? 17.469 -9.367 -19.406 1 87.5 122 SER B O 1
ATOM 3540 N N . GLN B 1 123 ? 19.125 -10.672 -18.641 1 83.44 123 GLN B N 1
ATOM 3541 C CA . GLN B 1 123 ? 19.5 -11.148 -19.969 1 83.44 123 GLN B CA 1
ATOM 3542 C C . GLN B 1 123 ? 19 -12.562 -20.203 1 83.44 123 GLN B C 1
ATOM 3544 O O . GLN B 1 123 ? 18.922 -13.008 -21.359 1 83.44 123 GLN B O 1
ATOM 3549 N N . GLU B 1 124 ? 18.719 -13.219 -19.156 1 85.44 124 GLU B N 1
ATOM 3550 C CA . GLU B 1 124 ? 18.234 -14.602 -19.25 1 85.44 124 GLU B CA 1
ATOM 3551 C C . GLU B 1 124 ? 16.797 -14.648 -19.766 1 85.44 124 GLU B C 1
ATOM 3553 O O . GLU B 1 124 ? 16.062 -13.664 -19.672 1 85.44 124 GLU B O 1
ATOM 3558 N N . ASN B 1 125 ? 16.578 -15.766 -20.422 1 94.94 125 ASN B N 1
ATOM 3559 C CA . ASN B 1 125 ? 15.195 -16.031 -20.828 1 94.94 125 ASN B CA 1
ATOM 3560 C C . ASN B 1 125 ? 14.336 -16.453 -19.641 1 94.94 125 ASN B C 1
ATOM 3562 O O . ASN B 1 125 ? 14.07 -17.641 -19.438 1 94.94 125 ASN B O 1
ATOM 3566 N N . VAL B 1 126 ? 13.898 -15.438 -18.891 1 98.06 126 VAL B N 1
ATOM 3567 C CA . VAL B 1 126 ? 13.008 -15.695 -17.766 1 98.06 126 VAL B CA 1
ATOM 3568 C C . VAL B 1 126 ? 11.555 -15.664 -18.234 1 98.06 126 VAL B C 1
ATOM 3570 O O . VAL B 1 126 ? 11.086 -14.641 -18.734 1 98.06 126 VAL B O 1
ATOM 3573 N N . SER B 1 127 ? 10.859 -16.766 -18.016 1 97.88 127 SER B N 1
ATOM 3574 C CA . SER B 1 127 ? 9.484 -16.875 -18.5 1 97.88 127 SER B CA 1
ATOM 3575 C C . SER B 1 127 ? 8.484 -16.75 -17.359 1 97.88 127 SER B C 1
ATOM 3577 O O . SER B 1 127 ? 7.34 -16.344 -17.562 1 97.88 127 SER B O 1
ATOM 3579 N N . ILE B 1 128 ? 8.922 -17.156 -16.141 1 98.81 128 ILE B N 1
ATOM 3580 C CA . ILE B 1 128 ? 8.031 -17.062 -14.992 1 98.81 128 ILE B CA 1
ATOM 3581 C C . ILE B 1 128 ? 8.789 -16.438 -13.812 1 98.81 128 ILE B C 1
ATOM 3583 O O . ILE B 1 128 ? 9.922 -16.812 -13.531 1 98.81 128 ILE B O 1
ATOM 3587 N N . LEU B 1 129 ? 8.258 -15.445 -13.195 1 98.88 129 LEU B N 1
ATOM 3588 C CA . LEU B 1 129 ? 8.766 -14.844 -11.969 1 98.88 129 LEU B CA 1
ATOM 3589 C C . LEU B 1 129 ? 7.77 -15.023 -10.828 1 98.88 129 LEU B C 1
ATOM 3591 O O . LEU B 1 129 ? 6.617 -14.594 -10.93 1 98.88 129 LEU B O 1
ATOM 3595 N N . ILE B 1 130 ? 8.172 -15.719 -9.789 1 98.88 130 ILE B N 1
ATOM 3596 C CA . ILE B 1 130 ? 7.391 -15.875 -8.57 1 98.88 130 ILE B CA 1
ATOM 3597 C C . ILE B 1 130 ? 8.031 -15.078 -7.434 1 98.88 130 ILE B C 1
ATOM 3599 O O . ILE B 1 130 ? 9.086 -15.461 -6.918 1 98.88 130 ILE B O 1
ATOM 3603 N N . ASN B 1 131 ? 7.426 -14 -7.055 1 98.88 131 ASN B N 1
ATOM 3604 C CA . ASN B 1 131 ? 7.852 -13.203 -5.91 1 98.88 131 ASN B CA 1
ATOM 3605 C C . ASN B 1 131 ? 7.121 -13.609 -4.637 1 98.88 131 ASN B C 1
ATOM 3607 O O . ASN B 1 131 ? 5.996 -13.172 -4.395 1 98.88 131 ASN B O 1
ATOM 3611 N N . CYS B 1 132 ? 7.82 -14.352 -3.783 1 98.44 132 CYS B N 1
ATOM 3612 C CA . CYS B 1 132 ? 7.172 -14.883 -2.59 1 98.44 132 CYS B CA 1
ATOM 3613 C C . CYS B 1 132 ? 7.992 -14.578 -1.342 1 98.44 132 CYS B C 1
ATOM 3615 O O . CYS B 1 132 ? 7.594 -14.93 -0.231 1 98.44 132 CYS B O 1
ATOM 3617 N N . ALA B 1 133 ? 9.164 -13.953 -1.493 1 97.88 133 ALA B N 1
ATOM 3618 C CA . ALA B 1 133 ? 9.961 -13.586 -0.326 1 97.88 133 ALA B CA 1
ATOM 3619 C C . ALA B 1 133 ? 9.195 -12.625 0.579 1 97.88 133 ALA B C 1
ATOM 3621 O O . ALA B 1 133 ? 8.555 -11.688 0.099 1 97.88 133 ALA B O 1
ATOM 3622 N N . GLY B 1 134 ? 9.18 -12.914 1.833 1 97.44 134 GLY B N 1
ATOM 3623 C CA . GLY B 1 134 ? 8.492 -12.047 2.77 1 97.44 134 GLY B CA 1
ATOM 3624 C C . GLY B 1 134 ? 8.688 -12.453 4.219 1 97.44 134 GLY B C 1
ATOM 3625 O O . GLY B 1 134 ? 8.969 -13.617 4.512 1 97.44 134 GLY B O 1
ATOM 3626 N N . ILE B 1 135 ? 8.578 -11.492 5.102 1 97.25 135 ILE B N 1
ATOM 3627 C CA . ILE B 1 135 ? 8.633 -11.719 6.543 1 97.25 135 ILE B CA 1
ATOM 3628 C C . ILE B 1 135 ? 7.473 -11.008 7.227 1 97.25 135 ILE B C 1
ATOM 3630 O O . ILE B 1 135 ? 6.859 -10.109 6.645 1 97.25 135 ILE B O 1
ATOM 3634 N N . ALA B 1 136 ? 7.094 -11.477 8.375 1 96.5 136 ALA B N 1
ATOM 3635 C CA . ALA B 1 136 ? 6.078 -10.875 9.242 1 96.5 136 ALA B CA 1
ATOM 3636 C C . ALA B 1 136 ? 6.617 -10.656 10.648 1 96.5 136 ALA B C 1
ATOM 3638 O O . ALA B 1 136 ? 7.652 -11.219 11.023 1 96.5 136 ALA B O 1
ATOM 3639 N N . PRO B 1 137 ? 5.961 -9.797 11.422 1 96 137 PRO B N 1
ATOM 3640 C CA . PRO B 1 137 ? 6.398 -9.641 12.812 1 96 137 PRO B CA 1
ATOM 3641 C C . PRO B 1 137 ? 6.297 -10.938 13.609 1 96 137 PRO B C 1
ATOM 3643 O O . PRO B 1 137 ? 5.348 -11.703 13.43 1 96 137 PRO B O 1
ATOM 3646 N N . GLU B 1 138 ? 7.234 -11.125 14.477 1 94.31 138 GLU B N 1
ATOM 3647 C CA . GLU B 1 138 ? 7.25 -12.32 15.312 1 94.31 138 GLU B CA 1
ATOM 3648 C C . GLU B 1 138 ? 6.426 -12.125 16.578 1 94.31 138 GLU B C 1
ATOM 3650 O O . GLU B 1 138 ? 6.34 -13.031 17.422 1 94.31 138 GLU B O 1
ATOM 3655 N N . GLN B 1 139 ? 5.902 -10.977 16.75 1 94.19 139 GLN B N 1
ATOM 3656 C CA . GLN B 1 139 ? 5 -10.68 17.859 1 94.19 139 GLN B CA 1
ATOM 3657 C C . GLN B 1 139 ? 3.955 -9.641 17.453 1 94.19 139 GLN B C 1
ATOM 3659 O O . GLN B 1 139 ? 4.188 -8.844 16.547 1 94.19 139 GLN B O 1
ATOM 3664 N N . VAL B 1 140 ? 2.812 -9.789 18.047 1 95.25 140 VAL B N 1
ATOM 3665 C CA . VAL B 1 140 ? 1.769 -8.781 17.906 1 95.25 140 VAL B CA 1
ATOM 3666 C C . VAL B 1 140 ? 2.006 -7.641 18.906 1 95.25 140 VAL B C 1
ATOM 3668 O O . VAL B 1 140 ? 2.062 -7.871 20.109 1 95.25 140 VAL B O 1
ATOM 3671 N N . GLY B 1 141 ? 2.238 -6.469 18.391 1 96.62 141 GLY B N 1
ATOM 3672 C CA . GLY B 1 141 ? 2.525 -5.305 19.203 1 96.62 141 GLY B CA 1
ATOM 3673 C C . GLY B 1 141 ? 2.57 -4.012 18.422 1 96.62 141 GLY B C 1
ATOM 3674 O O . GLY B 1 141 ? 2.654 -4.035 17.188 1 96.62 141 GLY B O 1
ATOM 3675 N N . ASN B 1 142 ? 2.379 -2.924 19.141 1 97.31 142 ASN B N 1
ATOM 3676 C CA . ASN B 1 142 ? 2.486 -1.643 18.453 1 97.31 142 ASN B CA 1
ATOM 3677 C C . ASN B 1 142 ? 3.914 -1.378 17.984 1 97.31 142 ASN B C 1
ATOM 3679 O O . ASN B 1 142 ? 4.816 -2.17 18.25 1 97.31 142 ASN B O 1
ATOM 3683 N N . LEU B 1 143 ? 4.164 -0.342 17.234 1 98 143 LEU B N 1
ATOM 3684 C CA . LEU B 1 143 ? 5.438 -0.066 16.562 1 98 143 LEU B CA 1
ATOM 3685 C C . LEU B 1 143 ? 6.578 -0.029 17.578 1 98 143 LEU B C 1
ATOM 3687 O O . LEU B 1 143 ? 7.664 -0.547 17.312 1 98 143 LEU B O 1
ATOM 3691 N N . VAL B 1 144 ? 6.367 0.549 18.766 1 97.19 144 VAL B N 1
ATOM 3692 C CA . VAL B 1 144 ? 7.441 0.767 19.734 1 97.19 144 VAL B CA 1
ATOM 3693 C C . VAL B 1 144 ? 7.711 -0.521 20.5 1 97.19 144 VAL B C 1
ATOM 3695 O O . VAL B 1 144 ? 8.758 -0.665 21.141 1 97.19 144 VAL B O 1
ATOM 3698 N N . GLU B 1 145 ? 6.789 -1.447 20.453 1 96.69 145 GLU B N 1
ATOM 3699 C CA . GLU B 1 145 ? 6.961 -2.746 21.109 1 96.69 145 GLU B CA 1
ATOM 3700 C C . GLU B 1 145 ? 7.703 -3.719 20.188 1 96.69 145 GLU B C 1
ATOM 3702 O O . GLU B 1 145 ? 8.227 -4.734 20.656 1 96.69 145 GLU B O 1
ATOM 3707 N N . GLN B 1 146 ? 7.691 -3.418 18.922 1 96.94 146 GLN B N 1
ATOM 3708 C CA . GLN B 1 146 ? 8.398 -4.25 17.953 1 96.94 146 GLN B CA 1
ATOM 3709 C C . GLN B 1 146 ? 9.891 -3.957 17.969 1 96.94 146 GLN B C 1
ATOM 3711 O O . GLN B 1 146 ? 10.32 -2.887 18.391 1 96.94 146 GLN B O 1
ATOM 3716 N N . PRO B 1 147 ? 10.742 -4.941 17.5 1 96.69 147 PRO B N 1
ATOM 3717 C CA . PRO B 1 147 ? 12.172 -4.652 17.359 1 96.69 147 PRO B CA 1
ATOM 3718 C C . PRO B 1 147 ? 12.445 -3.398 16.531 1 96.69 147 PRO B C 1
ATOM 3720 O O . PRO B 1 147 ? 11.75 -3.139 15.547 1 96.69 147 PRO B O 1
ATOM 3723 N N . GLU B 1 148 ? 13.5 -2.668 17 1 96.12 148 GLU B N 1
ATOM 3724 C CA . GLU B 1 148 ? 13.883 -1.438 16.297 1 96.12 148 GLU B CA 1
ATOM 3725 C C . GLU B 1 148 ? 14.133 -1.694 14.82 1 96.12 148 GLU B C 1
ATOM 3727 O O . GLU B 1 148 ? 14.812 -2.656 14.453 1 96.12 148 GLU B O 1
ATOM 3732 N N . GLY B 1 149 ? 13.469 -0.893 13.977 1 97.12 149 GLY B N 1
ATOM 3733 C CA . GLY B 1 149 ? 13.727 -0.958 12.547 1 97.12 149 GLY B CA 1
ATOM 3734 C C . GLY B 1 149 ? 12.945 -2.059 11.852 1 97.12 149 GLY B C 1
ATOM 3735 O O . GLY B 1 149 ? 13.133 -2.297 10.656 1 97.12 149 GLY B O 1
ATOM 3736 N N . LEU B 1 150 ? 12.07 -2.746 12.523 1 98.31 150 LEU B N 1
ATOM 3737 C CA . LEU B 1 150 ? 11.359 -3.879 11.945 1 98.31 150 LEU B CA 1
ATOM 3738 C C . LEU B 1 150 ? 10.461 -3.426 10.805 1 98.31 150 LEU B C 1
ATOM 3740 O O . LEU B 1 150 ? 10.328 -4.125 9.797 1 98.31 150 LEU B O 1
ATOM 3744 N N . ALA B 1 151 ? 9.828 -2.285 10.992 1 98.62 151 ALA B N 1
ATOM 3745 C CA . ALA B 1 151 ? 8.898 -1.816 9.969 1 98.62 151 ALA B CA 1
ATOM 3746 C C . ALA B 1 151 ? 9.609 -1.639 8.625 1 98.62 151 ALA B C 1
ATOM 3748 O O . ALA B 1 151 ? 9.164 -2.162 7.605 1 98.62 151 ALA B O 1
ATOM 3749 N N . SER B 1 152 ? 10.727 -0.895 8.617 1 98.31 152 SER B N 1
ATOM 3750 C CA . SER B 1 152 ? 11.477 -0.683 7.387 1 98.31 152 SER B CA 1
ATOM 3751 C C . SER B 1 152 ? 12.031 -1.996 6.848 1 98.31 152 SER B C 1
ATOM 3753 O O . SER B 1 152 ? 12.133 -2.18 5.633 1 98.31 152 SER B O 1
ATOM 3755 N N . LYS B 1 153 ? 12.414 -2.885 7.727 1 98.25 153 LYS B N 1
ATOM 3756 C CA . LYS B 1 153 ? 12.898 -4.199 7.324 1 98.25 153 LYS B CA 1
ATOM 3757 C C . LYS B 1 153 ? 11.828 -4.977 6.57 1 98.25 153 LYS B C 1
ATOM 3759 O O . LYS B 1 153 ? 12.102 -5.57 5.523 1 98.25 153 LYS B O 1
ATOM 3764 N N . ILE B 1 154 ? 10.633 -4.984 7.094 1 98.69 154 ILE B N 1
ATOM 3765 C CA . ILE B 1 154 ? 9.516 -5.688 6.477 1 98.69 154 ILE B CA 1
ATOM 3766 C C . ILE B 1 154 ? 9.227 -5.09 5.098 1 98.69 154 ILE B C 1
ATOM 3768 O O . ILE B 1 154 ? 9.047 -5.82 4.125 1 98.69 154 ILE B O 1
ATOM 3772 N N . LEU B 1 155 ? 9.195 -3.791 4.992 1 98.81 155 LEU B N 1
ATOM 3773 C CA . LEU B 1 155 ? 8.945 -3.141 3.709 1 98.81 155 LEU B CA 1
ATOM 3774 C C . LEU B 1 155 ? 10.062 -3.461 2.715 1 98.81 155 LEU B C 1
ATOM 3776 O O . LEU B 1 155 ? 9.797 -3.668 1.528 1 98.81 155 LEU B O 1
ATOM 3780 N N . ARG B 1 156 ? 11.258 -3.486 3.191 1 98.38 156 ARG B N 1
ATOM 3781 C CA . ARG B 1 156 ? 12.391 -3.807 2.326 1 98.38 156 ARG B CA 1
ATOM 3782 C C . ARG B 1 156 ? 12.281 -5.227 1.786 1 98.38 156 ARG B C 1
ATOM 3784 O O . ARG B 1 156 ? 12.406 -5.453 0.58 1 98.38 156 ARG B O 1
ATOM 3791 N N . VAL B 1 157 ? 12.016 -6.145 2.633 1 98.56 157 VAL B N 1
ATOM 3792 C CA . VAL B 1 157 ? 12.016 -7.551 2.256 1 98.56 157 VAL B CA 1
ATOM 379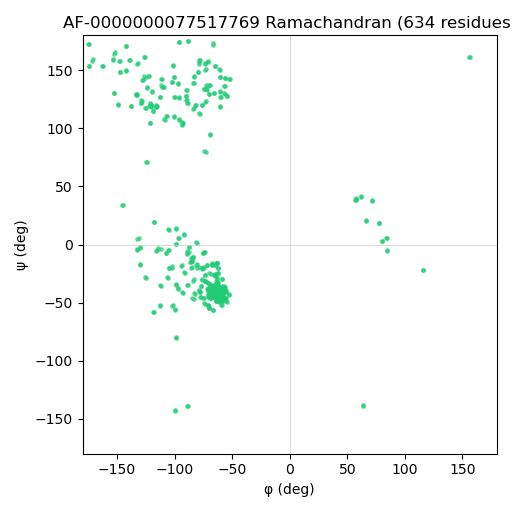3 C C . VAL B 1 157 ? 10.758 -7.875 1.453 1 98.56 157 VAL B C 1
ATOM 3795 O O . VAL B 1 157 ? 10.828 -8.531 0.413 1 98.56 157 VAL B O 1
ATOM 3798 N N . ASN B 1 158 ? 9.633 -7.434 1.898 1 98.75 158 ASN B N 1
ATOM 3799 C CA . ASN B 1 158 ? 8.367 -7.832 1.295 1 98.75 158 ASN B CA 1
ATOM 3800 C C . ASN B 1 158 ? 8.102 -7.082 -0.009 1 98.75 158 ASN B C 1
ATOM 3802 O O . ASN B 1 158 ? 7.684 -7.684 -1 1 98.75 158 ASN B O 1
ATOM 3806 N N . LEU B 1 159 ? 8.344 -5.812 0.045 1 98.81 159 LEU B N 1
ATOM 3807 C CA . LEU B 1 159 ? 7.898 -4.949 -1.043 1 98.81 159 LEU B CA 1
ATOM 3808 C C . LEU B 1 159 ? 9.055 -4.637 -1.993 1 98.81 159 LEU B C 1
ATOM 3810 O O . LEU B 1 159 ? 8.953 -4.895 -3.195 1 98.81 159 LEU B O 1
ATOM 3814 N N . MET B 1 160 ? 10.133 -4.109 -1.46 1 98.62 160 MET B N 1
ATOM 3815 C CA . MET B 1 160 ? 11.227 -3.666 -2.32 1 98.62 160 MET B CA 1
ATOM 3816 C C . MET B 1 160 ? 11.828 -4.84 -3.092 1 98.62 160 MET B C 1
ATOM 3818 O O . MET B 1 160 ? 12.25 -4.68 -4.238 1 98.62 160 MET B O 1
ATOM 3822 N N . SER B 1 161 ? 11.883 -6.004 -2.473 1 98.62 161 SER B N 1
ATOM 3823 C CA . SER B 1 161 ? 12.383 -7.188 -3.166 1 98.62 161 SER B CA 1
ATOM 3824 C C . SER B 1 161 ? 11.57 -7.48 -4.418 1 98.62 161 SER B C 1
ATOM 3826 O O . SER B 1 161 ? 12.125 -7.645 -5.504 1 98.62 161 SER B O 1
ATOM 3828 N N . SER B 1 162 ? 10.227 -7.492 -4.305 1 98.62 162 SER B N 1
ATOM 3829 C CA . SER B 1 162 ? 9.336 -7.789 -5.426 1 98.6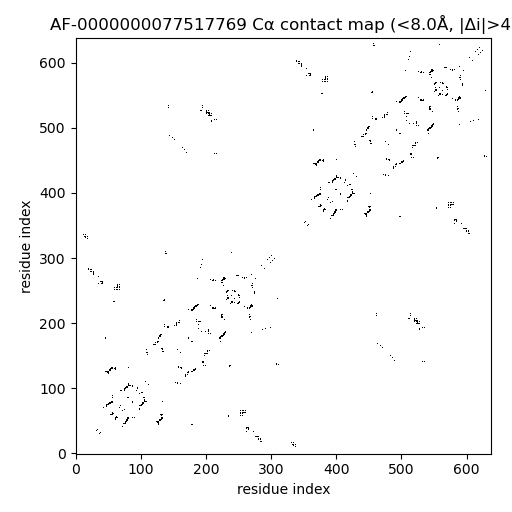2 162 SER B CA 1
ATOM 3830 C C . SER B 1 162 ? 9.469 -6.738 -6.523 1 98.62 162 SER B C 1
ATOM 3832 O O . SER B 1 162 ? 9.523 -7.078 -7.707 1 98.62 162 SER B O 1
ATOM 3834 N N . VAL B 1 163 ? 9.539 -5.492 -6.148 1 98.75 163 VAL B N 1
ATOM 3835 C CA . VAL B 1 163 ? 9.602 -4.398 -7.113 1 98.75 163 VAL B CA 1
ATOM 3836 C C . VAL B 1 163 ? 10.922 -4.457 -7.879 1 98.75 163 VAL B C 1
ATOM 3838 O O . VAL B 1 163 ? 10.938 -4.312 -9.102 1 98.75 163 VAL B O 1
ATOM 3841 N N . LYS B 1 164 ? 11.992 -4.699 -7.164 1 98.44 164 LYS B N 1
ATOM 3842 C CA . LYS B 1 164 ? 13.305 -4.77 -7.805 1 98.44 164 LYS B CA 1
ATOM 3843 C C . LYS B 1 164 ? 13.391 -5.957 -8.758 1 98.44 164 LYS B C 1
ATOM 3845 O O . LYS B 1 164 ? 13.961 -5.852 -9.844 1 98.44 164 LYS B O 1
ATOM 3850 N N . MET B 1 165 ? 12.82 -7.082 -8.359 1 98.5 165 MET B N 1
ATOM 3851 C CA . MET B 1 165 ? 12.805 -8.25 -9.234 1 98.5 165 MET B CA 1
ATOM 3852 C C . MET B 1 165 ? 11.992 -7.973 -10.5 1 98.5 165 MET B C 1
ATOM 3854 O O . MET B 1 165 ? 12.383 -8.383 -11.594 1 98.5 165 MET B O 1
ATOM 3858 N N . ILE B 1 166 ? 10.898 -7.316 -10.375 1 98.69 166 ILE B N 1
ATOM 3859 C CA . ILE B 1 166 ? 10.055 -6.969 -11.516 1 98.69 166 ILE B CA 1
ATOM 3860 C C . ILE B 1 166 ? 10.797 -6.004 -12.438 1 98.69 166 ILE B C 1
ATOM 3862 O O . ILE B 1 166 ? 10.789 -6.172 -13.656 1 98.69 166 ILE B O 1
ATOM 3866 N N . GLU B 1 167 ? 11.461 -4.992 -11.836 1 98 167 GLU B N 1
ATOM 3867 C CA . GLU B 1 167 ? 12.25 -4.051 -12.633 1 98 167 GLU B CA 1
ATOM 3868 C C . GLU B 1 167 ? 13.312 -4.777 -13.445 1 98 167 GLU B C 1
ATOM 3870 O O . GLU B 1 167 ? 13.617 -4.383 -14.57 1 98 167 GLU B O 1
ATOM 3875 N N . LEU B 1 168 ? 13.828 -5.789 -12.852 1 97.56 168 LEU B N 1
ATOM 3876 C CA . LEU B 1 168 ? 14.938 -6.523 -13.445 1 97.56 168 LEU B CA 1
ATOM 3877 C C . LEU B 1 168 ? 14.445 -7.441 -14.555 1 97.56 168 LEU B C 1
ATOM 3879 O O . LEU B 1 168 ? 15.102 -7.574 -15.594 1 97.56 168 LEU B O 1
ATOM 3883 N N . ILE B 1 169 ? 13.289 -8.055 -14.477 1 98.25 169 ILE B N 1
ATOM 3884 C CA . ILE B 1 169 ? 12.938 -9.211 -15.297 1 98.25 169 ILE B CA 1
ATOM 3885 C C . ILE B 1 169 ? 11.836 -8.828 -16.281 1 98.25 169 ILE B C 1
ATOM 3887 O O . ILE B 1 169 ? 11.828 -9.289 -17.422 1 98.25 169 ILE B O 1
ATOM 3891 N N . LEU B 1 170 ? 10.914 -7.98 -15.898 1 98.25 170 LEU B N 1
ATOM 3892 C CA . LEU B 1 170 ? 9.703 -7.711 -16.672 1 98.25 170 LEU B CA 1
ATOM 3893 C C . LEU B 1 170 ? 10.039 -7.125 -18.031 1 98.25 170 LEU B C 1
ATOM 3895 O O . LEU B 1 170 ? 9.43 -7.5 -19.031 1 98.25 170 LEU B O 1
ATOM 3899 N N . PRO B 1 171 ? 11.031 -6.168 -18.125 1 97.69 171 PRO B N 1
ATOM 3900 C CA . PRO B 1 171 ? 11.344 -5.617 -19.453 1 97.69 171 PRO B CA 1
ATOM 3901 C C . PRO B 1 171 ? 11.703 -6.695 -20.469 1 97.69 171 PRO B C 1
ATOM 3903 O O . PRO B 1 171 ? 11.281 -6.621 -21.625 1 97.69 171 PRO B O 1
ATOM 3906 N N . GLY B 1 172 ? 12.453 -7.672 -20.062 1 97.38 172 GLY B N 1
ATOM 3907 C CA . GLY B 1 172 ? 12.773 -8.773 -20.953 1 97.38 172 GLY B CA 1
ATOM 3908 C C . GLY B 1 172 ? 11.547 -9.57 -21.375 1 97.38 172 GLY B C 1
ATOM 3909 O O . GLY B 1 172 ? 11.438 -9.984 -22.531 1 97.38 172 GLY B O 1
ATOM 3910 N N . MET B 1 173 ? 10.641 -9.836 -20.453 1 98.06 173 MET B N 1
ATOM 3911 C CA . MET B 1 173 ? 9.398 -10.539 -20.766 1 98.06 173 MET B CA 1
ATOM 3912 C C . MET B 1 173 ? 8.586 -9.773 -21.797 1 98.06 173 MET B C 1
ATOM 3914 O O . MET B 1 173 ? 8.055 -10.367 -22.734 1 98.06 173 MET B O 1
ATOM 3918 N N . ILE B 1 174 ? 8.5 -8.453 -21.547 1 97.88 174 ILE B N 1
ATOM 3919 C CA . ILE B 1 174 ? 7.707 -7.609 -22.438 1 97.88 174 ILE B CA 1
ATOM 3920 C C . ILE B 1 174 ? 8.328 -7.594 -23.828 1 97.88 174 ILE B C 1
ATOM 3922 O O . ILE B 1 174 ? 7.625 -7.688 -24.828 1 97.88 174 ILE B O 1
ATOM 3926 N N . LYS B 1 175 ? 9.625 -7.477 -23.891 1 96.88 175 LYS B N 1
ATOM 3927 C CA . LYS B 1 175 ? 10.336 -7.492 -25.172 1 96.88 175 LYS B CA 1
ATOM 3928 C C . LYS B 1 175 ? 10.055 -8.781 -25.938 1 96.88 175 LYS B C 1
ATOM 3930 O O . LYS B 1 175 ? 9.828 -8.758 -27.141 1 96.88 175 LYS B O 1
ATOM 3935 N N . ARG B 1 176 ? 10.023 -9.898 -25.25 1 97.12 176 ARG B N 1
ATOM 3936 C CA . ARG B 1 176 ? 9.789 -11.203 -25.875 1 97.12 176 ARG B CA 1
ATOM 3937 C C . ARG B 1 176 ? 8.297 -11.477 -26.016 1 97.12 176 ARG B C 1
ATOM 3939 O O . ARG B 1 176 ? 7.898 -12.461 -26.656 1 97.12 176 ARG B O 1
ATOM 3946 N N . ASN B 1 177 ? 7.43 -10.656 -25.359 1 97.62 177 ASN B N 1
ATOM 3947 C CA . ASN B 1 177 ? 5.977 -10.773 -25.344 1 97.62 177 ASN B CA 1
ATOM 3948 C C . ASN B 1 177 ? 5.527 -12.133 -24.812 1 97.62 177 ASN B C 1
ATOM 3950 O O . ASN B 1 177 ? 4.664 -12.781 -25.422 1 97.62 177 ASN B O 1
ATOM 3954 N N . LYS B 1 178 ? 6.242 -12.547 -23.828 1 96.5 178 LYS B N 1
ATOM 3955 C CA . LYS B 1 178 ? 5.953 -13.828 -23.203 1 96.5 178 LYS B CA 1
ATOM 3956 C C . LYS B 1 178 ? 6.41 -13.844 -21.734 1 96.5 178 LYS B C 1
ATOM 3958 O O . LYS B 1 178 ? 7.551 -13.477 -21.438 1 96.5 178 LYS B O 1
ATOM 3963 N N . GLY B 1 179 ? 5.484 -14.273 -20.875 1 97.88 179 GLY B N 1
ATOM 3964 C CA . GLY B 1 179 ? 5.898 -14.391 -19.484 1 97.88 179 GLY B CA 1
ATOM 3965 C C . GLY B 1 179 ? 4.738 -14.32 -18.5 1 97.88 179 GLY B C 1
ATOM 3966 O O . GLY B 1 179 ? 3.631 -13.93 -18.875 1 97.88 179 GLY B O 1
ATOM 3967 N N . CYS B 1 180 ? 5.008 -14.797 -17.281 1 98.5 180 CYS B N 1
ATOM 3968 C CA . CYS B 1 180 ? 4.078 -14.719 -16.156 1 98.5 180 CYS B CA 1
ATOM 3969 C C . CYS B 1 180 ? 4.781 -14.211 -14.906 1 98.5 180 CYS B C 1
ATOM 3971 O O . CYS B 1 180 ? 5.883 -14.656 -14.578 1 98.5 180 CYS B O 1
ATOM 3973 N N . VAL B 1 181 ? 4.223 -13.258 -14.312 1 98.81 181 VAL B N 1
ATOM 3974 C CA . VAL B 1 181 ? 4.68 -12.781 -13.016 1 98.81 181 VAL B CA 1
ATOM 3975 C C . VAL B 1 181 ? 3.619 -13.078 -11.953 1 98.81 181 VAL B C 1
ATOM 3977 O O . VAL B 1 181 ? 2.441 -12.758 -12.141 1 98.81 181 VAL B O 1
ATOM 3980 N N . VAL B 1 182 ? 3.99 -13.727 -10.883 1 98.88 182 VAL B N 1
ATOM 3981 C CA . VAL B 1 182 ? 3.111 -13.977 -9.742 1 98.88 182 VAL B CA 1
ATOM 3982 C C . VAL B 1 182 ? 3.689 -13.32 -8.492 1 98.88 182 VAL B C 1
ATOM 3984 O O . VAL B 1 182 ? 4.793 -13.656 -8.062 1 98.88 182 VAL B O 1
ATOM 3987 N N . ASN B 1 183 ? 3.029 -12.367 -7.969 1 98.88 183 ASN B N 1
ATOM 3988 C CA . ASN B 1 183 ? 3.361 -11.727 -6.703 1 98.88 183 ASN B CA 1
ATOM 3989 C C . ASN B 1 183 ? 2.463 -12.211 -5.57 1 98.88 183 ASN B C 1
ATOM 3991 O O . ASN B 1 183 ? 1.262 -12.406 -5.766 1 98.88 183 ASN B O 1
ATOM 3995 N N . VAL B 1 184 ? 3.029 -12.406 -4.418 1 98.69 184 VAL B N 1
ATOM 3996 C CA . VAL B 1 184 ? 2.248 -12.891 -3.283 1 98.69 184 VAL B CA 1
ATOM 3997 C C . VAL B 1 184 ? 2.047 -11.758 -2.279 1 98.69 184 VAL B C 1
ATOM 3999 O O . VAL B 1 184 ? 3.006 -11.289 -1.66 1 98.69 184 VAL B O 1
ATOM 4002 N N . SER B 1 185 ? 0.9 -11.336 -2.182 1 98.44 185 SER B N 1
ATOM 4003 C CA . SER B 1 185 ? 0.473 -10.359 -1.187 1 98.44 185 SER B CA 1
ATOM 4004 C C . SER B 1 185 ? -0.227 -11.031 -0.013 1 98.44 185 SER B C 1
ATOM 4006 O O . SER B 1 185 ? 0.227 -12.07 0.473 1 98.44 185 SER B O 1
ATOM 4008 N N . SER B 1 186 ? -1.225 -10.438 0.509 1 97.69 186 SER B N 1
ATOM 4009 C CA . SER B 1 186 ? -2.004 -10.93 1.642 1 97.69 186 SER B CA 1
ATOM 4010 C C . SER B 1 186 ? -3.344 -10.203 1.744 1 97.69 186 SER B C 1
ATOM 4012 O O . SER B 1 186 ? -3.475 -9.062 1.294 1 97.69 186 SER B O 1
ATOM 4014 N N . MET B 1 187 ? -4.266 -10.906 2.326 1 95.25 187 MET B N 1
ATOM 4015 C CA . MET B 1 187 ? -5.547 -10.258 2.578 1 95.25 187 MET B CA 1
ATOM 4016 C C . MET B 1 187 ? -5.383 -9.102 3.561 1 95.25 187 MET B C 1
ATOM 4018 O O . MET B 1 187 ? -6.184 -8.164 3.561 1 95.25 187 MET B O 1
ATOM 4022 N N . THR B 1 188 ? -4.379 -9.156 4.379 1 93.81 188 THR B N 1
ATOM 4023 C CA . THR B 1 188 ? -4.129 -8.047 5.297 1 93.81 188 THR B CA 1
ATOM 4024 C C . THR B 1 188 ? -3.807 -6.77 4.527 1 93.81 188 THR B C 1
ATOM 4026 O O . THR B 1 188 ? -3.83 -5.676 5.098 1 93.81 188 THR B O 1
ATOM 4029 N N . GLY B 1 189 ? -3.488 -6.867 3.273 1 93.62 189 GLY B N 1
ATOM 4030 C CA . GLY B 1 189 ? -3.223 -5.715 2.43 1 93.62 189 GLY B CA 1
ATOM 4031 C C . GLY B 1 189 ? -4.484 -5.047 1.916 1 93.62 189 GLY B C 1
ATOM 4032 O O . GLY B 1 189 ? -4.422 -4.027 1.227 1 93.62 189 GLY B O 1
ATOM 4033 N N . TRP B 1 190 ? -5.586 -5.535 2.293 1 89.5 190 TRP B N 1
ATOM 4034 C CA . TRP B 1 190 ? -6.852 -4.98 1.835 1 89.5 190 TRP B CA 1
ATOM 4035 C C . TRP B 1 190 ? -7.324 -3.865 2.762 1 89.5 190 TRP B C 1
ATOM 4037 O O . TRP B 1 190 ? -7.953 -2.902 2.316 1 89.5 190 TRP B O 1
ATOM 4047 N N . ARG B 1 191 ? -7.051 -4.031 4 1 90.69 191 ARG B N 1
ATOM 4048 C CA . ARG B 1 191 ? -7.375 -3.012 4.992 1 90.69 191 ARG B CA 1
ATOM 4049 C C . ARG B 1 191 ? -6.285 -2.912 6.055 1 90.69 191 ARG B C 1
ATOM 4051 O O . ARG B 1 191 ? -5.664 -3.914 6.406 1 90.69 191 ARG B O 1
ATOM 4058 N N . PRO B 1 192 ? -6.168 -1.733 6.527 1 92.38 192 PRO B N 1
ATOM 4059 C CA . PRO B 1 192 ? -5.129 -1.559 7.547 1 92.38 192 PRO B CA 1
ATOM 4060 C C . PRO B 1 192 ? -5.473 -2.25 8.867 1 92.38 192 PRO B C 1
ATOM 4062 O O . PRO B 1 192 ? -6.602 -2.139 9.344 1 92.38 192 PRO B O 1
ATOM 4065 N N . LEU B 1 193 ? -4.566 -3.002 9.352 1 93.5 193 LEU B N 1
ATOM 4066 C CA . LEU B 1 193 ? -4.699 -3.664 10.648 1 93.5 193 LEU B CA 1
ATOM 4067 C C . LEU B 1 193 ? -3.598 -3.217 11.602 1 93.5 193 LEU B C 1
ATOM 4069 O O . LEU B 1 193 ? -2.418 -3.221 11.242 1 93.5 193 LEU B O 1
ATOM 4073 N N . PRO B 1 194 ? -3.926 -2.854 12.82 1 95.88 194 PRO B N 1
ATOM 4074 C CA . PRO B 1 194 ? -2.936 -2.42 13.805 1 95.88 194 PRO B CA 1
ATOM 4075 C C . PRO B 1 194 ? -2.189 -3.59 14.445 1 95.88 194 PRO B C 1
ATOM 4077 O O . PRO B 1 194 ? -2.609 -4.742 14.312 1 95.88 194 PRO B O 1
ATOM 4080 N N . TYR B 1 195 ? -0.976 -3.34 15.031 1 96.38 195 TYR B N 1
ATOM 4081 C CA . TYR B 1 195 ? -0.161 -4.227 15.859 1 96.38 195 TYR B CA 1
ATOM 4082 C C . TYR B 1 195 ? 0.632 -5.199 15 1 96.38 195 TYR B C 1
ATOM 4084 O O . TYR B 1 195 ? 1.3 -6.098 15.516 1 96.38 195 TYR B O 1
ATOM 4092 N N . ILE B 1 196 ? 0.487 -5.031 13.695 1 95.75 196 ILE B N 1
ATOM 4093 C CA . ILE B 1 196 ? 1.364 -5.594 12.672 1 95.75 196 ILE B CA 1
ATOM 4094 C C . ILE B 1 196 ? 1.489 -4.617 11.508 1 95.75 196 ILE B C 1
ATOM 4096 O O . ILE B 1 196 ? 1.533 -5.031 10.344 1 95.75 196 ILE B O 1
ATOM 4100 N N . SER B 1 197 ? 1.469 -3.406 11.719 1 95.31 197 SER B N 1
ATOM 4101 C CA . SER B 1 197 ? 1.157 -2.26 10.867 1 95.31 197 SER B CA 1
ATOM 4102 C C . SER B 1 197 ? 1.974 -2.289 9.578 1 95.31 197 SER B C 1
ATOM 4104 O O . SER B 1 197 ? 1.453 -1.995 8.5 1 95.31 197 SER B O 1
ATOM 4106 N N . SER B 1 198 ? 3.287 -2.613 9.625 1 97.44 198 SER B N 1
ATOM 4107 C CA . SER B 1 198 ? 4.145 -2.545 8.445 1 97.44 198 SER B CA 1
ATOM 4108 C C . SER B 1 198 ? 3.846 -3.684 7.473 1 97.44 198 SER B C 1
ATOM 4110 O O . SER B 1 198 ? 4.035 -3.541 6.266 1 97.44 198 SER B O 1
ATOM 4112 N N . TYR B 1 199 ? 3.334 -4.785 7.988 1 97.94 199 TYR B N 1
ATOM 4113 C CA . TYR B 1 199 ? 3.062 -5.949 7.148 1 97.94 199 TYR B CA 1
ATOM 4114 C C . TYR B 1 199 ? 1.896 -5.684 6.207 1 97.94 199 TYR B C 1
ATOM 4116 O O . TYR B 1 199 ? 2.045 -5.766 4.984 1 97.94 199 TYR B O 1
ATOM 4124 N N . PRO B 1 200 ? 0.715 -5.281 6.754 1 98.19 200 PRO B N 1
ATOM 4125 C CA . PRO B 1 200 ? -0.377 -4.934 5.844 1 98.19 200 PRO B CA 1
ATOM 4126 C C . PRO B 1 200 ? 0.004 -3.83 4.859 1 98.19 200 PRO B C 1
ATOM 4128 O O . PRO B 1 200 ? -0.422 -3.855 3.701 1 98.19 200 PRO B O 1
ATOM 4131 N N . ALA B 1 201 ? 0.764 -2.863 5.312 1 98.69 201 ALA B N 1
ATOM 4132 C CA . ALA B 1 201 ? 1.197 -1.778 4.434 1 98.69 201 ALA B CA 1
ATOM 4133 C C . ALA B 1 201 ? 2.006 -2.316 3.258 1 98.69 201 ALA B C 1
ATOM 4135 O O . ALA B 1 201 ? 1.771 -1.936 2.109 1 98.69 201 ALA B O 1
ATOM 4136 N N . SER B 1 202 ? 2.943 -3.199 3.508 1 98.75 202 SER B N 1
ATOM 4137 C CA . SER B 1 202 ? 3.771 -3.789 2.463 1 98.75 202 SER B CA 1
ATOM 4138 C C . SER B 1 202 ? 2.928 -4.586 1.473 1 98.75 202 SER B C 1
ATOM 4140 O O . SER B 1 202 ? 3.133 -4.496 0.26 1 98.75 202 SER B O 1
ATOM 4142 N N . LYS B 1 203 ? 2.014 -5.34 1.983 1 98.69 203 LYS B N 1
ATOM 4143 C CA . LYS B 1 203 ? 1.201 -6.215 1.144 1 98.69 203 LYS B CA 1
ATOM 4144 C C . LYS B 1 203 ? 0.177 -5.418 0.343 1 98.69 203 LYS B C 1
ATOM 4146 O O . LYS B 1 203 ? -0.158 -5.781 -0.786 1 98.69 203 LYS B O 1
ATOM 4151 N N . ALA B 1 204 ? -0.278 -4.32 0.937 1 98.5 204 ALA B N 1
ATOM 4152 C CA . ALA B 1 204 ? -1.126 -3.406 0.176 1 98.5 204 ALA B CA 1
ATOM 4153 C C . ALA B 1 204 ? -0.383 -2.846 -1.033 1 98.5 204 ALA B C 1
ATOM 4155 O O . ALA B 1 204 ? -0.921 -2.818 -2.143 1 98.5 204 ALA B O 1
ATOM 4156 N N . ALA B 1 205 ? 0.796 -2.416 -0.808 1 98.81 205 ALA B N 1
ATOM 4157 C CA . ALA B 1 205 ? 1.587 -1.837 -1.891 1 98.81 205 ALA B CA 1
ATOM 4158 C C . ALA B 1 205 ? 1.834 -2.857 -2.998 1 98.81 205 ALA B C 1
ATOM 4160 O O . ALA B 1 205 ? 1.761 -2.527 -4.184 1 98.81 205 ALA B O 1
ATOM 4161 N N . ILE B 1 206 ? 2.111 -4.086 -2.631 1 98.75 206 ILE B N 1
ATOM 4162 C CA . ILE B 1 206 ? 2.328 -5.148 -3.607 1 98.75 206 ILE B CA 1
ATOM 4163 C C . ILE B 1 206 ? 1.068 -5.344 -4.449 1 98.75 206 ILE B C 1
ATOM 4165 O O . ILE B 1 206 ? 1.144 -5.461 -5.672 1 98.75 206 ILE B O 1
ATOM 4169 N N . SER B 1 207 ? -0.046 -5.387 -3.799 1 98.19 207 SER B N 1
ATOM 4170 C CA . SER B 1 207 ? -1.312 -5.578 -4.5 1 98.19 207 SER B CA 1
ATOM 4171 C C . SER B 1 207 ? -1.587 -4.43 -5.465 1 98.19 207 SER B C 1
ATOM 4173 O O . SER B 1 207 ? -1.983 -4.652 -6.609 1 98.19 207 SER B O 1
ATOM 4175 N N . PHE B 1 208 ? -1.371 -3.189 -4.953 1 98.19 208 PHE B N 1
ATOM 4176 C CA . PHE B 1 208 ? -1.578 -2.012 -5.789 1 98.19 208 PHE B CA 1
ATOM 4177 C C . PHE B 1 208 ? -0.677 -2.055 -7.016 1 98.19 208 PHE B C 1
ATOM 4179 O O . PHE B 1 208 ? -1.14 -1.846 -8.141 1 98.19 208 PHE B O 1
ATOM 4186 N N . PHE B 1 209 ? 0.574 -2.328 -6.801 1 98.81 209 PHE B N 1
ATOM 4187 C CA . PHE B 1 209 ? 1.571 -2.352 -7.867 1 98.81 209 PHE B CA 1
ATOM 4188 C C . PHE B 1 209 ? 1.247 -3.434 -8.891 1 98.81 209 PHE B C 1
ATOM 4190 O O . PHE B 1 209 ? 1.269 -3.182 -10.094 1 98.81 209 PHE B O 1
ATOM 4197 N N . SER B 1 210 ? 0.868 -4.605 -8.422 1 98.69 210 SER B N 1
ATOM 4198 C CA . SER B 1 210 ? 0.548 -5.742 -9.281 1 98.69 210 SER B CA 1
ATOM 4199 C C . SER B 1 210 ? -0.683 -5.461 -10.133 1 98.69 210 SER B C 1
ATOM 4201 O O . SER B 1 210 ? -0.689 -5.742 -11.336 1 98.69 210 SER B O 1
ATOM 4203 N N . ASP B 1 211 ? -1.677 -4.926 -9.5 1 97.5 211 ASP B N 1
ATOM 4204 C CA . ASP B 1 211 ? -2.916 -4.613 -10.203 1 97.5 211 ASP B CA 1
ATOM 4205 C C . ASP B 1 211 ? -2.676 -3.59 -11.312 1 97.5 211 ASP B C 1
ATOM 4207 O O . ASP B 1 211 ? -3.133 -3.77 -12.445 1 97.5 211 ASP B O 1
ATOM 4211 N N . ALA B 1 212 ? -1.965 -2.537 -10.977 1 97.88 212 ALA B N 1
ATOM 4212 C CA . ALA B 1 212 ? -1.657 -1.495 -11.953 1 97.88 212 ALA B CA 1
ATOM 4213 C C . ALA B 1 212 ? -0.846 -2.057 -13.117 1 97.88 212 ALA B C 1
ATOM 4215 O O . ALA B 1 212 ? -1.124 -1.75 -14.281 1 97.88 212 ALA B O 1
ATOM 4216 N N . LEU B 1 213 ? 0.129 -2.887 -12.82 1 98.56 213 LEU B N 1
ATOM 4217 C CA . LEU B 1 213 ? 0.962 -3.479 -13.859 1 98.56 213 LEU B CA 1
ATOM 4218 C C . LEU B 1 213 ? 0.135 -4.379 -14.773 1 98.56 213 LEU B C 1
ATOM 4220 O O . LEU B 1 213 ? 0.358 -4.414 -15.984 1 98.56 213 LEU B O 1
ATOM 4224 N N . SER B 1 214 ? -0.779 -5.152 -14.18 1 97.88 214 SER B N 1
ATOM 4225 C CA . SER B 1 214 ? -1.627 -6.02 -14.992 1 97.88 214 SER B CA 1
ATOM 4226 C C . SER B 1 214 ? -2.434 -5.215 -16 1 97.88 214 SER B C 1
ATOM 4228 O O . SER B 1 214 ? -2.641 -5.66 -17.125 1 97.88 214 SER B O 1
ATOM 4230 N N . ASP B 1 215 ? -2.904 -4.035 -15.602 1 96.44 215 ASP B N 1
ATOM 4231 C CA . ASP B 1 215 ? -3.613 -3.146 -16.516 1 96.44 215 ASP B CA 1
ATOM 4232 C C . ASP B 1 215 ? -2.674 -2.604 -17.594 1 96.44 215 ASP B C 1
ATOM 4234 O O . ASP B 1 215 ? -3.037 -2.547 -18.766 1 96.44 215 ASP B O 1
ATOM 4238 N N . GLU B 1 216 ? -1.5 -2.244 -17.203 1 97.38 216 GLU B N 1
ATOM 4239 C CA . GLU B 1 216 ? -0.527 -1.642 -18.109 1 97.38 216 GLU B CA 1
ATOM 4240 C C . GLU B 1 216 ? -0.147 -2.605 -19.234 1 97.38 216 GLU B C 1
ATOM 4242 O O . GLU B 1 216 ? 0.097 -2.186 -20.359 1 97.38 216 GLU B O 1
ATOM 4247 N N . PHE B 1 217 ? -0.158 -3.848 -18.875 1 97.75 217 PHE B N 1
ATOM 4248 C CA . PHE B 1 217 ? 0.383 -4.789 -19.844 1 97.75 217 PHE B CA 1
ATOM 4249 C C . PHE B 1 217 ? -0.689 -5.773 -20.297 1 97.75 217 PHE B C 1
ATOM 4251 O O . PHE B 1 217 ? -0.374 -6.855 -20.797 1 97.75 217 PHE B O 1
ATOM 4258 N N . ARG B 1 218 ? -1.929 -5.422 -20.109 1 94.69 218 ARG B N 1
ATOM 4259 C CA . ARG B 1 218 ? -3.064 -6.27 -20.469 1 94.69 218 ARG B CA 1
ATOM 4260 C C . ARG B 1 218 ? -3.057 -6.609 -21.953 1 94.69 218 ARG B C 1
ATOM 4262 O O . ARG B 1 218 ? -3.527 -7.672 -22.344 1 94.69 218 ARG B O 1
ATOM 4269 N N . SER B 1 219 ? -2.531 -5.73 -22.766 1 95.31 219 SER B N 1
ATOM 4270 C CA . SER B 1 219 ? -2.539 -5.93 -24.219 1 95.31 219 SER B CA 1
ATOM 4271 C C . SER B 1 219 ? -1.372 -6.805 -24.656 1 95.31 219 SER B C 1
ATOM 4273 O O . SER B 1 219 ? -1.297 -7.203 -25.828 1 95.31 219 SER B O 1
ATOM 4275 N N . SER B 1 220 ? -0.423 -7.094 -23.797 1 97.12 220 SER B N 1
ATOM 4276 C CA . SER B 1 220 ? 0.684 -7.996 -24.094 1 97.12 220 SER B CA 1
ATOM 4277 C C . SER B 1 220 ? 0.32 -9.445 -23.766 1 97.12 220 SER B C 1
ATOM 4279 O O . SER B 1 220 ? -0.782 -9.719 -23.281 1 97.12 220 SER B O 1
ATOM 4281 N N . ASN B 1 221 ? 1.213 -10.344 -24.094 1 97.44 221 ASN B N 1
ATOM 4282 C CA . ASN B 1 221 ? 1.024 -11.75 -23.75 1 97.44 221 ASN B CA 1
ATOM 4283 C C . ASN B 1 221 ? 1.656 -12.086 -22.406 1 97.44 221 ASN B C 1
ATOM 4285 O O . ASN B 1 221 ? 1.8 -13.266 -22.062 1 97.44 221 ASN B O 1
ATOM 4289 N N . VAL B 1 222 ? 2.08 -11.062 -21.719 1 98.25 222 VAL B N 1
ATOM 4290 C CA . VAL B 1 222 ? 2.633 -11.25 -20.375 1 98.25 222 VAL B CA 1
ATOM 4291 C C . VAL B 1 222 ? 1.52 -11.148 -19.344 1 98.25 222 VAL B C 1
ATOM 4293 O O . VAL B 1 222 ? 0.765 -10.172 -19.328 1 98.25 222 VAL B O 1
ATOM 4296 N N . LYS B 1 223 ? 1.375 -12.188 -18.531 1 98.31 223 LYS B N 1
ATOM 4297 C CA . LYS B 1 223 ? 0.368 -12.219 -17.469 1 98.31 223 LYS B CA 1
ATOM 4298 C C . LYS B 1 223 ? 0.966 -11.805 -16.141 1 98.31 223 LYS B C 1
ATOM 4300 O O . LYS B 1 223 ? 2.016 -12.305 -15.734 1 98.31 223 LYS B O 1
ATOM 4305 N N . ILE B 1 224 ? 0.376 -10.859 -15.508 1 98.62 224 ILE B N 1
ATOM 4306 C CA . ILE B 1 224 ? 0.783 -10.422 -14.18 1 98.62 224 ILE B CA 1
ATOM 4307 C C . ILE B 1 224 ? -0.339 -10.688 -13.18 1 98.62 224 ILE B C 1
ATOM 4309 O O . ILE B 1 224 ? -1.449 -10.172 -13.328 1 98.62 224 ILE B O 1
ATOM 4313 N N . GLN B 1 225 ? -0.023 -11.484 -12.203 1 98.44 225 GLN B N 1
ATOM 4314 C CA . GLN B 1 225 ? -1.012 -11.945 -11.234 1 98.44 225 GLN B CA 1
ATOM 4315 C C . GLN B 1 225 ? -0.556 -11.656 -9.812 1 98.44 225 GLN B C 1
ATOM 4317 O O . GLN B 1 225 ? 0.642 -11.672 -9.516 1 98.44 225 GLN B O 1
ATOM 4322 N N . CYS B 1 226 ? -1.465 -11.336 -8.945 1 98.62 226 CYS B N 1
ATOM 4323 C CA . CYS B 1 226 ? -1.237 -11.148 -7.52 1 98.62 226 CYS B CA 1
ATOM 4324 C C . CYS B 1 226 ? -2.105 -12.102 -6.703 1 98.62 226 CYS B C 1
ATOM 4326 O O . CYS B 1 226 ? -3.326 -12.117 -6.855 1 98.62 226 CYS B O 1
ATOM 4328 N N . LEU B 1 227 ? -1.49 -12.914 -5.91 1 98.69 227 LEU B N 1
ATOM 4329 C CA . LEU B 1 227 ? -2.199 -13.766 -4.961 1 98.69 227 LEU B CA 1
ATOM 4330 C C . LEU B 1 227 ? -2.385 -13.055 -3.623 1 98.69 227 LEU B C 1
ATOM 4332 O O . LEU B 1 227 ? -1.439 -12.461 -3.094 1 98.69 227 LEU B O 1
ATOM 4336 N N . VAL B 1 228 ? -3.564 -13.094 -3.1 1 98.19 228 VAL B N 1
ATOM 4337 C CA . VAL B 1 228 ? -3.912 -12.422 -1.85 1 98.19 228 VAL B CA 1
ATOM 4338 C C . VAL B 1 228 ? -4.496 -13.438 -0.867 1 98.19 228 VAL B 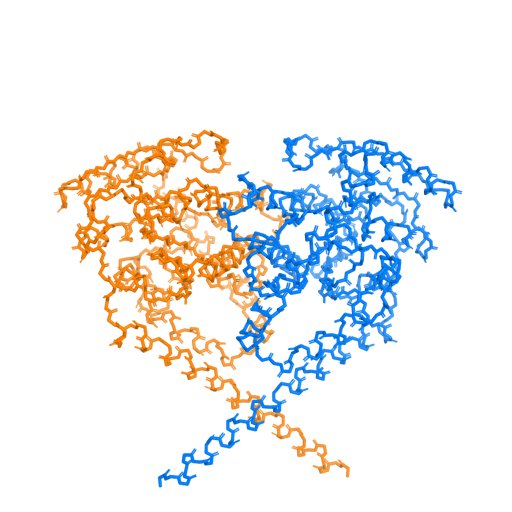C 1
ATOM 4340 O O . VAL B 1 228 ? -5.672 -13.359 -0.51 1 98.19 228 VAL B O 1
ATOM 4343 N N . PRO B 1 229 ? -3.674 -14.281 -0.369 1 97.88 229 PRO B N 1
ATOM 4344 C CA . PRO B 1 229 ? -4.168 -15.359 0.49 1 97.88 229 PRO B CA 1
ATOM 4345 C C . PRO B 1 229 ? -4.637 -14.859 1.855 1 97.88 229 PRO B C 1
ATOM 4347 O O . PRO B 1 229 ? -4.266 -13.758 2.273 1 97.88 229 PRO B O 1
ATOM 4350 N N . MET B 1 230 ? -5.504 -15.695 2.449 1 96.69 230 MET B N 1
ATOM 4351 C CA . MET B 1 230 ? -5.727 -15.641 3.893 1 96.69 230 MET B CA 1
ATOM 4352 C C . MET B 1 230 ? -4.746 -16.547 4.629 1 96.69 230 MET B C 1
ATOM 4354 O O . MET B 1 230 ? -3.57 -16.625 4.266 1 96.69 230 MET B O 1
ATOM 4358 N N . LEU B 1 231 ? -5.133 -17.25 5.613 1 95.75 231 LEU B N 1
ATOM 4359 C CA . LEU B 1 231 ? -4.191 -17.984 6.445 1 95.75 231 LEU B CA 1
ATOM 4360 C C . LEU B 1 231 ? -3.75 -19.281 5.75 1 95.75 231 LEU B C 1
ATOM 4362 O O . LEU B 1 231 ? -4.578 -20.125 5.434 1 95.75 231 LEU B O 1
ATOM 4366 N N . VAL B 1 232 ? -2.551 -19.297 5.422 1 97.25 232 VAL B N 1
ATOM 4367 C CA . VAL B 1 232 ? -1.86 -20.516 5.008 1 97.25 232 VAL B CA 1
ATOM 4368 C C . VAL B 1 232 ? -0.856 -20.938 6.078 1 97.25 232 VAL B C 1
ATOM 4370 O O . VAL B 1 232 ? -0.145 -20.094 6.633 1 97.25 232 VAL B O 1
ATOM 4373 N N . ALA B 1 233 ? -0.831 -22.172 6.383 1 95.62 233 ALA B N 1
ATOM 4374 C CA . ALA B 1 233 ? 0.011 -22.656 7.48 1 95.62 233 ALA B CA 1
ATOM 4375 C C . ALA B 1 233 ? 1.49 -22.547 7.117 1 95.62 233 ALA B C 1
ATOM 4377 O O . ALA B 1 233 ? 2.047 -23.453 6.488 1 95.62 233 ALA B O 1
ATOM 4378 N N . THR B 1 234 ? 2.078 -21.5 7.5 1 93.75 234 THR B N 1
ATOM 4379 C CA . THR B 1 234 ? 3.484 -21.188 7.262 1 93.75 234 THR B CA 1
ATOM 4380 C C . THR B 1 234 ? 4.102 -20.5 8.469 1 93.75 234 THR B C 1
ATOM 4382 O O . THR B 1 234 ? 3.389 -20.094 9.391 1 93.75 234 THR B O 1
ATOM 4385 N N . LYS B 1 235 ? 5.395 -20.359 8.398 1 87.56 235 LYS B N 1
ATOM 4386 C CA . LYS B 1 235 ? 6.098 -19.625 9.445 1 87.56 235 LYS B CA 1
ATOM 4387 C C . LYS B 1 235 ? 5.66 -18.172 9.492 1 87.56 235 LYS B C 1
ATOM 4389 O O . LYS B 1 235 ? 5.531 -17.578 10.57 1 87.56 235 LYS B O 1
ATOM 4394 N N . VAL B 1 236 ? 5.43 -17.578 8.359 1 86.62 236 VAL B N 1
ATOM 4395 C CA . VAL B 1 236 ? 5.02 -16.188 8.258 1 86.62 236 VAL B CA 1
ATOM 4396 C C . VAL B 1 236 ? 3.695 -15.984 8.984 1 86.62 236 VAL B C 1
ATOM 4398 O O . VAL B 1 236 ? 3.502 -14.977 9.672 1 86.62 236 VAL B O 1
ATOM 4401 N N . ALA B 1 237 ? 2.807 -16.953 8.883 1 89.62 237 ALA B N 1
ATOM 4402 C CA . ALA B 1 237 ? 1.496 -16.875 9.516 1 89.62 237 ALA B CA 1
ATOM 4403 C C . ALA B 1 237 ? 1.541 -17.406 10.945 1 89.62 237 ALA B C 1
ATOM 4405 O O . ALA B 1 237 ? 0.533 -17.391 11.656 1 89.62 237 ALA B O 1
ATOM 4406 N N . SER B 1 238 ? 2.703 -17.984 11.383 1 88.81 238 SER B N 1
ATOM 4407 C CA . SER B 1 238 ? 2.887 -18.578 12.703 1 88.81 238 SER B CA 1
ATOM 4408 C C . SER B 1 238 ? 1.934 -19.75 12.922 1 88.81 238 SER B C 1
ATOM 4410 O O . SER B 1 238 ? 1.281 -19.844 13.961 1 88.81 238 SER B O 1
ATOM 4412 N N . TYR B 1 239 ? 1.804 -20.531 11.859 1 88.5 239 TYR B N 1
ATOM 4413 C CA . TYR B 1 239 ? 1.016 -21.766 11.938 1 88.5 239 TYR B CA 1
ATOM 4414 C C . TYR B 1 239 ? 1.849 -22.969 11.523 1 88.5 239 TYR B C 1
ATOM 4416 O O . TYR B 1 239 ? 2.586 -22.922 10.539 1 88.5 239 TYR B O 1
ATOM 4424 N N . GLU B 1 240 ? 1.709 -23.984 12.32 1 87.62 240 GLU B N 1
ATOM 4425 C CA . GLU B 1 240 ? 2.246 -25.266 11.891 1 87.62 240 GLU B CA 1
ATOM 4426 C C . GLU B 1 240 ? 1.309 -25.953 10.906 1 87.62 240 GLU B C 1
ATOM 4428 O O . GLU B 1 240 ? 0.087 -25.812 11 1 87.62 240 GLU B O 1
ATOM 4433 N N . VAL B 1 241 ? 1.888 -26.672 10.055 1 87.75 241 VAL B N 1
ATOM 4434 C CA . VAL B 1 241 ? 1.104 -27.359 9.031 1 87.75 241 VAL B CA 1
ATOM 4435 C C . VAL B 1 241 ? 0.085 -28.281 9.695 1 87.75 241 VAL B C 1
ATOM 4437 O O . VAL B 1 241 ? -1.051 -28.406 9.227 1 87.75 241 VAL B O 1
ATOM 4440 N N . ALA B 1 242 ? 0.453 -28.891 10.805 1 88 242 ALA B N 1
ATOM 4441 C CA . ALA B 1 242 ? -0.404 -29.844 11.516 1 88 242 ALA B CA 1
ATOM 4442 C C . ALA B 1 242 ? -1.648 -29.141 12.062 1 88 242 ALA B C 1
ATOM 4444 O O . ALA B 1 242 ? -2.65 -29.797 12.359 1 88 242 ALA B O 1
ATOM 4445 N N . GLU B 1 243 ? -1.637 -27.828 12.164 1 87.19 243 GLU B N 1
ATOM 4446 C CA . GLU B 1 243 ? -2.744 -27.062 12.719 1 87.19 243 GLU B CA 1
ATOM 4447 C C . GLU B 1 243 ? -3.754 -26.688 11.641 1 87.19 243 GLU B C 1
ATOM 4449 O O . GLU B 1 243 ? -4.848 -26.203 11.945 1 87.19 243 GLU B O 1
ATOM 4454 N N . ALA B 1 244 ? -3.395 -26.969 10.43 1 89 244 ALA B N 1
ATOM 4455 C CA . ALA B 1 244 ? -4.281 -26.609 9.328 1 89 244 ALA B CA 1
ATOM 4456 C C . ALA B 1 244 ? -5.504 -27.531 9.289 1 89 244 ALA B C 1
ATOM 4458 O O . ALA B 1 244 ? -5.391 -28.734 9.5 1 89 244 ALA B O 1
ATOM 4459 N N . ASN B 1 245 ? -6.684 -26.953 9.055 1 87.75 245 ASN B N 1
ATOM 4460 C CA . ASN B 1 245 ? -7.914 -27.734 8.945 1 87.75 245 ASN B CA 1
ATOM 4461 C C . ASN B 1 245 ? -8.5 -27.672 7.543 1 87.75 245 ASN B C 1
ATOM 4463 O O . ASN B 1 245 ? -9.586 -28.203 7.289 1 87.75 245 ASN B O 1
ATOM 4467 N N . ASP B 1 246 ? -7.836 -26.859 6.668 1 87.62 246 ASP B N 1
ATOM 4468 C CA . ASP B 1 246 ? -8.156 -26.688 5.254 1 87.62 246 ASP B CA 1
ATOM 4469 C C . ASP B 1 246 ? -9.516 -26.016 5.074 1 87.62 246 ASP B C 1
ATOM 4471 O O . ASP B 1 246 ? -10.211 -26.281 4.09 1 87.62 246 ASP B O 1
ATOM 4475 N N . ILE B 1 247 ? -9.984 -25.359 6.07 1 85.75 247 ILE B N 1
ATOM 4476 C CA . ILE B 1 247 ? -11.172 -24.516 5.988 1 85.75 247 ILE B CA 1
ATOM 4477 C C . ILE B 1 247 ? -10.797 -23.062 6.297 1 85.75 247 ILE B C 1
ATOM 4479 O O . ILE B 1 247 ? -10.805 -22.203 5.406 1 85.75 247 ILE B O 1
ATOM 4483 N N . PHE B 1 248 ? -10.258 -22.891 7.469 1 88.25 248 PHE B N 1
ATOM 4484 C CA . PHE B 1 248 ? -9.875 -21.547 7.871 1 88.25 248 PHE B CA 1
ATOM 4485 C C . PHE B 1 248 ? -8.391 -21.312 7.621 1 88.25 248 PHE B C 1
ATOM 4487 O O . PHE B 1 248 ? -7.988 -20.203 7.23 1 88.25 248 PHE B O 1
ATOM 4494 N N . VAL B 1 249 ? -7.609 -22.359 7.863 1 94.44 249 VAL B N 1
ATOM 4495 C CA . VAL B 1 249 ? -6.176 -22.375 7.59 1 94.44 249 VAL B CA 1
ATOM 4496 C C . VAL B 1 249 ? -5.844 -23.516 6.637 1 94.44 249 VAL B C 1
ATOM 4498 O O . VAL B 1 249 ? -6.086 -24.688 6.949 1 94.44 249 VAL B O 1
ATOM 4501 N N . VAL B 1 250 ? -5.32 -23.188 5.512 1 96.81 250 VAL B N 1
ATOM 4502 C CA . VAL B 1 250 ? -5.023 -24.219 4.52 1 96.81 250 VAL B CA 1
ATOM 4503 C C . VAL B 1 250 ? -3.533 -24.547 4.547 1 96.81 250 VAL B C 1
ATOM 4505 O O . VAL B 1 250 ? -2.719 -23.734 4.988 1 96.81 250 VAL B O 1
ATOM 4508 N N . THR B 1 251 ? -3.205 -25.766 4.129 1 97.25 251 THR B N 1
ATOM 4509 C CA . THR B 1 251 ? -1.796 -26.125 4 1 97.25 251 THR B CA 1
ATOM 4510 C C . THR B 1 251 ? -1.178 -25.453 2.775 1 97.25 251 THR B C 1
ATOM 4512 O O . THR B 1 251 ? -1.886 -25.109 1.832 1 97.25 251 THR B O 1
ATOM 4515 N N . PRO B 1 252 ? 0.132 -25.281 2.809 1 97.88 252 PRO B N 1
ATOM 4516 C CA . PRO B 1 252 ? 0.791 -24.719 1.626 1 97.88 252 PRO B CA 1
ATOM 4517 C C . PRO B 1 252 ? 0.531 -25.531 0.363 1 97.88 252 PRO B C 1
ATOM 4519 O O . PRO B 1 252 ? 0.317 -24.969 -0.711 1 97.88 252 PRO B O 1
ATOM 4522 N N . GLU B 1 253 ? 0.461 -26.844 0.451 1 97.38 253 GLU B N 1
ATOM 4523 C CA . GLU B 1 253 ? 0.261 -27.734 -0.696 1 97.38 253 GLU B CA 1
ATOM 4524 C C . GLU B 1 253 ? -1.142 -27.562 -1.275 1 97.38 253 GLU B C 1
ATOM 4526 O O . GLU B 1 253 ? -1.31 -27.484 -2.494 1 97.38 253 GLU B O 1
ATOM 4531 N N . SER B 1 254 ? -2.113 -27.531 -0.362 1 97.25 254 SER B N 1
ATOM 4532 C CA . SER B 1 254 ? -3.492 -27.344 -0.805 1 97.25 254 SER B CA 1
ATOM 4533 C C . SER B 1 254 ? -3.682 -26 -1.48 1 97.25 254 SER B C 1
ATOM 4535 O O . SER B 1 254 ? -4.352 -25.891 -2.512 1 97.25 254 SER B O 1
ATOM 4537 N N . PHE B 1 255 ? -3.094 -25.016 -0.905 1 98.31 255 PHE B N 1
ATOM 4538 C CA . PHE B 1 255 ? -3.143 -23.672 -1.484 1 98.31 255 PHE B CA 1
ATOM 4539 C C . PHE B 1 255 ? -2.486 -23.656 -2.859 1 98.31 255 PHE B C 1
ATOM 4541 O O . PHE B 1 255 ? -3.076 -23.172 -3.828 1 98.31 255 PHE B O 1
ATOM 4548 N N . ALA B 1 256 ? -1.291 -24.219 -2.992 1 98.5 256 ALA B N 1
ATOM 4549 C CA . ALA B 1 256 ? -0.499 -24.172 -4.219 1 98.5 256 ALA B CA 1
ATOM 4550 C C . ALA B 1 256 ? -1.207 -24.922 -5.352 1 98.5 256 ALA B C 1
ATOM 4552 O O . ALA B 1 256 ? -1.143 -24.5 -6.508 1 98.5 256 ALA B O 1
ATOM 4553 N N . ARG B 1 257 ? -1.887 -26.016 -5.035 1 98.19 257 ARG B N 1
ATOM 4554 C CA . ARG B 1 257 ? -2.602 -26.781 -6.055 1 98.19 257 ARG B CA 1
ATOM 4555 C C . ARG B 1 257 ? -3.627 -25.906 -6.77 1 98.19 257 ARG B C 1
ATOM 4557 O O . ARG B 1 257 ? -3.711 -25.922 -8 1 98.19 257 ARG B O 1
ATOM 4564 N N . GLN B 1 258 ? -4.324 -25.172 -5.992 1 98.12 258 GLN B N 1
ATOM 4565 C CA . GLN B 1 258 ? -5.371 -24.328 -6.57 1 98.12 258 GLN B CA 1
ATOM 4566 C C . GLN B 1 258 ? -4.785 -23.078 -7.199 1 98.12 258 GLN B C 1
ATOM 4568 O O . GLN B 1 258 ? -5.203 -22.656 -8.281 1 98.12 258 GLN B O 1
ATOM 4573 N N . ALA B 1 259 ? -3.809 -22.469 -6.566 1 98.62 259 ALA B N 1
ATOM 4574 C CA . ALA B 1 259 ? -3.207 -21.234 -7.055 1 98.62 259 ALA B CA 1
ATOM 4575 C C . ALA B 1 259 ? -2.477 -21.453 -8.375 1 98.62 259 ALA B C 1
ATOM 4577 O O . ALA B 1 259 ? -2.574 -20.641 -9.289 1 98.62 259 ALA B O 1
ATOM 4578 N N . VAL B 1 260 ? -1.73 -22.562 -8.484 1 98.75 260 VAL B N 1
ATOM 4579 C CA . VAL B 1 260 ? -0.999 -22.875 -9.703 1 98.75 260 VAL B CA 1
ATOM 4580 C C . VAL B 1 260 ? -1.981 -23.172 -10.836 1 98.75 260 VAL B C 1
ATOM 4582 O O . VAL B 1 260 ? -1.754 -22.797 -11.984 1 98.75 260 VAL B O 1
ATOM 4585 N N . ALA B 1 261 ? -3.096 -23.844 -10.484 1 98.25 261 ALA B N 1
ATOM 4586 C CA . ALA B 1 261 ? -4.125 -24.094 -11.492 1 98.25 261 ALA B CA 1
ATOM 4587 C C . ALA B 1 261 ? -4.703 -22.781 -12.023 1 98.25 261 ALA B C 1
ATOM 4589 O O . ALA B 1 261 ? -5.156 -22.734 -13.172 1 98.25 261 ALA B O 1
ATOM 4590 N N . ALA B 1 262 ? -4.617 -21.75 -11.25 1 98.06 262 ALA B N 1
ATOM 4591 C CA . ALA B 1 262 ? -5.266 -20.484 -11.594 1 98.06 262 ALA B CA 1
ATOM 4592 C C . ALA B 1 262 ? -4.273 -19.516 -12.219 1 98.06 262 ALA B C 1
ATOM 4594 O O . ALA B 1 262 ? -4.641 -18.406 -12.594 1 98.06 262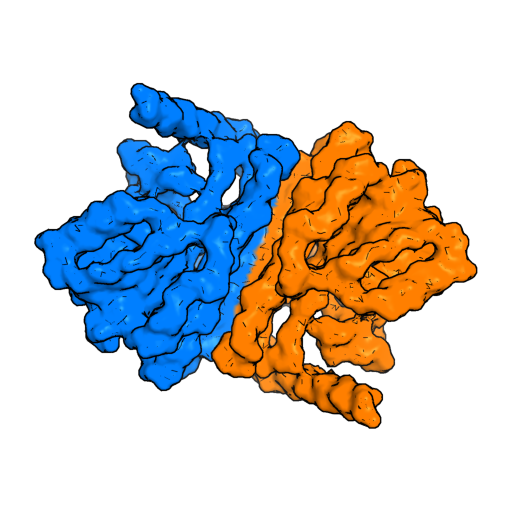 ALA B O 1
ATOM 4595 N N . ILE B 1 263 ? -3.025 -19.922 -12.375 1 97.81 263 ILE B N 1
ATOM 4596 C CA . ILE B 1 263 ? -2.018 -19.031 -12.93 1 97.81 263 ILE B CA 1
ATOM 4597 C C . ILE B 1 263 ? -2.469 -18.531 -14.297 1 97.81 263 ILE B C 1
ATOM 4599 O O . ILE B 1 263 ? -2.943 -19.312 -15.125 1 97.81 263 ILE B O 1
ATOM 4603 N N . GLY B 1 264 ? -2.426 -17.172 -14.531 1 94.94 264 GLY B N 1
ATOM 4604 C CA . GLY B 1 264 ? -2.711 -16.594 -15.836 1 94.94 264 GLY B CA 1
ATOM 4605 C C . GLY B 1 264 ? -4.191 -16.375 -16.078 1 94.94 264 GLY B C 1
ATOM 4606 O O . GLY B 1 264 ? -4.578 -15.766 -17.078 1 94.94 264 GLY B O 1
ATOM 4607 N N . ARG B 1 265 ? -5.113 -16.828 -15.156 1 92.25 265 ARG B N 1
ATOM 4608 C CA . ARG B 1 265 ? -6.555 -16.734 -15.375 1 92.25 265 ARG B CA 1
ATOM 4609 C C . ARG B 1 265 ? -7.094 -15.367 -14.992 1 92.25 265 ARG B C 1
ATOM 4611 O O . ARG B 1 265 ? -7.898 -14.781 -15.719 1 92.25 265 ARG B O 1
ATOM 4618 N N . TRP B 1 266 ? -6.695 -14.875 -13.797 1 93.19 266 TRP B N 1
ATOM 4619 C CA . TRP B 1 266 ? -7.129 -13.57 -13.289 1 93.19 266 TRP B CA 1
ATOM 4620 C C . TRP B 1 266 ? -5.973 -12.836 -12.625 1 93.19 266 TRP B C 1
ATOM 4622 O O . TRP B 1 266 ? -4.969 -13.445 -12.25 1 93.19 266 TRP B O 1
ATOM 4632 N N . GLU B 1 267 ? -6.141 -11.57 -12.539 1 95.88 267 GLU B N 1
ATOM 4633 C CA . GLU B 1 267 ? -5.027 -10.719 -12.133 1 95.88 267 GLU B CA 1
ATOM 4634 C C . GLU B 1 267 ? -4.887 -10.68 -10.617 1 95.88 267 GLU B C 1
ATOM 4636 O O . GLU B 1 267 ? -3.771 -10.688 -10.094 1 95.88 267 GLU B O 1
ATOM 4641 N N . ILE B 1 268 ? -6.012 -10.594 -9.922 1 96.25 268 ILE B N 1
ATOM 4642 C CA . ILE B 1 268 ? -6.012 -10.562 -8.461 1 96.25 268 ILE B CA 1
ATOM 4643 C C . ILE B 1 268 ? -6.918 -11.664 -7.926 1 96.25 268 ILE B C 1
ATOM 4645 O O . ILE B 1 268 ? -8.125 -11.672 -8.18 1 96.25 268 ILE B O 1
ATOM 4649 N N . LEU B 1 269 ? -6.344 -12.578 -7.199 1 96.94 269 LEU B N 1
ATOM 4650 C CA . LEU B 1 269 ? -7.133 -13.672 -6.633 1 96.94 269 LEU B CA 1
ATOM 4651 C C . LEU B 1 269 ? -6.551 -14.133 -5.301 1 96.94 269 LEU B C 1
ATOM 4653 O O . LEU B 1 269 ? -5.375 -13.891 -5.016 1 96.94 269 LEU B O 1
ATOM 4657 N N . THR B 1 270 ? -7.352 -14.742 -4.527 1 97.62 270 THR B N 1
ATOM 4658 C CA . THR B 1 270 ? -6.871 -15.258 -3.25 1 97.62 270 THR B CA 1
ATOM 4659 C C . THR B 1 270 ? -5.949 -16.453 -3.465 1 97.62 270 THR B C 1
ATOM 4661 O O . THR B 1 270 ? -4.992 -16.656 -2.713 1 97.62 270 THR B O 1
ATOM 4664 N N . GLY B 1 271 ? -6.238 -17.281 -4.418 1 97.44 271 GLY B N 1
ATOM 4665 C CA . GLY B 1 271 ? -5.445 -18.453 -4.723 1 97.44 271 GLY B CA 1
ATOM 4666 C C . GLY B 1 271 ? -6.195 -19.75 -4.492 1 97.44 271 GLY B C 1
ATOM 4667 O O . GLY B 1 271 ? -5.848 -20.797 -5.07 1 97.44 271 GLY B O 1
ATOM 4668 N N . CYS B 1 272 ? -7.285 -19.719 -3.613 1 97.69 272 CYS B N 1
ATOM 4669 C CA . CYS B 1 272 ? -8.016 -20.953 -3.377 1 97.69 272 CYS B CA 1
ATOM 4670 C C . CYS B 1 272 ? -9.461 -20.672 -2.971 1 97.69 272 CYS B C 1
ATOM 4672 O O . CYS B 1 272 ? -9.758 -19.594 -2.445 1 97.69 272 CYS B O 1
ATOM 4674 N N . VAL B 1 273 ? -10.32 -21.641 -3.141 1 98.06 273 VAL B N 1
ATOM 4675 C CA . VAL B 1 273 ? -11.758 -21.516 -2.953 1 98.06 273 VAL B CA 1
ATOM 4676 C C . VAL B 1 273 ? -12.062 -21.25 -1.479 1 98.06 273 VAL B C 1
ATOM 4678 O O . VAL B 1 273 ? -12.961 -20.469 -1.156 1 98.06 273 VAL B O 1
ATOM 4681 N N . GLN B 1 274 ? -11.359 -21.922 -0.586 1 97.88 274 GLN B N 1
ATOM 4682 C CA . GLN B 1 274 ? -11.578 -21.75 0.846 1 97.88 274 GLN B CA 1
ATOM 4683 C C . GLN B 1 274 ? -11.43 -20.281 1.247 1 97.88 274 GLN B C 1
ATOM 4685 O O . GLN B 1 274 ? -12.258 -19.75 1.991 1 97.88 274 GLN B O 1
ATOM 4690 N N . HIS B 1 275 ? -10.359 -19.656 0.741 1 98.19 275 HIS B N 1
ATOM 4691 C CA . HIS B 1 275 ? -10.125 -18.25 1.053 1 98.19 275 HIS B CA 1
ATOM 4692 C C . HIS B 1 275 ? -11.164 -17.359 0.396 1 98.19 275 HIS B C 1
ATOM 4694 O O . HIS B 1 275 ? -11.562 -16.328 0.969 1 98.19 275 HIS B O 1
ATOM 4700 N N . ASP B 1 276 ? -11.648 -17.703 -0.795 1 98.12 276 ASP B N 1
ATOM 4701 C CA . ASP B 1 276 ? -12.727 -16.953 -1.439 1 98.12 276 ASP B CA 1
ATOM 4702 C C . ASP B 1 276 ? -13.992 -16.969 -0.583 1 98.12 276 ASP B C 1
ATOM 4704 O O . ASP B 1 276 ? -14.641 -15.93 -0.419 1 98.12 276 ASP B O 1
ATOM 4708 N N . ILE B 1 277 ? -14.305 -18.109 -0.057 1 97.94 277 ILE B N 1
ATOM 4709 C CA . ILE B 1 277 ? -15.5 -18.266 0.765 1 97.94 277 ILE B CA 1
ATOM 4710 C C . ILE B 1 277 ? -15.375 -17.422 2.025 1 97.94 277 ILE B C 1
ATOM 4712 O O . ILE B 1 277 ? -16.328 -16.734 2.426 1 97.94 277 ILE B O 1
ATOM 4716 N N . GLN B 1 278 ? -14.227 -17.453 2.617 1 96.69 278 GLN B N 1
ATOM 4717 C CA . GLN B 1 278 ? -13.984 -16.656 3.807 1 96.69 278 GLN B CA 1
ATOM 4718 C C . GLN B 1 278 ? -14.156 -15.164 3.508 1 96.69 278 GLN B C 1
ATOM 4720 O O . GLN B 1 278 ? -14.773 -14.438 4.289 1 96.69 278 GLN B O 1
ATOM 4725 N N . ILE B 1 279 ? -13.633 -14.742 2.41 1 96.25 279 ILE B N 1
ATOM 4726 C CA . ILE B 1 279 ? -13.727 -13.336 2.021 1 96.25 279 ILE B CA 1
ATOM 4727 C C . ILE B 1 279 ? -15.188 -12.984 1.734 1 96.25 279 ILE B C 1
ATOM 4729 O O . ILE B 1 279 ? -15.641 -11.891 2.076 1 96.25 279 ILE B O 1
ATOM 4733 N N . ALA B 1 280 ? -15.906 -13.898 1.091 1 97.38 280 ALA B N 1
ATOM 4734 C CA . ALA B 1 280 ? -17.328 -13.68 0.841 1 97.38 280 ALA B CA 1
ATOM 4735 C C . ALA B 1 280 ? -18.078 -13.414 2.143 1 97.38 280 ALA B C 1
ATOM 4737 O O . ALA B 1 280 ? -18.812 -12.43 2.258 1 97.38 280 ALA B O 1
ATOM 4738 N N . PHE B 1 281 ? -17.844 -14.203 3.127 1 96.06 281 PHE B N 1
ATOM 4739 C CA . PHE B 1 281 ? -18.516 -14.023 4.41 1 96.06 281 PHE B CA 1
ATOM 4740 C C . PHE B 1 281 ? -18.031 -12.75 5.094 1 96.06 281 PHE B C 1
ATOM 4742 O O . PHE B 1 281 ? -18.828 -12.047 5.73 1 96.06 281 PHE B O 1
ATOM 4749 N N . GLY B 1 282 ? -16.734 -12.477 4.922 1 93.06 282 GLY B N 1
ATOM 4750 C CA . GLY B 1 282 ? -16.203 -11.242 5.484 1 93.06 282 GLY B CA 1
ATOM 4751 C C . GLY B 1 282 ? -16.828 -9.992 4.875 1 93.06 282 GLY B C 1
ATOM 4752 O O . GLY B 1 282 ? -16.938 -8.969 5.547 1 93.06 282 GLY B O 1
ATOM 4753 N N . SER B 1 283 ? -17.25 -10.086 3.658 1 93.69 283 SER B N 1
ATOM 4754 C CA . SER B 1 283 ? -17.766 -8.93 2.936 1 93.69 283 SER B CA 1
ATOM 4755 C C . SER B 1 283 ? -19.172 -8.562 3.41 1 93.69 283 SER B C 1
ATOM 4757 O O . SER B 1 283 ? -19.688 -7.496 3.07 1 93.69 283 SER B O 1
ATOM 4759 N N . LEU B 1 284 ? -19.797 -9.367 4.254 1 94.75 284 LEU B N 1
ATOM 4760 C CA . LEU B 1 284 ? -21.125 -9.094 4.789 1 94.75 284 LEU B CA 1
ATOM 4761 C C . LEU B 1 284 ? -21.062 -8 5.852 1 94.75 284 LEU B C 1
ATOM 4763 O O . LEU B 1 284 ? -22.078 -7.391 6.184 1 94.75 284 LEU B O 1
ATOM 4767 N N . LEU B 1 285 ? -19.859 -7.844 6.344 1 91.12 285 LEU B N 1
ATOM 4768 C CA . LEU B 1 285 ? -19.656 -6.816 7.363 1 91.12 285 LEU B CA 1
ATOM 4769 C C . LEU B 1 285 ? -18.812 -5.672 6.816 1 91.12 285 LEU B C 1
ATOM 4771 O O . LEU B 1 285 ? -17.922 -5.891 6 1 91.12 285 LEU B O 1
ATOM 4775 N N . SER B 1 286 ? -19.188 -4.445 7.238 1 89.81 286 SER B N 1
ATOM 4776 C CA . SER B 1 286 ? -18.312 -3.33 6.898 1 89.81 286 SER B CA 1
ATOM 4777 C C . SER B 1 286 ? -16.953 -3.467 7.586 1 89.81 286 SER B C 1
ATOM 4779 O O . SER B 1 286 ? -16.828 -4.141 8.609 1 89.81 286 SER B O 1
ATOM 4781 N N . PHE B 1 287 ? -15.922 -2.879 7 1 89.19 287 PHE B N 1
ATOM 4782 C CA . PHE B 1 287 ? -14.586 -2.973 7.574 1 89.19 287 PHE B CA 1
ATOM 4783 C C . PHE B 1 287 ? -14.539 -2.307 8.945 1 89.19 287 PHE B C 1
ATOM 4785 O O . PHE B 1 287 ? -13.828 -2.77 9.844 1 89.19 287 PHE B O 1
ATOM 4792 N N . TRP B 1 288 ? -15.188 -1.221 9.062 1 88.31 288 TRP B N 1
ATOM 4793 C CA . TRP B 1 288 ? -15.219 -0.548 10.352 1 88.31 288 TRP B CA 1
ATOM 4794 C C . TRP B 1 288 ? -15.711 -1.49 11.445 1 88.31 288 TRP B C 1
ATOM 4796 O O . TRP B 1 288 ? -15.078 -1.612 12.5 1 88.31 288 TRP B O 1
ATOM 4806 N N . LEU B 1 289 ? -16.844 -2.166 11.18 1 89.44 289 LEU B N 1
ATOM 4807 C CA . LEU B 1 289 ? -17.391 -3.105 12.148 1 89.44 289 LEU B CA 1
ATOM 4808 C C . LEU B 1 289 ? -16.453 -4.281 12.367 1 89.44 289 LEU B C 1
ATOM 4810 O O . LEU B 1 289 ? -16.266 -4.73 13.5 1 89.44 289 LEU B O 1
ATOM 4814 N N . PHE B 1 290 ? -15.945 -4.699 11.273 1 90.31 290 PHE B N 1
ATOM 4815 C CA . PHE B 1 290 ? -14.977 -5.793 11.367 1 90.31 290 PHE B CA 1
ATOM 4816 C C . PHE B 1 290 ? -13.82 -5.414 12.273 1 90.31 290 PHE B C 1
ATOM 4818 O O . PHE B 1 290 ? -13.43 -6.195 13.148 1 90.31 290 PHE B O 1
ATOM 4825 N N . LYS B 1 291 ? -13.25 -4.266 12.125 1 91 291 LYS B N 1
ATOM 4826 C CA . LYS B 1 291 ? -12.094 -3.801 12.891 1 91 291 LYS B CA 1
ATOM 4827 C C . LYS B 1 291 ? -12.438 -3.691 14.375 1 91 291 LYS B C 1
ATOM 4829 O O . LYS B 1 291 ? -11.625 -4.043 15.234 1 91 291 LYS B O 1
ATOM 4834 N N . GLN B 1 292 ? -13.648 -3.238 14.719 1 91.56 292 GLN B N 1
ATOM 4835 C CA . GLN B 1 292 ? -14.07 -3.057 16.094 1 91.56 292 GLN B CA 1
ATOM 4836 C C . GLN B 1 292 ? -14.125 -4.391 16.844 1 91.56 292 GLN B C 1
ATOM 4838 O O . GLN B 1 292 ? -13.914 -4.438 18.047 1 91.56 292 GLN B O 1
ATOM 4843 N N . LEU B 1 293 ? -14.43 -5.395 16.078 1 90.75 293 LEU B N 1
ATOM 4844 C CA . LEU B 1 293 ? -14.531 -6.715 16.688 1 90.75 293 LEU B CA 1
ATOM 4845 C C . LEU B 1 293 ? -13.211 -7.461 16.594 1 90.75 293 LEU B C 1
ATOM 4847 O O . LEU B 1 293 ? -12.766 -8.078 17.562 1 90.75 293 LEU B O 1
ATOM 4851 N N . PHE B 1 294 ? -12.602 -7.359 15.492 1 90.81 294 PHE B N 1
ATOM 4852 C CA . PHE B 1 294 ? -11.422 -8.164 15.18 1 90.81 294 PHE B CA 1
ATOM 4853 C C . PHE B 1 294 ? -10.227 -7.711 16.016 1 90.81 294 PHE B C 1
ATOM 4855 O O . PHE B 1 294 ? -9.453 -8.539 16.5 1 90.81 294 PHE B O 1
ATOM 4862 N N . VAL B 1 295 ? -10.039 -6.441 16.219 1 91.56 295 VAL B N 1
ATOM 4863 C CA . VAL B 1 295 ? -8.828 -5.922 16.844 1 91.56 295 VAL B CA 1
ATOM 4864 C C . VAL B 1 295 ? -8.805 -6.309 18.328 1 91.56 295 VAL B C 1
ATOM 4866 O O . VAL B 1 295 ? -7.875 -6.965 18.797 1 91.56 295 VAL B O 1
ATOM 4869 N N . PRO B 1 296 ? -9.836 -6.016 19.094 1 91.81 296 PRO B N 1
ATOM 4870 C CA . PRO B 1 296 ? -9.781 -6.352 20.516 1 91.81 296 PRO B CA 1
ATOM 4871 C C . PRO B 1 296 ? -9.875 -7.855 20.766 1 91.81 296 PRO B C 1
ATOM 4873 O O . PRO B 1 296 ? -9.164 -8.383 21.625 1 91.81 296 PRO B O 1
ATOM 4876 N N . PHE B 1 297 ? -10.625 -8.617 19.938 1 91.69 297 PHE B N 1
ATOM 4877 C CA . PHE B 1 297 ? -10.922 -9.992 20.297 1 91.69 297 PHE B CA 1
ATOM 4878 C C . PHE B 1 297 ? -9.992 -10.953 19.578 1 91.69 297 PHE B C 1
ATOM 4880 O O . PHE B 1 297 ? -9.594 -11.984 20.125 1 91.69 297 PHE B O 1
ATOM 4887 N N . VAL B 1 298 ? -9.656 -10.594 18.391 1 89.81 298 VAL B N 1
ATOM 4888 C CA . VAL B 1 298 ? -8.859 -11.539 17.609 1 89.81 298 VAL B CA 1
ATOM 4889 C C . VAL B 1 298 ? -7.391 -11.102 17.625 1 89.81 298 VAL B C 1
ATOM 4891 O O . VAL B 1 298 ? -6.52 -11.859 18.062 1 89.81 298 VAL B O 1
ATOM 4894 N N . MET B 1 299 ? -7.117 -9.898 17.297 1 90.5 299 MET B N 1
ATOM 4895 C CA . MET B 1 299 ? -5.734 -9.43 17.203 1 90.5 299 MET B CA 1
ATOM 4896 C C . MET B 1 299 ? -5.07 -9.406 18.562 1 90.5 299 MET B C 1
ATOM 4898 O O . MET B 1 299 ? -4.035 -10.039 18.781 1 90.5 299 MET B O 1
ATOM 4902 N N . LEU B 1 300 ? -5.625 -8.719 19.484 1 90.44 300 LEU B N 1
ATOM 4903 C CA . LEU B 1 300 ? -5.023 -8.508 20.797 1 90.44 300 LEU B CA 1
ATOM 4904 C C . LEU B 1 300 ? -5.348 -9.672 21.734 1 90.44 300 LEU B C 1
ATOM 4906 O O . LEU B 1 300 ? -4.691 -9.844 22.766 1 90.44 300 LEU B O 1
ATOM 4910 N N . GLY B 1 301 ? -6.316 -10.492 21.328 1 90.12 301 GLY B N 1
ATOM 4911 C CA . GLY B 1 301 ? -6.688 -11.664 22.109 1 90.12 301 GLY B CA 1
ATOM 4912 C C . GLY B 1 301 ? -6.059 -12.945 21.594 1 90.12 301 GLY B C 1
ATOM 4913 O O . GLY B 1 301 ? -4.949 -13.305 21.984 1 90.12 301 GLY B O 1
ATOM 4914 N N . ILE B 1 302 ? -6.672 -13.438 20.594 1 85.19 302 ILE B N 1
ATOM 4915 C CA . ILE B 1 302 ? -6.344 -14.773 20.109 1 85.19 302 ILE B CA 1
ATOM 4916 C C . ILE B 1 302 ? -5.004 -14.75 19.391 1 85.19 302 ILE B C 1
ATOM 4918 O O . ILE B 1 302 ? -4.102 -15.531 19.703 1 85.19 302 ILE B O 1
ATOM 4922 N N . HIS B 1 303 ? -4.883 -13.898 18.531 1 86.31 303 HIS B N 1
ATOM 4923 C CA . HIS B 1 303 ? -3.707 -13.875 17.672 1 86.31 303 HIS B CA 1
ATOM 4924 C C . HIS B 1 303 ? -2.445 -13.547 18.469 1 86.31 303 HIS B C 1
ATOM 4926 O O . HIS B 1 303 ? -1.393 -14.148 18.234 1 86.31 303 HIS B O 1
ATOM 4932 N N . LYS B 1 304 ? -2.521 -12.633 19.312 1 88.81 304 LYS B N 1
ATOM 4933 C CA . LYS B 1 304 ? -1.365 -12.273 20.141 1 88.81 304 LYS B CA 1
ATOM 4934 C C . LYS B 1 304 ? -0.848 -13.484 20.906 1 88.81 304 LYS B C 1
ATOM 4936 O O . LYS B 1 304 ? 0.352 -13.766 20.906 1 88.81 304 LYS B O 1
ATOM 4941 N N . GLN B 1 305 ? -1.707 -14.172 21.484 1 90.06 305 GLN B N 1
ATOM 4942 C CA . GLN B 1 305 ? -1.334 -15.359 22.25 1 90.06 305 GLN B CA 1
ATOM 4943 C C . GLN B 1 305 ? -0.82 -16.469 21.344 1 90.06 305 GLN B C 1
ATOM 4945 O O . GLN B 1 305 ? 0.16 -17.141 21.672 1 90.06 305 GLN B O 1
ATOM 4950 N N . ARG B 1 306 ? -1.469 -16.594 20.297 1 87.25 306 ARG B N 1
ATOM 4951 C CA . ARG B 1 306 ? -1.097 -17.656 19.359 1 87.25 306 ARG B CA 1
ATOM 4952 C C . ARG B 1 306 ? 0.313 -17.438 18.828 1 87.25 306 ARG B C 1
ATOM 4954 O O . ARG B 1 306 ? 1.106 -18.375 18.75 1 87.25 306 ARG B O 1
ATOM 4961 N N . VAL B 1 307 ? 0.562 -16.281 18.484 1 87.88 307 VAL B N 1
ATOM 4962 C CA . VAL B 1 307 ? 1.875 -15.953 17.938 1 87.88 307 VAL B CA 1
ATOM 4963 C C . VAL B 1 307 ? 2.945 -16.156 19 1 87.88 307 VAL B C 1
ATOM 4965 O O . VAL B 1 307 ? 4.012 -16.703 18.719 1 87.88 307 VAL B O 1
ATOM 4968 N N . ALA B 1 308 ? 2.682 -15.742 20.172 1 90.25 308 ALA B N 1
ATOM 4969 C CA . ALA B 1 308 ? 3.617 -15.93 21.281 1 90.25 308 ALA B CA 1
ATOM 4970 C C . ALA B 1 308 ? 3.902 -17.422 21.516 1 90.25 308 ALA B C 1
ATOM 4972 O O . ALA B 1 308 ? 5.059 -17.812 21.672 1 90.25 308 ALA B O 1
ATOM 4973 N N . ASP B 1 309 ? 2.84 -18.172 21.469 1 90.38 309 ASP B N 1
ATOM 4974 C CA . ASP B 1 309 ? 2.971 -19.625 21.672 1 90.38 309 ASP B CA 1
ATOM 4975 C C . ASP B 1 309 ? 3.781 -20.266 20.547 1 90.38 309 ASP B C 1
ATOM 4977 O O . ASP B 1 309 ? 4.613 -21.141 20.781 1 90.38 309 ASP B O 1
ATOM 4981 N N . PHE B 1 310 ? 3.543 -19.859 19.406 1 87.25 310 PHE B N 1
ATOM 4982 C CA . PHE B 1 310 ? 4.254 -20.391 18.25 1 87.25 310 PHE B CA 1
ATOM 4983 C C . PHE B 1 310 ? 5.746 -20.109 18.359 1 87.25 310 PHE B C 1
ATOM 4985 O O . PHE B 1 310 ? 6.57 -21 18.125 1 87.25 310 PHE B O 1
ATOM 4992 N N . GLN B 1 311 ? 6.09 -18.906 18.688 1 88.44 311 GLN B N 1
ATOM 4993 C CA . GLN B 1 311 ? 7.492 -18.516 18.781 1 88.44 311 GLN B CA 1
ATOM 4994 C C . GLN B 1 311 ? 8.203 -19.266 19.891 1 88.44 311 GLN B C 1
ATOM 4996 O O . GLN B 1 311 ? 9.375 -19.625 19.766 1 88.44 311 GLN B O 1
ATOM 5001 N N . LYS B 1 312 ? 7.5 -19.469 20.953 1 88.12 312 LYS B N 1
ATOM 5002 C CA . LYS B 1 312 ? 8.047 -20.266 22.062 1 88.12 312 LYS B CA 1
ATOM 5003 C C . LYS B 1 312 ? 8.352 -21.688 21.609 1 88.12 312 LYS B C 1
ATOM 5005 O O . LYS B 1 312 ? 9.391 -22.25 21.953 1 88.12 312 LYS B O 1
ATOM 5010 N N . ASN B 1 313 ? 7.469 -22.203 20.812 1 86.06 313 ASN B N 1
ATOM 5011 C CA . ASN B 1 313 ? 7.633 -23.562 20.328 1 86.06 313 ASN B CA 1
ATOM 5012 C C . ASN B 1 313 ? 8.836 -23.688 19.391 1 86.06 313 ASN B C 1
ATOM 5014 O O . ASN B 1 313 ? 9.578 -24.672 19.438 1 86.06 313 ASN B O 1
ATOM 5018 N N . ILE B 1 314 ? 9.023 -22.719 18.484 1 82.94 314 ILE B N 1
ATOM 5019 C CA . ILE B 1 314 ? 10.148 -22.734 17.547 1 82.94 314 ILE B CA 1
ATOM 5020 C C . ILE B 1 314 ? 11.461 -22.641 18.328 1 82.94 314 ILE B C 1
ATOM 5022 O O . ILE B 1 314 ? 12.43 -23.328 17.984 1 82.94 314 ILE B O 1
ATOM 5026 N N . ARG B 1 315 ? 11.531 -21.797 19.391 1 82.5 315 ARG B N 1
ATOM 5027 C CA . ARG B 1 315 ? 12.734 -21.625 20.203 1 82.5 315 ARG B CA 1
ATOM 5028 C C . ARG B 1 315 ? 13.078 -22.922 20.953 1 82.5 315 ARG B C 1
ATOM 5030 O O . ARG B 1 315 ? 14.25 -23.25 21.109 1 82.5 315 ARG B O 1
ATOM 5037 N N . ASN B 1 316 ? 12.047 -23.531 21.281 1 84.19 316 ASN B N 1
ATOM 5038 C CA . ASN B 1 316 ? 12.25 -24.781 22.016 1 84.19 316 ASN B CA 1
ATOM 5039 C C . ASN B 1 316 ? 12.75 -25.891 21.094 1 84.19 316 ASN B C 1
ATOM 5041 O O . ASN B 1 316 ? 13.453 -26.797 21.531 1 84.19 316 ASN B O 1
ATOM 5045 N N . LYS B 1 317 ? 12.391 -25.891 19.906 1 74.5 317 LYS B N 1
ATOM 5046 C CA . LYS B 1 317 ? 12.828 -26.906 18.953 1 74.5 317 LYS B CA 1
ATOM 5047 C C . LYS B 1 317 ? 14.266 -26.656 18.516 1 74.5 317 LYS B C 1
ATOM 5049 O O . LYS B 1 317 ? 14.984 -27.609 18.156 1 74.5 317 LYS B O 1
ATOM 5054 N N . ASP B 1 318 ? 14.672 -25.547 18.5 1 68.69 318 ASP B N 1
ATOM 5055 C CA . ASP B 1 318 ? 16.016 -25.203 18.062 1 68.69 318 ASP B CA 1
ATOM 5056 C C . ASP B 1 318 ? 17.031 -25.453 19.188 1 68.69 318 ASP B C 1
ATOM 5058 O O . ASP B 1 318 ? 18.234 -25.547 18.938 1 68.69 318 ASP B O 1
ATOM 5062 N N . GLN B 1 319 ? 16.688 -25.547 20.516 1 58.69 319 GLN B N 1
ATOM 5063 C CA . GLN B 1 319 ? 17.547 -25.969 21.609 1 58.69 319 GLN B CA 1
ATOM 5064 C C . GLN B 1 319 ? 17.641 -27.484 21.688 1 58.69 319 GLN B C 1
ATOM 5066 O O . GLN B 1 319 ? 18.688 -28.031 22 1 58.69 319 GLN B O 1
#

Secondary structure (DSSP, 8-state):
-HHHHHHHHHHHHHHHHHHHHHHHHHHHHHHHIIIIISPPPP-GGGTTSEEEEES-SSHHHHHHHHHHHHHH---EEEEEES-HHHHHHHHHHHHHHH--EEEEEE--TTTS-GGGS-THHHHS-EEEEEE------SS---TTTSPTTHHHHHIIIIIIHHHHHHHHHHHHHHHHT-EEEEEE--GGGTS--TTSTHHHHHHHHHHHHHHHHHHHTTTSSEEEEEE----BSSTTTT--GGG--SSSSB-HHHHHHHHHHTTTT-SEE-SSHHHHHHHHHHTTS-HHHHHHHIIIIIIIIIIHHHHHHHHHHHHHHH-/-HHHHHHHHHHHHHHHHHHHHHHHHHHHHHHHIIIIISPPPP-GGGTTSEEEEES-SSHHHHHHHHHHHHHH---EEEEEES-HHHHHHHHHHHHHHH--EEEEEE--TTTS-GGGS-THHHHS-EEEEEE------SS---TTTSPTTHHHHHIIIIIIHHHHHHHHHHHHHHHHT-EEEEEE--GGGTS--TTSTHHHHHHHHHHHHHHHHHHHTTTSSEEEEEE----BSSTTTT--GGG--SSSSB-HHHHHHHHHHTTTT-SEE-SSHHHHHHHHHHTTS-HHHHHHHIIIIIIIIIIHHHHHHHHHHHHHHH-

Sequence (638 aa):
MLEFVWNLFKLSVSSYIVFRLLKFSTVLLKSFLVHFVTPVYSLDHLKDGWTVVTGGTDGIGKAYTEELARSRGIRRFYLLGRNEKKLQKTAEELRKKYDAEVKIHVFDFESTSYENLPSDLSQENVSILINCAGIAPEQVGNLVEQPEGLASKILRVNLMSSVKMIELILPGMIKRNKGCVVNVSSMTGWRPLPYISSYPASKAAISFFSDALSDEFRSSNVKIQCLVPMLVATKVASYEVAEANDIFVVTPESFARQAVAAIGRWEILTGCVQHDIQIAFGSLLSFWLFKQLFVPFVMLGIHKQRVADFQKNIRNKDQMLEFVWNLFKLSVSSYIVFRLLKFSTVLLKSFLVHFVTPVYSLDHLKDGWTVVTGGTDGIGKAYTEELARSRGIRRFYLLGRNEKKLQKTAEELRKKYDAEVKIHVFDFESTSYENLPSDLSQENVSILINCAGIAPEQVGNLVEQPEGLASKILRVNLMSSVKMIELILPGMIKRNKGCVVNVSSMTGWRPLPYISSYPASKAAISFFSDALSDEFRSSNVKIQCLVPMLVATKVASYEVAEANDIFVVTPESFARQAVAAIGRWEILTGCVQHDIQIAFGSLLSFWLFKQLFVPFVMLGIHKQRVADFQKNIRNKDQ